Protein 6THL (pdb70)

Foldseek 3Di:
DDDPPFWLDKDAFWQWPPPHGDTWIWTWGQDPVPRWIKIFTDDPNDTPKMDTDVWWDAWEKADDVPDVQKIWIWIATPAIPPSPDHAITIIMDGQVVLVVRCVVVVVDDPPDRDSVSVVVSVQVSVVVNVDGYYYCVVVWDKFWFAFPHHIWIWIGGLFWIWTDDPPPTDIGGNVQWPDKDWADDDPFFIWIWTAGPVGDITITGTTTPVCVVVVVVSD/DADLQFAEAADPCPDPVNVLWPWDADVPVRATWAWEWEWEFADPCHIDIDIFTRHGQFDQPQLRQDQVRLVVVCVSANHPSVVSSVCVVVPQKWKWWAADPVPDGQEIETDDRVPDGNSVVRNNTYDHSGIYMYIYNDPVRDDPPHDYDD

Sequence (369 aa):
EISETNTIFKLEGVSVLSPLRKKLDLVFYLSNVDGSPVITLLKGNDRELSIYQKNIKMASFLPVPEKPNLIYLFMTYTSCEDNKFSEPVVMTLNKENTLNQFKKLGLLDSNVTDFEKCVEYIRKQAILTGFKISNPFVNSFHLQCHRGTKEGTLYFLPDHIIFGFKKPILLFDASDIESITYSSITRLTFNASLVTKDGEKYEFSMIDQTEYAKIDDYVIIRRGVNCLMLPKGMQRSSQNRSKWDKTMDLFVWSVEWILCPMQEELFKHVSHRIKETDFLVQGMGKNVFQKCCEFYRETKEERTQILQKSGLKFYTKTFPIMDSKKLVELAIHEKCIGELLKNTTVIEFPTIFVAMTEADLPEGYEVLH

Solvent-accessible surface area: 19168 Å² total; per-residue (Å²): 134,27,30,31,22,7,3,5,1,56,4,71,40,3,44,1,75,13,19,29,195,83,155,3,31,2,0,0,4,49,14,101,129,98,56,19,28,0,6,1,3,10,105,53,130,79,73,39,3,2,2,92,24,192,15,19,134,17,4,0,2,0,36,19,30,159,123,109,56,46,13,26,0,0,1,6,9,89,48,12,60,113,123,99,61,95,28,15,3,0,0,19,4,36,60,110,93,5,17,67,32,0,49,80,26,4,21,31,68,102,107,31,111,76,12,54,90,0,3,99,23,1,78,122,3,0,115,78,0,55,12,139,1,22,22,26,68,124,182,17,24,54,5,59,3,60,68,72,135,88,74,7,7,4,0,5,6,84,96,39,2,0,9,3,34,114,150,57,17,18,49,17,77,30,93,54,34,112,40,20,83,66,57,87,87,63,213,128,41,5,33,5,15,5,28,10,128,110,56,94,139,58,95,3,18,89,0,73,63,104,31,86,68,84,1,78,118,62,122,119,131,66,137,37,1,58,0,46,58,10,82,182,25,6,7,9,19,52,15,28,101,7,98,91,15,149,133,79,103,27,8,1,2,0,1,21,0,14,0,0,13,101,83,214,166,69,19,69,20,5,14,47,164,8,81,7,80,19,98,4,6,56,10,11,24,137,67,0,13,93,55,3,67,115,41,32,251,140,81,80,118,81,32,12,113,89,12,68,167,39,48,17,86,2,1,4,12,41,35,185,121,153,35,14,108,97,0,49,78,22,52,8,87,140,105,33,3,18,88,26,4,122,153,41,26,5,4,6,1,0,6,5,3,0,0,60,70,72,93,18,11,31,172,55,54,79,16,92,177

Structure (mmCIF, N/CA/C/O backbone):
data_6THL
#
_entry.id   6THL
#
_cell.length_a   56.712
_cell.length_b   66.684
_cell.length_c   65.122
_cell.angle_alpha   90.000
_cell.angle_beta   104.720
_cell.angle_gamma   90.000
#
_symmetry.space_group_name_H-M   'P 1 21 1'
#
loop_
_entity.id
_entity.type
_entity.pdbx_description
1 polymer Rtt106p
2 polymer 'Box C/D snoRNA protein 1'
#
loop_
_atom_site.group_PDB
_atom_site.id
_atom_site.type_symbol
_atom_site.label_atom_id
_atom_site.label_alt_id
_atom_site.label_comp_id
_atom_site.label_asym_id
_atom_site.label_entity_id
_atom_site.label_seq_id
_atom_site.pdbx_PDB_ins_code
_atom_site.Cartn_x
_atom_site.Cartn_y
_atom_site.Cartn_z
_atom_site.occupancy
_atom_site.B_iso_or_equiv
_atom_site.auth_seq_id
_atom_site.auth_comp_id
_atom_site.auth_asym_id
_atom_site.auth_atom_id
_atom_site.pdbx_PDB_model_num
ATOM 1 N N . GLU A 1 5 ? 4.337 10.086 -6.672 1.00 48.14 66 GLU A N 1
ATOM 2 C CA . GLU A 1 5 ? 3.343 9.420 -5.786 1.00 49.45 66 GLU A CA 1
ATOM 3 C C . GLU A 1 5 ? 2.040 9.124 -6.550 1.00 48.75 66 GLU A C 1
ATOM 4 O O . GLU A 1 5 ? 1.647 7.978 -6.627 1.00 55.72 66 GLU A O 1
ATOM 10 N N . ILE A 1 6 ? 1.353 10.130 -7.092 1.00 46.65 67 ILE A N 1
ATOM 11 C CA . ILE A 1 6 ? 0.166 9.832 -7.914 1.00 47.25 67 ILE A CA 1
ATOM 12 C C . ILE A 1 6 ? 0.279 10.298 -9.341 1.00 41.37 67 ILE A C 1
ATOM 13 O O . ILE A 1 6 ? 0.706 11.382 -9.612 1.00 42.37 67 ILE A O 1
ATOM 18 N N . SER A 1 7 ? -0.027 9.404 -10.260 1.00 41.57 68 SER A N 1
ATOM 19 C CA . SER A 1 7 ? 0.055 9.712 -11.668 1.00 41.17 68 SER A CA 1
ATOM 20 C C . SER A 1 7 ? -0.874 8.759 -12.436 1.00 42.71 68 SER A C 1
ATOM 21 O O . SER A 1 7 ? -1.580 7.938 -11.813 1.00 46.09 68 SER A O 1
ATOM 24 N N . GLU A 1 8 ? -0.825 8.837 -13.769 1.00 38.83 69 GLU A N 1
ATOM 25 C CA . GLU A 1 8 ? -1.656 8.020 -14.628 1.00 38.29 69 GLU A CA 1
ATOM 26 C C . GLU A 1 8 ? -1.571 6.537 -14.461 1.00 43.60 69 GLU A C 1
ATOM 27 O O . GLU A 1 8 ? -2.366 5.857 -15.090 1.00 52.68 69 GLU A O 1
ATOM 33 N N . THR A 1 9 ? -0.655 6.014 -13.642 1.00 48.37 70 THR A N 1
ATOM 34 C CA . THR A 1 9 ? -0.454 4.545 -13.572 1.00 51.43 70 THR A CA 1
ATOM 35 C C . THR A 1 9 ? -1.074 3.887 -12.336 1.00 55.60 70 THR A C 1
ATOM 36 O O . THR A 1 9 ? -1.165 2.661 -12.257 1.00 62.04 70 THR A O 1
ATOM 40 N N . ASN A 1 10 ? -1.431 4.698 -11.346 1.00 54.04 71 ASN A N 1
ATOM 41 C CA . ASN A 1 10 ? -2.152 4.218 -10.150 1.00 51.40 71 ASN A CA 1
ATOM 42 C C . ASN A 1 10 ? -3.448 5.006 -9.861 1.00 46.74 71 ASN A C 1
ATOM 43 O O . ASN A 1 10 ? -4.024 4.862 -8.785 1.00 40.97 71 ASN A O 1
ATOM 48 N N . THR A 1 11 ? -3.846 5.862 -10.808 1.00 44.88 72 THR A N 1
ATOM 49 C CA . THR A 1 11 ? -5.020 6.719 -10.682 1.00 44.14 72 THR A CA 1
ATOM 50 C C . THR A 1 11 ? -6.252 5.962 -11.158 1.00 43.76 72 THR A C 1
ATOM 51 O O . THR A 1 11 ? -6.384 5.630 -12.343 1.00 44.31 72 THR A O 1
ATOM 55 N N . ILE A 1 12 ? -7.154 5.706 -10.224 1.00 44.85 73 ILE A N 1
ATOM 56 C CA . ILE A 1 12 ? -8.408 5.046 -10.547 1.00 48.04 73 ILE A CA 1
ATOM 57 C C . ILE A 1 12 ? -9.305 6.003 -11.287 1.00 42.98 73 ILE A C 1
ATOM 58 O O . ILE A 1 12 ? -9.874 5.637 -12.286 1.00 45.21 73 ILE A O 1
ATOM 63 N N . PHE A 1 13 ? -9.414 7.223 -10.777 1.00 43.03 74 PHE A N 1
ATOM 64 C CA . PHE A 1 13 ? -10.378 8.201 -11.258 1.00 41.39 74 PHE A CA 1
ATOM 65 C C . PHE A 1 13 ? -9.733 9.545 -11.001 1.00 38.56 74 PHE A C 1
ATOM 66 O O . PHE A 1 13 ? -8.954 9.681 -10.063 1.00 33.69 74 PHE A O 1
ATOM 74 N N . LYS A 1 14 ? -10.048 10.513 -11.846 1.00 40.69 75 LYS A N 1
ATOM 75 C CA . LYS A 1 14 ? -9.444 11.823 -11.786 1.00 44.32 75 LYS A CA 1
ATOM 76 C C . LYS A 1 14 ? -10.389 12.733 -12.540 1.00 39.58 75 LYS A C 1
ATOM 77 O O . LYS A 1 14 ? -10.559 12.562 -13.751 1.00 37.37 75 LYS A O 1
ATOM 83 N N . LEU A 1 15 ? -11.021 13.655 -11.824 1.00 33.24 76 LEU A N 1
ATOM 84 C CA . LEU A 1 15 ? -11.831 14.671 -12.432 1.00 30.49 76 LEU A CA 1
ATOM 85 C C . LEU A 1 15 ? -11.352 16.082 -12.064 1.00 28.54 76 LEU A C 1
ATOM 86 O O . LEU A 1 15 ? -11.481 16.472 -10.899 1.00 31.37 76 LEU A O 1
ATOM 91 N N . GLU A 1 16 ? -10.817 16.841 -13.002 0.37 24.37 77 GLU A N 1
ATOM 92 C CA . GLU A 1 16 ? -10.463 18.210 -12.728 0.37 23.34 77 GLU A CA 1
ATOM 93 C C . GLU A 1 16 ? -11.659 19.137 -12.594 0.37 26.91 77 GLU A C 1
ATOM 94 O O . GLU A 1 16 ? -12.632 19.057 -13.346 0.37 24.66 77 GLU A O 1
ATOM 100 N N . GLY A 1 17 ? -11.580 20.012 -11.598 1.00 33.49 78 GLY A N 1
ATOM 101 C CA . GLY A 1 17 ? -12.319 21.270 -11.623 1.00 39.34 78 GLY A CA 1
ATOM 102 C C . GLY A 1 17 ? -13.566 21.336 -10.756 1.00 45.32 78 GLY A C 1
ATOM 103 O O . GLY A 1 17 ? -14.519 22.076 -11.070 1.00 59.31 78 GLY A O 1
ATOM 104 N N . VAL A 1 18 ? -13.553 20.598 -9.655 0.54 36.16 79 VAL A N 1
ATOM 105 C CA . VAL A 1 18 ? -14.731 20.410 -8.851 0.54 30.79 79 VAL A CA 1
ATOM 106 C C . VAL A 1 18 ? -14.784 21.590 -7.926 0.54 30.02 79 VAL A C 1
ATOM 107 O O . VAL A 1 18 ? -13.761 22.156 -7.634 0.54 30.96 79 VAL A O 1
ATOM 111 N N . SER A 1 19 ? -15.964 21.995 -7.489 0.54 30.60 80 SER A N 1
ATOM 112 C CA . SER A 1 19 ? -16.089 23.129 -6.584 0.54 30.60 80 SER A CA 1
ATOM 113 C C . SER A 1 19 ? -16.367 22.651 -5.190 0.54 33.97 80 SER A C 1
ATOM 114 O O . SER A 1 19 ? -17.492 22.536 -4.785 0.54 32.46 80 SER A O 1
ATOM 117 N N . VAL A 1 20 ? -15.304 22.383 -4.446 1.00 44.14 81 VAL A N 1
ATOM 118 C CA . VAL A 1 20 ? -15.401 21.919 -3.046 1.00 47.74 81 VAL A CA 1
ATOM 119 C C . VAL A 1 20 ? -15.923 23.032 -2.149 1.00 51.42 81 VAL A C 1
ATOM 120 O O . VAL A 1 20 ? -15.278 24.077 -2.068 1.00 54.44 81 VAL A O 1
ATOM 124 N N . LEU A 1 21 ? -17.049 22.799 -1.461 1.00 51.72 82 LEU A N 1
ATOM 125 C CA . LEU A 1 21 ? -17.580 23.772 -0.493 1.00 54.67 82 LEU A CA 1
ATOM 126 C C . LEU A 1 21 ? -17.432 23.333 0.952 1.00 54.53 82 LEU A C 1
ATOM 127 O O . LEU A 1 21 ? -17.454 24.161 1.869 1.00 53.11 82 LEU A O 1
ATOM 132 N N . SER A 1 22 ? -17.361 22.033 1.169 1.00 51.37 83 SER A N 1
ATOM 133 C CA . SER A 1 22 ? -16.991 21.528 2.472 1.00 50.29 83 SER A CA 1
ATOM 134 C C . SER A 1 22 ? -16.030 20.369 2.224 1.00 49.67 83 SER A C 1
ATOM 135 O O . SER A 1 22 ? -16.032 19.742 1.159 1.00 47.99 83 SER A O 1
ATOM 138 N N . PRO A 1 23 ? -15.137 20.134 3.154 1.00 51.78 84 PRO A N 1
ATOM 139 C CA . PRO A 1 23 ? -14.873 20.836 4.376 1.00 56.44 84 PRO A CA 1
ATOM 140 C C . PRO A 1 23 ? -13.951 22.035 4.119 1.00 57.00 84 PRO A C 1
ATOM 141 O O . PRO A 1 23 ? -13.220 22.458 5.017 1.00 56.77 84 PRO A O 1
ATOM 145 N N . LEU A 1 24 ? -13.978 22.555 2.895 1.00 54.31 85 LEU A N 1
ATOM 146 C CA . LEU A 1 24 ? -13.348 23.812 2.589 1.00 54.42 85 LEU A CA 1
ATOM 147 C C . LEU A 1 24 ? -13.877 24.340 1.256 1.00 54.53 85 LEU A C 1
ATOM 148 O O . LEU A 1 24 ? -14.312 23.573 0.397 1.00 51.70 85 LEU A O 1
ATOM 153 N N . ARG A 1 25 ? -13.836 25.652 1.092 1.00 55.64 86 ARG A N 1
ATOM 154 C CA . ARG A 1 25 ? -14.235 26.286 -0.159 1.00 59.92 86 ARG A CA 1
ATOM 155 C C . ARG A 1 25 ? -13.021 26.438 -1.091 1.00 60.98 86 ARG A C 1
ATOM 156 O O . ARG A 1 25 ? -12.125 27.226 -0.800 1.00 60.63 86 ARG A O 1
ATOM 164 N N . LYS A 1 26 ? -12.967 25.680 -2.189 1.00 60.27 87 LYS A N 1
ATOM 165 C CA . LYS A 1 26 ? -11.903 25.861 -3.199 1.00 61.36 87 LYS A CA 1
ATOM 166 C C . LYS A 1 26 ? -12.158 25.008 -4.408 1.00 54.26 87 LYS A C 1
ATOM 167 O O . LYS A 1 26 ? -12.656 23.899 -4.261 1.00 51.79 87 LYS A O 1
ATOM 173 N N . LYS A 1 27 ? -11.773 25.501 -5.588 1.00 51.76 88 LYS A N 1
ATOM 174 C CA . LYS A 1 27 ? -11.804 24.694 -6.831 1.00 50.70 88 LYS A CA 1
ATOM 175 C C . LYS A 1 27 ? -10.653 23.695 -6.803 1.00 49.07 88 LYS A C 1
ATOM 176 O O . LYS A 1 27 ? -9.490 24.066 -6.749 1.00 49.76 88 LYS A O 1
ATOM 182 N N . LEU A 1 28 ? -10.984 22.414 -6.834 1.00 48.95 89 LEU A N 1
ATOM 183 C CA . LEU A 1 28 ? -9.989 21.372 -6.691 1.00 45.71 89 LEU A CA 1
ATOM 184 C C . LEU A 1 28 ? -10.191 20.244 -7.690 1.00 46.07 89 LEU A C 1
ATOM 185 O O . LEU A 1 28 ? -11.157 20.229 -8.475 1.00 48.97 89 LEU A O 1
ATOM 190 N N . ASP A 1 29 ? -9.244 19.312 -7.672 1.00 46.85 90 ASP A N 1
ATOM 191 C CA . ASP A 1 29 ? -9.332 18.095 -8.450 1.00 45.72 90 ASP A CA 1
ATOM 192 C C . ASP A 1 29 ? -9.655 16.950 -7.565 1.00 42.76 90 ASP A C 1
ATOM 193 O O . ASP A 1 29 ? -9.142 16.880 -6.478 1.00 45.55 90 ASP A O 1
ATOM 198 N N . LEU A 1 30 ? -10.479 16.031 -8.039 1.00 42.08 91 LEU A N 1
ATOM 199 C CA . LEU A 1 30 ? -10.887 14.890 -7.211 1.00 42.85 91 LEU A CA 1
ATOM 200 C C . LEU A 1 30 ? -10.187 13.660 -7.729 1.00 37.01 91 LEU A C 1
ATOM 201 O O . LEU A 1 30 ? -10.203 13.408 -8.918 1.00 39.17 91 LEU A O 1
ATOM 206 N N . VAL A 1 31 ? -9.577 12.896 -6.847 1.00 34.77 92 VAL A N 1
ATOM 207 C CA . VAL A 1 31 ? -8.767 11.755 -7.285 1.00 37.00 92 VAL A CA 1
ATOM 208 C C . VAL A 1 31 ? -8.884 10.540 -6.402 1.00 38.23 92 VAL A C 1
ATOM 209 O O . VAL A 1 31 ? -8.691 10.624 -5.166 1.00 39.07 92 VAL A O 1
ATOM 213 N N . PHE A 1 32 ? -9.189 9.409 -7.044 1.00 40.95 93 PHE A N 1
ATOM 214 C CA . PHE A 1 32 ? -9.069 8.097 -6.394 1.00 43.98 93 PHE A CA 1
ATOM 215 C C . PHE A 1 32 ? -7.815 7.399 -6.919 1.00 37.39 93 PHE A C 1
ATOM 216 O O . PHE A 1 32 ? -7.557 7.330 -8.126 1.00 36.62 93 PHE A O 1
ATOM 224 N N . TYR A 1 33 ? -7.005 6.888 -6.037 1.00 37.26 94 TYR A N 1
ATOM 225 C CA . TYR A 1 33 ? -5.815 6.192 -6.534 1.00 39.57 94 TYR A CA 1
ATOM 226 C C . TYR A 1 33 ? -5.316 5.210 -5.540 1.00 37.09 94 TYR A C 1
ATOM 227 O O . TYR A 1 33 ? -5.625 5.330 -4.358 1.00 40.82 94 TYR A O 1
ATOM 236 N N . LEU A 1 34 ? -4.553 4.234 -6.003 1.00 40.68 95 LEU A N 1
ATOM 237 C CA . LEU A 1 34 ? -3.892 3.256 -5.087 1.00 42.95 95 LEU A CA 1
ATOM 238 C C . LEU A 1 34 ? -2.492 3.725 -4.728 1.00 40.71 95 LEU A C 1
ATOM 239 O O . LEU A 1 34 ? -1.658 3.946 -5.601 1.00 44.36 95 LEU A O 1
ATOM 244 N N . SER A 1 35 ? -2.273 3.926 -3.443 1.00 45.10 96 SER A N 1
ATOM 245 C CA . SER A 1 35 ? -0.956 4.266 -2.884 1.00 52.58 96 SER A CA 1
ATOM 246 C C . SER A 1 35 ? 0.137 3.342 -3.435 1.00 55.09 96 SER A C 1
ATOM 247 O O . SER A 1 35 ? -0.067 2.118 -3.531 1.00 53.53 96 SER A O 1
ATOM 250 N N . ASN A 1 36 ? 1.282 3.920 -3.811 1.00 56.29 97 ASN A N 1
ATOM 251 C CA . ASN A 1 36 ? 2.423 3.101 -4.247 1.00 53.87 97 ASN A CA 1
ATOM 252 C C . ASN A 1 36 ? 3.171 2.507 -3.082 1.00 52.14 97 ASN A C 1
ATOM 253 O O . ASN A 1 36 ? 3.725 1.438 -3.230 1.00 51.06 97 ASN A O 1
ATOM 258 N N . VAL A 1 37 ? 3.119 3.145 -1.915 1.00 50.61 98 VAL A N 1
ATOM 259 C CA . VAL A 1 37 ? 3.586 2.488 -0.692 1.00 55.27 98 VAL A CA 1
ATOM 260 C C . VAL A 1 37 ? 2.966 1.090 -0.519 1.00 53.18 98 VAL A C 1
ATOM 261 O O . VAL A 1 37 ? 3.665 0.105 -0.614 1.00 59.06 98 VAL A O 1
ATOM 265 N N . ASP A 1 38 ? 1.667 0.983 -0.295 1.00 57.96 99 ASP A N 1
ATOM 266 C CA . ASP A 1 38 ? 1.085 -0.313 0.120 1.00 60.93 99 ASP A CA 1
ATOM 267 C C . ASP A 1 38 ? -0.113 -0.827 -0.703 1.00 58.62 99 ASP A C 1
ATOM 268 O O . ASP A 1 38 ? -0.942 -1.563 -0.168 1.00 54.87 99 ASP A O 1
ATOM 273 N N . GLY A 1 39 ? -0.222 -0.438 -1.977 1.00 54.39 100 GLY A N 1
ATOM 274 C CA . GLY A 1 39 ? -1.377 -0.848 -2.827 1.00 58.11 100 GLY A CA 1
ATOM 275 C C . GLY A 1 39 ? -2.808 -0.496 -2.375 1.00 58.06 100 GLY A C 1
ATOM 276 O O . GLY A 1 39 ? -3.770 -1.024 -2.920 1.00 57.60 100 GLY A O 1
ATOM 277 N N . SER A 1 40 ? -2.944 0.417 -1.405 1.00 56.33 101 SER A N 1
ATOM 278 C CA . SER A 1 40 ? -4.208 0.746 -0.762 0.63 47.91 101 SER A CA 1
ATOM 279 C C . SER A 1 40 ? -4.870 1.938 -1.449 1.00 49.10 101 SER A C 1
ATOM 280 O O . SER A 1 40 ? -4.195 2.851 -1.901 1.00 56.16 101 SER A O 1
ATOM 283 N N . PRO A 1 41 ? -6.203 1.976 -1.503 1.00 47.22 102 PRO A N 1
ATOM 284 C CA . PRO A 1 41 ? -6.858 3.014 -2.262 1.00 43.28 102 PRO A CA 1
ATOM 285 C C . PRO A 1 41 ? -7.061 4.265 -1.449 1.00 43.62 102 PRO A C 1
ATOM 286 O O . PRO A 1 41 ? -7.235 4.183 -0.240 1.00 43.58 102 PRO A O 1
ATOM 290 N N . VAL A 1 42 ? -7.085 5.420 -2.105 1.00 43.58 103 VAL A N 1
ATOM 291 C CA . VAL A 1 42 ? -7.197 6.680 -1.400 1.00 42.09 103 VAL A CA 1
ATOM 292 C C . VAL A 1 42 ? -8.037 7.682 -2.178 1.00 42.13 103 VAL A C 1
ATOM 293 O O . VAL A 1 42 ? -8.038 7.720 -3.414 1.00 43.26 103 VAL A O 1
ATOM 297 N N . ILE A 1 43 ? -8.748 8.492 -1.422 1.00 39.13 104 ILE A N 1
ATOM 298 C CA . ILE A 1 43 ? -9.433 9.601 -1.947 0.71 37.77 104 ILE A CA 1
ATOM 299 C C . ILE A 1 43 ? -8.586 10.749 -1.509 1.00 44.30 104 ILE A C 1
ATOM 300 O O . ILE A 1 43 ? -8.146 10.788 -0.352 1.00 44.15 104 ILE A O 1
ATOM 305 N N . THR A 1 44 ? -8.319 11.660 -2.441 1.00 43.86 105 THR A N 1
ATOM 306 C CA . THR A 1 44 ? -7.652 12.905 -2.132 0.78 40.26 105 THR A CA 1
ATOM 307 C C . THR A 1 44 ? -8.348 14.020 -2.903 1.00 42.38 105 THR A C 1
ATOM 308 O O . THR A 1 44 ? -9.057 13.762 -3.838 1.00 47.74 105 THR A O 1
ATOM 312 N N . LEU A 1 45 ? -8.158 15.255 -2.472 1.00 48.82 106 LEU A N 1
ATOM 313 C CA . LEU A 1 45 ? -8.417 16.458 -3.280 1.00 50.16 106 LEU A CA 1
ATOM 314 C C . LEU A 1 45 ? -7.081 17.247 -3.528 1.00 51.51 106 LEU A C 1
ATOM 315 O O . LEU A 1 45 ? -6.312 17.522 -2.581 1.00 47.27 106 LEU A O 1
ATOM 320 N N . LEU A 1 46 ? -6.781 17.562 -4.797 1.00 50.03 107 LEU A N 1
ATOM 321 C CA . LEU A 1 46 ? -5.499 18.192 -5.137 1.00 47.42 107 LEU A CA 1
ATOM 322 C C . LEU A 1 46 ? -5.646 19.621 -5.637 1.00 50.98 107 LEU A C 1
ATOM 323 O O . LEU A 1 46 ? -6.651 19.985 -6.272 1.00 51.03 107 LEU A O 1
ATOM 328 N N . LYS A 1 47 ? -4.619 20.412 -5.321 1.00 50.99 108 LYS A N 1
ATOM 329 C CA . LYS A 1 47 ? -4.363 21.696 -5.937 1.00 51.23 108 LYS A CA 1
ATOM 330 C C . LYS A 1 47 ? -3.078 21.436 -6.664 1.00 50.00 108 LYS A C 1
ATOM 331 O O . LYS A 1 47 ? -2.059 21.203 -6.011 1.00 48.62 108 LYS A O 1
ATOM 337 N N . GLY A 1 48 ? -3.119 21.430 -7.996 1.00 47.80 109 GLY A N 1
ATOM 338 C CA . GLY A 1 48 ? -2.020 20.892 -8.765 1.00 52.34 109 GLY A CA 1
ATOM 339 C C . GLY A 1 48 ? -1.624 19.551 -8.164 1.00 57.92 109 GLY A C 1
ATOM 340 O O . GLY A 1 48 ? -2.329 18.541 -8.325 1.00 64.30 109 GLY A O 1
ATOM 341 N N . ASN A 1 49 ? -0.515 19.551 -7.435 1.00 64.65 110 ASN A N 1
ATOM 342 C CA . ASN A 1 49 ? -0.060 18.369 -6.684 1.00 68.05 110 ASN A CA 1
ATOM 343 C C . ASN A 1 49 ? -0.017 18.592 -5.153 1.00 68.80 110 ASN A C 1
ATOM 344 O O . ASN A 1 49 ? 0.535 17.763 -4.439 1.00 66.28 110 ASN A O 1
ATOM 349 N N . ASP A 1 50 ? -0.584 19.690 -4.639 1.00 68.70 111 ASP A N 1
ATOM 350 C CA . ASP A 1 50 ? -0.9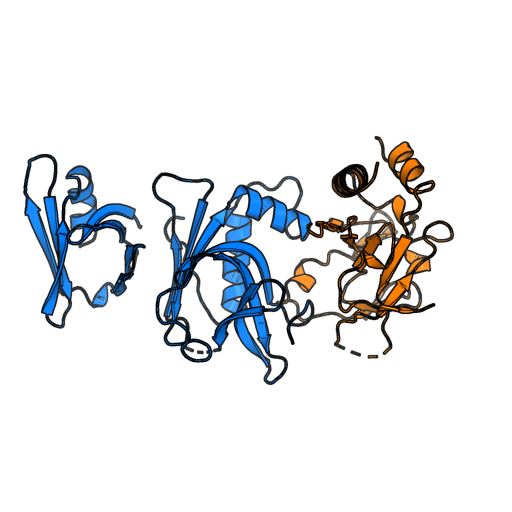03 19.760 -3.207 1.00 70.22 111 ASP A CA 1
ATOM 351 C C . ASP A 1 50 ? -1.965 18.687 -2.890 1.00 68.23 111 ASP A C 1
ATOM 352 O O . ASP A 1 50 ? -2.675 18.182 -3.763 1.00 68.63 111 ASP A O 1
ATOM 357 N N . ARG A 1 51 ? -2.108 18.380 -1.620 1.00 62.98 112 ARG A N 1
ATOM 358 C CA . ARG A 1 51 ? -3.174 17.528 -1.193 1.00 61.35 112 ARG A CA 1
ATOM 359 C C . ARG A 1 51 ? -3.865 18.191 -0.011 1.00 57.64 112 ARG A C 1
ATOM 360 O O . ARG A 1 51 ? -3.407 18.109 1.117 1.00 57.24 112 ARG A O 1
ATOM 368 N N . GLU A 1 52 ? -4.992 18.826 -0.277 1.00 51.96 113 GLU A N 1
ATOM 369 C CA . GLU A 1 52 ? -5.684 19.559 0.740 1.00 48.46 113 GLU A CA 1
ATOM 370 C C . GLU A 1 52 ? -6.364 18.672 1.779 1.00 47.64 113 GLU A C 1
ATOM 371 O O . GLU A 1 52 ? -6.720 19.137 2.881 1.00 50.52 113 GLU A O 1
ATOM 377 N N . LEU A 1 53 ? -6.521 17.395 1.432 1.00 42.73 114 LEU A N 1
ATOM 378 C CA . LEU A 1 53 ? -7.410 16.476 2.122 0.56 36.26 114 LEU A CA 1
ATOM 379 C C . LEU A 1 53 ? -7.189 15.165 1.424 1.00 38.51 114 LEU A C 1
ATOM 380 O O . LEU A 1 53 ? -7.270 15.086 0.206 1.00 31.52 114 LEU A O 1
ATOM 385 N N . SER A 1 54 ? -6.848 14.144 2.194 1.00 42.15 115 SER A N 1
ATOM 386 C CA . SER A 1 54 ? -6.836 12.810 1.696 1.00 42.25 115 SER A CA 1
ATOM 387 C C . SER A 1 54 ? -7.570 11.941 2.679 1.00 44.71 115 SER A C 1
ATOM 388 O O . SER A 1 54 ? -7.410 12.107 3.868 1.00 45.39 115 SER A O 1
ATOM 391 N N . ILE A 1 55 ? -8.370 11.013 2.164 1.00 46.49 116 ILE A N 1
ATOM 392 C CA . ILE A 1 55 ? -9.028 9.998 2.960 1.00 45.55 116 ILE A CA 1
ATOM 393 C C . ILE A 1 55 ? -8.571 8.622 2.499 1.00 47.65 116 ILE A C 1
ATOM 394 O O . ILE A 1 55 ? -8.782 8.241 1.344 1.00 47.57 116 ILE A O 1
ATOM 399 N N . TYR A 1 56 ? -7.997 7.870 3.435 1.00 54.96 117 TYR A N 1
ATOM 400 C CA . TYR A 1 56 ? -7.446 6.529 3.198 1.00 58.43 117 TYR A CA 1
ATOM 401 C C . TYR A 1 56 ? -8.372 5.374 3.552 1.00 56.36 117 TYR A C 1
ATOM 402 O O . TYR A 1 56 ? -8.999 5.357 4.608 1.00 50.99 117 TYR A O 1
ATOM 411 N N . GLN A 1 57 ? -8.386 4.373 2.688 1.00 62.31 118 GLN A N 1
ATOM 412 C CA . GLN A 1 57 ? -8.714 3.014 3.114 1.00 71.80 118 GLN A CA 1
ATOM 413 C C . GLN A 1 57 ? -7.573 2.046 2.763 1.00 71.72 118 GLN A C 1
ATOM 414 O O . GLN A 1 57 ? -7.002 1.374 3.631 1.00 64.32 118 GLN A O 1
ATOM 420 N N . LYS A 1 60 ? -15.045 0.490 5.561 1.00 65.28 121 LYS A N 1
ATOM 421 C CA . LYS A 1 60 ? -13.994 0.984 6.429 1.00 67.22 121 LYS A CA 1
ATOM 422 C C . LYS A 1 60 ? -14.157 2.478 6.803 1.00 72.92 121 LYS A C 1
ATOM 423 O O . LYS A 1 60 ? -14.741 2.762 7.851 1.00 86.44 121 LYS A O 1
ATOM 429 N N . ASN A 1 61 ? -13.683 3.426 5.975 1.00 65.34 122 ASN A N 1
ATOM 430 C CA . ASN A 1 61 ? -13.589 4.856 6.390 1.00 59.94 122 ASN A CA 1
ATOM 431 C C . ASN A 1 61 ? -14.768 5.735 5.979 1.00 55.19 122 ASN A C 1
ATOM 432 O O . ASN A 1 61 ? -15.358 6.450 6.798 1.00 55.47 122 ASN A O 1
ATOM 437 N N . ILE A 1 62 ? -15.077 5.710 4.694 1.00 53.24 123 ILE A N 1
ATOM 438 C CA . ILE A 1 62 ? -16.252 6.392 4.171 1.00 50.72 123 ILE A CA 1
ATOM 439 C C . ILE A 1 62 ? -17.517 5.729 4.706 1.00 48.57 123 ILE A C 1
ATOM 440 O O . ILE A 1 62 ? -17.688 4.541 4.566 1.00 45.19 123 ILE A O 1
ATOM 445 N N . LYS A 1 63 ? -18.379 6.509 5.352 1.00 54.47 124 LYS A N 1
ATOM 446 C CA . LYS A 1 63 ? -19.597 5.984 5.993 1.00 59.77 124 LYS A CA 1
ATOM 447 C C . LYS A 1 63 ? -20.770 5.956 5.004 1.00 60.88 124 LYS A C 1
ATOM 448 O O . LYS A 1 63 ? -21.509 4.960 4.935 1.00 57.26 124 LYS A O 1
ATOM 454 N N . MET A 1 64 ? -20.922 7.060 4.257 1.00 55.10 125 MET A N 1
ATOM 455 C CA . MET A 1 64 ? -22.053 7.297 3.378 1.00 49.31 125 MET A CA 1
ATOM 456 C C . MET A 1 64 ? -21.612 8.272 2.341 1.00 47.20 125 MET A C 1
ATOM 457 O O . MET A 1 64 ? -20.972 9.264 2.663 1.00 52.21 125 MET A O 1
ATOM 462 N N . ALA A 1 65 ? -21.979 8.014 1.098 1.00 49.30 126 ALA A N 1
ATOM 463 C CA . ALA A 1 65 ? -21.780 8.987 0.042 1.00 46.81 126 ALA A CA 1
ATOM 464 C C . ALA A 1 65 ? -22.887 8.948 -1.029 1.00 49.09 126 ALA A C 1
ATOM 465 O O . ALA A 1 65 ? -23.485 7.911 -1.317 1.00 50.75 126 ALA A O 1
ATOM 467 N N . SER A 1 66 ? -23.150 10.085 -1.645 1.00 48.58 127 SER A N 1
ATOM 468 C CA . SER A 1 66 ? -24.360 10.209 -2.429 1.00 45.96 127 SER A CA 1
ATOM 469 C C . SER A 1 66 ? -24.298 11.376 -3.414 1.00 43.43 127 SER A C 1
ATOM 470 O O . SER A 1 66 ? -23.699 12.398 -3.108 1.00 44.06 127 SER A O 1
ATOM 473 N N . PHE A 1 67 ? -24.871 11.216 -4.605 1.00 40.08 128 PHE A N 1
ATOM 474 C CA . PHE A 1 67 ? -25.128 12.368 -5.468 1.00 40.65 128 PHE A CA 1
ATOM 475 C C . PHE A 1 67 ? -26.436 13.039 -5.011 1.00 42.10 128 PHE A C 1
ATOM 476 O O . PHE A 1 67 ? -27.390 12.353 -4.711 1.00 45.01 128 PHE A O 1
ATOM 484 N N . LEU A 1 68 ? -26.463 14.365 -4.880 1.00 43.18 129 LEU A N 1
ATOM 485 C CA . LEU A 1 68 ? -27.653 15.090 -4.409 1.00 44.97 129 LEU A CA 1
ATOM 486 C C . LEU A 1 68 ? -27.899 16.260 -5.318 1.00 45.95 129 LEU A C 1
ATOM 487 O O . LEU A 1 68 ? -26.961 16.827 -5.849 1.00 52.78 129 LEU A O 1
ATOM 492 N N . PRO A 1 69 ? -29.167 16.612 -5.540 1.00 47.37 130 PRO A N 1
ATOM 493 C CA . PRO A 1 69 ? -29.415 17.698 -6.472 1.00 45.61 130 PRO A CA 1
ATOM 494 C C . PRO A 1 69 ? -29.298 18.987 -5.773 1.00 41.91 130 PRO A C 1
ATOM 495 O O . PRO A 1 69 ? -29.336 19.038 -4.547 1.00 39.76 130 PRO A O 1
ATOM 499 N N . VAL A 1 70 ? -29.156 20.029 -6.568 1.00 46.28 131 VAL A N 1
ATOM 500 C CA . VAL A 1 70 ? -28.949 21.362 -6.029 1.00 48.10 131 VAL A CA 1
ATOM 501 C C . VAL A 1 70 ? -30.224 22.130 -6.133 1.00 40.63 131 VAL A C 1
ATOM 502 O O . VAL A 1 70 ? -30.615 22.448 -7.228 1.00 39.47 131 VAL A O 1
ATOM 506 N N . PRO A 1 71 ? -30.862 22.444 -5.008 1.00 41.50 132 PRO A N 1
ATOM 507 C CA . PRO A 1 71 ? -32.096 23.212 -5.111 1.00 42.39 132 PRO A CA 1
ATOM 508 C C . PRO A 1 71 ? -31.999 24.227 -6.249 1.00 46.96 132 PRO A C 1
ATOM 509 O O . PRO A 1 71 ? -31.018 24.989 -6.363 1.00 36.77 132 PRO A O 1
ATOM 513 N N . GLU A 1 72 ? -32.980 24.093 -7.148 1.00 56.67 133 GLU A N 1
ATOM 514 C CA . GLU A 1 72 ? -33.285 25.032 -8.204 0.62 58.67 133 GLU A CA 1
ATOM 515 C C . GLU A 1 72 ? -32.214 25.155 -9.295 1.00 61.36 133 GLU A C 1
ATOM 516 O O . GLU A 1 72 ? -32.348 25.976 -10.184 1.00 64.23 133 GLU A O 1
ATOM 522 N N . LYS A 1 73 ? -31.171 24.334 -9.254 1.00 62.89 134 LYS A N 1
ATOM 523 C CA . LYS A 1 73 ? -30.044 24.478 -10.184 1.00 58.99 134 LYS A CA 1
ATOM 524 C C . LYS A 1 73 ? -29.669 23.118 -10.769 1.00 57.96 134 LYS A C 1
ATOM 525 O O . LYS A 1 73 ? -28.988 22.327 -10.095 1.00 57.37 134 LYS A O 1
ATOM 531 N N . PRO A 1 74 ? -30.168 22.822 -11.994 1.00 55.52 135 PRO A N 1
ATOM 532 C CA . PRO A 1 74 ? -29.954 21.517 -12.635 1.00 56.48 135 PRO A CA 1
ATOM 533 C C . PRO A 1 74 ? -28.664 21.359 -13.466 1.00 55.43 135 PRO A C 1
ATOM 534 O O . PRO A 1 74 ? -28.291 20.240 -13.833 1.00 57.77 135 PRO A O 1
ATOM 538 N N . ASN A 1 75 ? -27.965 22.431 -13.763 0.60 51.33 136 ASN A N 1
ATOM 539 C CA . ASN A 1 75 ? -26.690 22.223 -14.396 0.60 52.94 136 ASN A CA 1
ATOM 540 C C . ASN A 1 75 ? -25.697 21.757 -13.334 0.60 54.97 136 ASN A C 1
ATOM 541 O O . ASN A 1 75 ? -24.530 21.532 -13.629 0.60 59.99 136 ASN A O 1
ATOM 546 N N . LEU A 1 76 ? -26.168 21.600 -12.100 1.00 51.94 137 LEU A N 1
ATOM 547 C CA . LEU A 1 76 ? -25.289 21.398 -10.966 1.00 55.05 137 LEU A CA 1
ATOM 548 C C . LEU A 1 76 ? -25.699 20.206 -10.128 1.00 52.87 137 LEU A C 1
ATOM 549 O O . LEU A 1 76 ? -26.852 19.802 -10.147 1.00 53.36 137 LEU A O 1
ATOM 554 N N . ILE A 1 77 ? -24.749 19.687 -9.357 1.00 46.88 138 ILE A N 1
ATOM 555 C CA . ILE A 1 77 ? -24.972 18.507 -8.560 1.00 48.76 138 ILE A CA 1
ATOM 556 C C . ILE A 1 77 ? -23.888 18.381 -7.482 1.00 51.76 138 ILE A C 1
ATOM 557 O O . ILE A 1 77 ? -22.712 18.661 -7.741 1.00 48.10 138 ILE A O 1
ATOM 562 N N . TYR A 1 78 ? -24.325 17.974 -6.285 1.00 48.15 139 TYR A N 1
ATOM 563 C CA . TYR A 1 78 ? -23.476 17.773 -5.142 1.00 45.68 139 TYR A CA 1
ATOM 564 C C . TYR A 1 78 ? -22.992 16.346 -5.113 1.00 44.69 139 TYR A C 1
ATOM 565 O O . TYR A 1 78 ? -23.725 15.463 -5.431 1.00 46.54 139 TYR A O 1
ATOM 574 N N . LEU A 1 79 ? -21.759 16.114 -4.709 1.00 45.44 140 LEU A N 1
ATOM 575 C CA . LEU A 1 79 ? -21.353 14.795 -4.275 1.00 44.89 140 LEU A CA 1
ATOM 576 C C . LEU A 1 79 ? -21.062 14.962 -2.819 1.00 42.74 140 LEU A C 1
ATOM 577 O O . LEU A 1 79 ? -20.276 15.837 -2.444 1.00 46.21 140 LEU A O 1
ATOM 582 N N . PHE A 1 80 ? -21.703 14.139 -2.000 1.00 38.60 141 PHE A N 1
ATOM 583 C CA . PHE A 1 80 ? -21.629 14.278 -0.572 1.00 36.77 141 PHE A CA 1
ATOM 584 C C . PHE A 1 80 ? -21.004 13.019 -0.016 1.00 36.89 141 PHE A C 1
ATOM 585 O O . PHE A 1 80 ? -21.414 11.923 -0.426 1.00 41.97 141 PHE A O 1
ATOM 593 N N . MET A 1 81 ? -19.982 13.171 0.831 0.42 31.23 142 MET A N 1
ATOM 594 C CA . MET A 1 81 ? -19.259 12.042 1.355 0.42 30.08 142 MET A CA 1
ATOM 595 C C . MET A 1 81 ? -18.965 12.371 2.775 0.42 32.00 142 MET A C 1
ATOM 596 O O . MET A 1 81 ? -18.537 13.455 3.087 0.42 31.24 142 MET A O 1
ATOM 601 N N . THR A 1 82 ? -19.254 11.426 3.642 1.00 36.63 143 THR A N 1
ATOM 602 C CA . THR A 1 82 ? -18.883 11.496 5.049 1.00 45.31 143 THR A CA 1
ATOM 603 C C . THR A 1 82 ? -17.799 10.437 5.353 1.00 50.47 143 THR A C 1
ATOM 604 O O . THR A 1 82 ? -17.727 9.399 4.664 1.00 51.99 143 THR A O 1
ATOM 608 N N . TYR A 1 83 ? -17.009 10.671 6.402 1.00 45.78 144 TYR A N 1
ATOM 609 C CA . TYR A 1 83 ? -15.903 9.801 6.705 1.00 49.22 144 TYR A CA 1
ATOM 610 C C . TYR A 1 83 ? -15.537 9.825 8.206 1.00 55.10 144 TYR A C 1
ATOM 611 O O . TYR A 1 83 ? -15.627 10.866 8.856 1.00 52.00 144 TYR A O 1
ATOM 620 N N . THR A 1 84 ? -15.119 8.671 8.736 1.00 59.65 145 THR A N 1
ATOM 621 C CA . THR A 1 84 ? -14.592 8.562 10.100 1.00 56.63 145 THR A CA 1
ATOM 622 C C . THR A 1 84 ? -13.364 9.452 10.275 1.00 56.59 145 THR A C 1
ATOM 623 O O . THR A 1 84 ? -13.244 10.110 11.301 1.00 58.55 145 THR A O 1
ATOM 627 N N . SER A 1 85 ? -12.455 9.489 9.290 1.00 61.30 146 SER A N 1
ATOM 628 C CA . SER A 1 85 ? -11.203 10.327 9.393 1.00 60.89 146 SER A CA 1
ATOM 629 C C . SER A 1 85 ? -10.408 10.593 8.095 1.00 59.74 146 SER A C 1
ATOM 630 O O . SER A 1 85 ? -10.569 9.922 7.086 1.00 64.21 146 SER A O 1
ATOM 633 N N . CYS A 1 86 ? -9.511 11.565 8.152 1.00 61.85 147 CYS A N 1
ATOM 634 C CA . CYS A 1 86 ? -8.669 11.899 7.013 1.00 60.79 147 CYS A CA 1
ATOM 635 C C . CYS A 1 86 ? -7.235 12.189 7.467 1.00 63.09 147 CYS A C 1
ATOM 636 O O . CYS A 1 86 ? -6.907 11.990 8.623 1.00 69.53 147 CYS A O 1
ATOM 639 N N . GLU A 1 87 ? -6.381 12.642 6.559 1.00 65.81 148 GLU A N 1
ATOM 640 C CA . GLU A 1 87 ? -4.969 12.863 6.853 1.00 65.05 148 GLU A CA 1
ATOM 641 C C . GLU A 1 87 ? -4.796 13.960 7.885 1.00 66.78 148 GLU A C 1
ATOM 642 O O . GLU A 1 87 ? -5.387 15.021 7.724 1.00 64.11 148 GLU A O 1
ATOM 648 N N . ASP A 1 88 ? -3.979 13.719 8.922 1.00 71.18 149 ASP A N 1
ATOM 649 C CA . ASP A 1 88 ? -3.645 14.747 9.952 1.00 71.33 149 ASP A CA 1
ATOM 650 C C . ASP A 1 88 ? -4.887 15.234 10.740 1.00 64.63 149 ASP A C 1
ATOM 651 O O . ASP A 1 88 ? -4.884 16.302 11.356 1.00 58.42 149 ASP A O 1
ATOM 656 N N . ASN A 1 89 ? -5.968 14.481 10.692 1.00 58.69 150 ASN A N 1
ATOM 657 C CA . ASN A 1 89 ? -7.253 15.026 11.101 1.00 62.60 150 ASN A CA 1
ATOM 658 C C . ASN A 1 89 ? -7.443 16.510 10.757 1.00 57.22 150 ASN A C 1
ATOM 659 O O . ASN A 1 89 ? -7.933 17.245 11.581 1.00 52.08 150 ASN A O 1
ATOM 664 N N . LYS A 1 90 ? -7.058 16.926 9.549 1.00 59.69 151 LYS A N 1
ATOM 665 C CA . LYS A 1 90 ? -7.080 18.343 9.145 1.00 65.44 151 LYS A CA 1
ATOM 666 C C . LYS A 1 90 ? -8.488 18.884 9.194 1.00 65.79 151 LYS A C 1
ATOM 667 O O . LYS A 1 90 ? -8.693 20.069 9.457 1.00 65.08 151 LYS A O 1
ATOM 673 N N . PHE A 1 91 ? -9.450 18.025 8.853 1.00 66.77 152 PHE A N 1
ATOM 674 C CA . PHE A 1 91 ? -10.880 18.381 8.846 1.00 64.28 152 PHE A CA 1
ATOM 675 C C . PHE A 1 91 ? -11.673 17.227 9.442 1.00 63.19 152 PHE A C 1
ATOM 676 O O . PHE A 1 91 ? -11.120 16.123 9.639 1.00 54.66 152 PHE A O 1
ATOM 684 N N . SER A 1 92 ? -12.950 17.492 9.745 1.00 65.87 153 SER A N 1
ATOM 685 C CA . SER A 1 92 ? -13.906 16.454 10.207 1.00 64.79 153 SER A CA 1
ATOM 686 C C . SER A 1 92 ? -15.203 16.458 9.396 1.00 61.53 153 SER A C 1
ATOM 687 O O . SER A 1 92 ? -15.748 15.383 9.093 1.00 55.71 153 SER A O 1
ATOM 690 N N . GLU A 1 93 ? -15.659 17.666 9.043 1.00 59.79 154 GLU A N 1
ATOM 691 C CA . GLU A 1 93 ? -16.875 17.881 8.255 1.00 61.05 154 GLU A CA 1
ATOM 692 C C . GLU A 1 93 ? -16.949 17.124 6.905 1.00 61.30 154 GLU A C 1
ATOM 693 O O . GLU A 1 93 ? -15.917 16.784 6.286 1.00 55.30 154 GLU A O 1
ATOM 699 N N . PRO A 1 94 ? -18.185 16.882 6.429 1.00 56.40 155 PRO A N 1
ATOM 700 C CA . PRO A 1 94 ? -18.316 16.053 5.251 1.00 55.01 155 PRO A CA 1
ATOM 701 C C . PRO A 1 94 ? -17.840 16.765 3.996 1.00 56.14 155 PRO A C 1
ATOM 702 O O . PRO A 1 94 ? -17.789 18.008 3.926 1.00 58.63 155 PRO A O 1
ATOM 706 N N . VAL A 1 95 ? -17.482 15.955 3.016 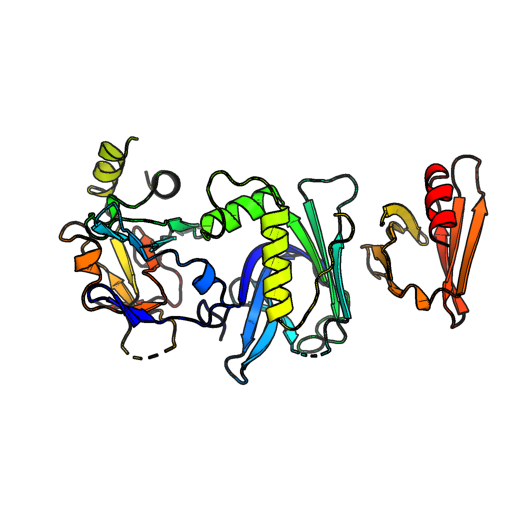1.00 48.40 156 VAL A N 1
ATOM 707 C CA . VAL A 1 95 ? -17.070 16.453 1.762 1.00 42.25 156 VAL A CA 1
ATOM 708 C C . VAL A 1 95 ? -18.340 16.705 0.962 1.00 44.88 156 VAL A C 1
ATOM 709 O O . VAL A 1 95 ? -19.064 15.784 0.610 1.00 42.25 156 VAL A O 1
ATOM 713 N N . VAL A 1 96 ? -18.610 17.977 0.721 1.00 44.12 157 VAL A N 1
ATOM 714 C CA . VAL A 1 96 ? -19.577 18.384 -0.263 1.00 39.45 157 VAL A CA 1
ATOM 715 C C . VAL A 1 96 ? -18.830 19.130 -1.335 1.00 37.39 157 VAL A C 1
ATOM 716 O O . VAL A 1 96 ? -18.024 20.041 -1.038 1.00 37.78 157 VAL A O 1
ATOM 720 N N . MET A 1 97 ? -19.135 18.777 -2.566 0.55 30.63 158 MET A N 1
ATOM 721 C CA . MET A 1 97 ? -18.606 19.460 -3.682 0.55 28.26 158 MET A CA 1
ATOM 722 C C . MET A 1 97 ? -19.747 19.533 -4.662 0.55 30.67 158 MET A C 1
ATOM 723 O O . MET A 1 97 ? -20.776 18.951 -4.465 0.55 29.51 158 MET A O 1
ATOM 728 N N . THR A 1 98 ? -19.539 20.261 -5.732 1.00 36.77 159 THR A N 1
ATOM 729 C CA . THR A 1 98 ? -20.567 20.574 -6.679 1.00 41.85 159 THR A CA 1
ATOM 730 C C . THR A 1 98 ? -19.996 20.326 -8.102 1.00 47.89 159 THR A C 1
ATOM 731 O O . THR A 1 98 ? -19.095 21.039 -8.563 1.00 48.59 159 THR A O 1
ATOM 735 N N . LEU A 1 99 ? -20.509 19.305 -8.784 1.00 48.00 160 LEU A N 1
ATOM 736 C CA . LEU A 1 99 ? -20.098 19.035 -10.146 1.00 47.55 160 LEU A CA 1
ATOM 737 C C . LEU A 1 99 ? -20.997 19.837 -11.062 1.00 47.97 160 LEU A C 1
ATOM 738 O O . LEU A 1 99 ? -22.203 19.867 -10.888 1.00 50.82 160 LEU A O 1
ATOM 743 N N . ASN A 1 100 ? -20.400 20.505 -12.031 1.00 46.38 161 ASN A N 1
ATOM 744 C CA . ASN A 1 100 ? -21.177 21.007 -13.119 1.00 46.31 161 ASN A CA 1
ATOM 745 C C . ASN A 1 100 ? -21.479 19.875 -14.128 1.00 48.05 161 ASN A C 1
ATOM 746 O O . ASN A 1 100 ? -20.578 19.124 -14.488 1.00 45.29 161 ASN A O 1
ATOM 751 N N . LYS A 1 101 ? -22.725 19.770 -14.606 1.00 47.07 162 LYS A N 1
ATOM 752 C CA . LYS A 1 101 ? -23.065 18.701 -15.512 1.00 48.95 162 LYS A CA 1
ATOM 753 C C . LYS A 1 101 ? -22.411 18.871 -16.846 1.00 54.48 162 LYS A C 1
ATOM 754 O O . LYS A 1 101 ? -21.711 17.975 -17.317 1.00 55.80 162 LYS A O 1
ATOM 760 N N . GLU A 1 102 ? -22.637 20.017 -17.474 1.00 63.69 163 GLU A N 1
ATOM 761 C CA . GLU A 1 102 ? -22.176 20.188 -18.849 1.00 65.18 163 GLU A CA 1
ATOM 762 C C . GLU A 1 102 ? -20.677 20.044 -18.905 1.00 53.45 163 GLU A C 1
ATOM 763 O O . GLU A 1 102 ? -20.146 19.463 -19.833 1.00 52.27 163 GLU A O 1
ATOM 769 N N . ASN A 1 103 ? -20.002 20.586 -17.912 1.00 46.08 164 ASN A N 1
ATOM 770 C CA . ASN A 1 103 ? -18.559 20.559 -17.915 1.00 47.31 164 ASN A CA 1
ATOM 771 C C . ASN A 1 103 ? -18.099 19.147 -17.750 1.00 43.72 164 ASN A C 1
ATOM 772 O O . ASN A 1 103 ? -17.154 18.705 -18.408 1.00 48.13 164 ASN A O 1
ATOM 777 N N . THR A 1 104 ? -18.775 18.450 -16.859 1.00 37.67 165 THR A N 1
ATOM 778 C CA . THR A 1 104 ? -18.397 17.121 -16.559 1.00 38.16 165 THR A CA 1
ATOM 779 C C . THR A 1 104 ? -18.415 16.356 -17.853 1.00 41.09 165 THR A C 1
ATOM 780 O O . THR A 1 104 ? -17.480 15.626 -18.163 1.00 49.50 165 THR A O 1
ATOM 784 N N . LEU A 1 105 ? -19.475 16.523 -18.620 1.00 48.41 166 LEU A N 1
ATOM 785 C CA . LEU A 1 105 ? -19.605 15.790 -19.870 1.00 51.09 166 LEU A CA 1
ATOM 786 C C . LEU A 1 105 ? -18.418 16.109 -20.794 1.00 53.33 166 LEU A C 1
ATOM 787 O O . LEU A 1 105 ? -17.792 15.185 -21.323 1.00 51.15 166 LEU A O 1
ATOM 792 N N . ASN A 1 106 ? -18.082 17.395 -20.952 1.00 49.98 167 ASN A N 1
ATOM 793 C CA . ASN A 1 106 ? -17.073 17.778 -21.925 1.00 48.58 167 ASN A CA 1
ATOM 794 C C . ASN A 1 106 ? -15.708 17.256 -21.474 1.00 51.09 167 ASN A C 1
ATOM 795 O O . ASN A 1 106 ? -14.920 16.786 -22.283 1.00 56.79 167 ASN A O 1
ATOM 800 N N . GLN A 1 107 ? -15.464 17.267 -20.173 1.00 49.98 168 GLN A N 1
ATOM 801 C CA . GLN A 1 107 ? -14.253 16.677 -19.618 1.00 49.63 168 GLN A CA 1
ATOM 802 C C . GLN A 1 107 ? -14.143 15.165 -19.835 1.00 50.03 168 GLN A C 1
ATOM 803 O O . GLN A 1 107 ? -13.072 14.652 -20.160 1.00 52.00 168 GLN A O 1
ATOM 809 N N . PHE A 1 108 ? -15.235 14.445 -19.597 1.00 47.69 169 PHE A N 1
ATOM 810 C CA . PHE A 1 108 ? -15.284 13.016 -19.913 1.00 44.66 169 PHE A CA 1
ATOM 811 C C . PHE A 1 108 ? -15.002 12.825 -21.390 1.00 44.53 169 PHE A C 1
ATOM 812 O O . PHE A 1 108 ? -14.398 11.835 -21.804 1.00 46.79 169 PHE A O 1
ATOM 820 N N . LYS A 1 109 ? -15.455 13.781 -22.198 1.00 46.90 170 LYS A N 1
ATOM 821 C CA . LYS A 1 109 ? -15.205 13.729 -23.635 1.00 47.50 170 LYS A CA 1
ATOM 822 C C . LYS A 1 109 ? -13.720 13.999 -23.941 1.00 43.22 170 LYS A C 1
ATOM 823 O O . LYS A 1 109 ? -13.081 13.215 -24.625 1.00 40.97 170 LYS A O 1
ATOM 829 N N . LYS A 1 110 ? -13.151 15.048 -23.374 1.00 40.48 171 LYS A N 1
ATOM 830 C CA . LYS A 1 110 ? -11.728 15.310 -23.587 1.00 43.91 171 LYS A CA 1
ATOM 831 C C . LYS A 1 110 ? -10.793 14.192 -22.981 1.00 41.54 171 LYS A C 1
ATOM 832 O O . LYS A 1 110 ? -9.654 13.988 -23.420 1.00 37.39 171 LYS A O 1
ATOM 838 N N . LEU A 1 111 ? -11.299 13.398 -22.042 1.00 42.94 172 LEU A N 1
ATOM 839 C CA . LEU A 1 111 ? -10.551 12.213 -21.602 1.00 43.14 172 LEU A CA 1
ATOM 840 C C . LEU A 1 111 ? -10.788 11.034 -22.541 1.00 42.65 172 LEU A C 1
ATOM 841 O O . LEU A 1 111 ? -10.211 9.978 -22.352 1.00 47.38 172 LEU A O 1
ATOM 846 N N . GLY A 1 112 ? -11.659 11.182 -23.533 1.00 42.90 173 GLY A N 1
ATOM 847 C CA . GLY A 1 112 ? -12.013 10.053 -24.381 1.00 43.87 173 GLY A CA 1
ATOM 848 C C . GLY A 1 112 ? -12.802 8.966 -23.642 1.00 48.21 173 GLY A C 1
ATOM 849 O O . GLY A 1 112 ? -12.775 7.766 -24.042 1.00 45.61 173 GLY A O 1
ATOM 850 N N . LEU A 1 113 ? -13.521 9.351 -22.575 1.00 44.93 174 LEU A N 1
ATOM 851 C CA . LEU A 1 113 ? -14.345 8.375 -21.877 1.00 43.35 174 LEU A CA 1
ATOM 852 C C . LEU A 1 113 ? -15.704 8.259 -22.522 1.00 42.46 174 LEU A C 1
ATOM 853 O O . LEU A 1 113 ? -16.339 7.236 -22.386 1.00 43.10 174 LEU A O 1
ATOM 858 N N . LEU A 1 114 ? -16.166 9.283 -23.219 1.00 43.45 175 LEU A N 1
ATOM 859 C CA . LEU A 1 114 ? -17.473 9.201 -23.834 1.00 47.93 175 LEU A CA 1
ATOM 860 C C . LEU A 1 114 ? -17.442 9.959 -25.142 1.00 50.60 175 LEU A C 1
ATOM 861 O O . LEU A 1 114 ? -16.730 10.940 -25.255 1.00 52.64 175 LEU A O 1
ATOM 866 N N . ASP A 1 115 ? -18.233 9.522 -26.123 1.00 55.53 176 ASP A N 1
ATOM 867 C CA . ASP A 1 115 ? -18.179 10.096 -27.495 1.00 54.08 176 ASP A CA 1
ATOM 868 C C . ASP A 1 115 ? -18.731 11.539 -27.606 1.00 55.24 176 ASP A C 1
ATOM 869 O O . ASP A 1 115 ? -19.457 12.044 -26.735 1.00 52.26 176 ASP A O 1
ATOM 874 N N . SER A 1 116 ? -18.394 12.173 -28.721 1.00 52.80 177 SER A N 1
ATOM 875 C CA . SER A 1 116 ? -18.873 13.500 -29.051 1.00 56.15 177 SER A CA 1
ATOM 876 C C . SER A 1 116 ? -20.394 13.658 -28.853 1.00 58.52 177 SER A C 1
ATOM 877 O O . SER A 1 116 ? -20.883 14.713 -28.475 1.00 56.01 177 SER A O 1
ATOM 880 N N . ASN A 1 117 ? -21.135 12.604 -29.142 1.00 57.49 178 ASN A N 1
ATOM 881 C CA . ASN A 1 117 ? -22.569 12.707 -29.247 1.00 60.22 178 ASN A CA 1
ATOM 882 C C . ASN A 1 117 ? -23.300 12.527 -27.914 1.00 57.02 178 ASN A C 1
ATOM 883 O O . ASN A 1 117 ? -24.414 12.997 -27.767 1.00 64.76 178 ASN A O 1
ATOM 888 N N . VAL A 1 118 ? -22.700 11.818 -26.965 1.00 53.18 179 VAL A N 1
ATOM 889 C CA . VAL A 1 118 ? -23.392 11.438 -25.718 1.00 51.25 179 VAL A CA 1
ATOM 890 C C . VAL A 1 118 ? -23.817 12.677 -24.965 1.00 47.83 179 VAL A C 1
ATOM 891 O O . VAL A 1 118 ? -23.029 13.606 -24.855 1.00 49.35 179 VAL A O 1
ATOM 895 N N . THR A 1 119 ? -25.030 12.706 -24.434 1.00 45.23 180 THR A N 1
ATOM 896 C CA . THR A 1 119 ? -25.450 13.892 -23.664 1.00 47.95 180 THR A CA 1
ATOM 897 C C . THR A 1 119 ? -26.105 13.588 -22.339 1.00 40.43 180 THR A C 1
ATOM 898 O O . THR A 1 119 ? -26.556 14.474 -21.691 1.00 36.96 180 THR A O 1
ATOM 902 N N . ASP A 1 120 ? -26.104 12.336 -21.944 1.00 44.56 181 ASP A N 1
ATOM 903 C CA . ASP A 1 120 ? -26.718 11.887 -20.715 1.00 50.67 181 ASP A CA 1
ATOM 904 C C . ASP A 1 120 ? -25.664 11.771 -19.583 1.00 56.70 181 ASP A C 1
ATOM 905 O O . ASP A 1 120 ? -24.883 10.803 -19.520 1.00 55.32 181 ASP A O 1
ATOM 910 N N . PHE A 1 121 ? -25.685 12.763 -18.690 1.00 57.92 182 PHE A N 1
ATOM 911 C CA . PHE A 1 121 ? -24.803 12.867 -17.510 1.00 54.34 182 PHE A CA 1
ATOM 912 C C . PHE A 1 121 ? -24.769 11.598 -16.635 1.00 55.34 182 PHE A C 1
ATOM 913 O O . PHE A 1 121 ? -23.726 11.196 -16.103 1.00 57.75 182 PHE A O 1
ATOM 921 N N . GLU A 1 122 ? -25.894 10.928 -16.506 1.00 53.56 183 GLU A N 1
ATOM 922 C CA . GLU A 1 122 ? -25.866 9.720 -15.735 1.00 54.32 183 GLU A CA 1
ATOM 923 C C . GLU A 1 122 ? -24.765 8.780 -16.294 1.00 50.48 183 GLU A C 1
ATOM 924 O O . GLU A 1 122 ? -24.282 7.915 -15.587 1.00 47.06 183 GLU A O 1
ATOM 930 N N . LYS A 1 123 ? -24.313 8.969 -17.528 1.00 49.79 184 LYS A N 1
ATOM 931 C CA . LYS A 1 123 ? -23.189 8.154 -18.012 1.00 53.50 184 LYS A CA 1
ATOM 932 C C . LYS A 1 123 ? -21.912 8.495 -17.256 1.00 47.19 184 LYS A C 1
ATOM 933 O O . LYS A 1 123 ? -21.108 7.628 -16.905 1.00 41.36 184 LYS A O 1
ATOM 939 N N . CYS A 1 124 ? -21.736 9.763 -16.960 1.00 46.29 185 CYS A N 1
ATOM 940 C CA . CYS A 1 124 ? -20.606 10.147 -16.147 1.00 44.05 185 CYS A CA 1
ATOM 941 C C . CYS A 1 124 ? -20.797 9.491 -14.826 1.00 44.32 185 CYS A C 1
ATOM 942 O O . CYS A 1 124 ? -19.881 8.855 -14.331 1.00 50.25 185 CYS A O 1
ATOM 945 N N . VAL A 1 125 ? -22.010 9.618 -14.281 1.00 43.71 186 VAL A N 1
ATOM 946 C CA . VAL A 1 125 ? -22.326 9.197 -12.904 1.00 42.40 186 VAL A CA 1
ATOM 947 C C . VAL A 1 125 ? -22.071 7.695 -12.695 1.00 44.47 186 VAL A C 1
ATOM 948 O O . VAL A 1 125 ? -21.481 7.262 -11.706 1.00 45.10 186 VAL A O 1
ATOM 952 N N . GLU A 1 126 ? -22.557 6.912 -13.642 1.00 47.80 187 GLU A N 1
ATOM 953 C CA . GLU A 1 126 ? -22.281 5.492 -13.729 1.00 50.04 187 GLU A CA 1
ATOM 954 C C . GLU A 1 126 ? -20.769 5.293 -13.544 1.00 47.07 187 GLU A C 1
ATOM 955 O O . GLU A 1 126 ? -20.336 4.548 -12.668 1.00 43.08 187 GLU A O 1
ATOM 961 N N . TYR A 1 127 ? -19.968 6.024 -14.311 1.00 43.30 188 TYR A N 1
ATOM 962 C CA . TYR A 1 127 ? -18.540 5.820 -14.285 1.00 40.65 188 TYR A CA 1
ATOM 963 C C . TYR A 1 127 ? -17.957 6.161 -12.917 1.00 40.36 188 TYR A C 1
ATOM 964 O O . TYR A 1 127 ? -17.098 5.414 -12.413 1.00 42.79 188 TYR A O 1
ATOM 973 N N . ILE A 1 128 ? -18.436 7.236 -12.286 1.00 38.66 189 ILE A N 1
ATOM 974 C CA . ILE A 1 128 ? -17.876 7.661 -10.987 1.00 38.69 189 ILE A CA 1
ATOM 975 C C . ILE A 1 128 ? -18.219 6.624 -9.923 1.00 44.70 189 ILE A C 1
ATOM 976 O O . ILE A 1 128 ? -17.388 6.262 -9.065 1.00 49.02 189 ILE A O 1
ATOM 981 N N . ARG A 1 129 ? -19.450 6.129 -9.973 1.00 48.51 190 ARG A N 1
ATOM 982 C CA . ARG A 1 129 ? -19.911 5.156 -8.971 1.00 47.22 190 ARG A CA 1
ATOM 983 C C . ARG A 1 129 ? -19.070 3.871 -8.995 1.00 44.10 190 ARG A C 1
ATOM 984 O O . ARG A 1 129 ? -18.816 3.257 -7.972 1.00 38.33 190 ARG A O 1
ATOM 992 N N . LYS A 1 130 ? -18.615 3.516 -10.191 1.00 44.88 191 LYS A N 1
ATOM 993 C CA . LYS A 1 130 ? -17.900 2.298 -10.442 1.00 41.65 191 LYS A CA 1
ATOM 994 C C . LYS A 1 130 ? -16.440 2.439 -10.041 1.00 40.48 191 LYS A C 1
ATOM 995 O O . LYS A 1 130 ? -15.883 1.548 -9.390 1.00 46.36 191 LYS A O 1
ATOM 1001 N N . GLN A 1 131 ? -15.799 3.535 -10.410 0.40 32.52 192 GLN A N 1
ATOM 1002 C CA . GLN A 1 131 ? -14.444 3.726 -9.961 0.40 28.88 192 GLN A CA 1
ATOM 1003 C C . GLN A 1 131 ? -14.431 3.713 -8.431 0.40 30.08 192 GLN A C 1
ATOM 1004 O O . GLN A 1 131 ? -13.593 3.095 -7.796 0.40 29.50 192 GLN A O 1
ATOM 1010 N N . ALA A 1 132 ? -15.418 4.354 -7.838 1.00 34.67 193 ALA A N 1
ATOM 1011 C CA . ALA A 1 132 ? -15.567 4.386 -6.382 1.00 33.69 193 ALA A CA 1
ATOM 1012 C C . ALA A 1 132 ? -15.589 3.021 -5.722 1.00 35.06 193 ALA A C 1
ATOM 1013 O O . ALA A 1 132 ? -14.855 2.815 -4.724 1.00 36.94 193 ALA A O 1
ATOM 1015 N N . ILE A 1 133 ? -16.431 2.100 -6.240 1.00 31.25 194 ILE A N 1
ATOM 1016 C CA . ILE A 1 133 ? -16.433 0.721 -5.767 0.44 30.05 194 ILE A CA 1
ATOM 1017 C C . ILE A 1 133 ? -15.018 0.156 -5.826 1.00 36.60 194 ILE A C 1
ATOM 1018 O O . ILE A 1 133 ? -14.605 -0.591 -4.935 1.00 38.62 194 ILE A O 1
ATOM 1023 N N . LEU A 1 134 ? -14.262 0.536 -6.861 1.00 40.31 195 LEU A N 1
ATOM 1024 C CA . LEU A 1 134 ? -12.865 0.159 -6.967 1.00 39.47 195 LEU A CA 1
ATOM 1025 C C . LEU A 1 134 ? -12.014 0.811 -5.903 1.00 42.10 195 LEU A C 1
ATOM 1026 O O . LEU A 1 134 ? -10.865 0.377 -5.709 1.00 43.80 195 LEU A O 1
ATOM 1031 N N . THR A 1 135 ? -12.536 1.854 -5.249 1.00 39.38 196 THR A N 1
ATOM 1032 C CA . THR A 1 135 ? -11.811 2.561 -4.157 1.00 39.87 196 THR A CA 1
ATOM 1033 C C . THR A 1 135 ? -12.385 2.147 -2.764 1.00 39.38 196 THR A C 1
ATOM 1034 O O . THR A 1 135 ? -12.175 2.811 -1.748 1.00 35.72 196 THR A O 1
ATOM 1038 N N . GLY A 1 136 ? -13.129 1.041 -2.740 1.00 41.47 197 GLY A N 1
ATOM 1039 C CA . GLY A 1 136 ? -13.639 0.460 -1.505 1.00 39.30 197 GLY A CA 1
ATOM 1040 C C . GLY A 1 136 ? -14.902 1.141 -1.020 1.00 44.49 197 GLY A C 1
ATOM 1041 O O . GLY A 1 136 ? -15.246 1.000 0.168 1.00 39.24 197 GLY A O 1
ATOM 1042 N N . PHE A 1 137 ? -15.605 1.890 -1.890 1.00 44.32 198 PHE A N 1
ATOM 1043 C CA . PHE A 1 137 ? -16.782 2.606 -1.391 1.00 47.76 198 PHE A CA 1
ATOM 1044 C C . PHE A 1 137 ? -17.966 2.837 -2.350 1.00 52.46 198 PHE A C 1
ATOM 1045 O O . PHE A 1 137 ? -17.772 2.885 -3.580 1.00 54.50 198 PHE A O 1
ATOM 1053 N N . LYS A 1 138 ? -19.185 2.941 -1.766 1.00 50.22 199 LYS A N 1
ATOM 1054 C CA . LYS A 1 138 ? -20.433 3.178 -2.529 1.00 53.95 199 LYS A CA 1
ATOM 1055 C C . LYS A 1 138 ? -20.854 4.634 -2.532 1.00 47.41 199 LYS A C 1
ATOM 1056 O O . LYS A 1 138 ? -20.912 5.251 -1.484 1.00 45.79 199 LYS A O 1
ATOM 1062 N N . ILE A 1 139 ? -21.153 5.169 -3.719 1.00 44.92 200 ILE A N 1
ATOM 1063 C CA . ILE A 1 139 ? -21.851 6.454 -3.838 1.00 41.92 200 ILE A CA 1
ATOM 1064 C C . ILE A 1 139 ? -23.325 6.186 -4.305 1.00 39.96 200 ILE A C 1
ATOM 1065 O O . ILE A 1 139 ? -23.554 5.753 -5.450 1.00 36.43 200 ILE A O 1
ATOM 1070 N N . SER A 1 140 ? -24.317 6.448 -3.459 0.45 32.97 201 SER A N 1
ATOM 1071 C CA . SER A 1 140 ? -25.672 6.205 -3.897 0.45 30.49 201 SER A CA 1
ATOM 1072 C C . SER A 1 140 ? -26.132 7.349 -4.824 0.45 33.27 201 SER A C 1
ATOM 1073 O O . SER A 1 140 ? -25.497 8.404 -4.919 0.45 26.54 201 SER A O 1
ATOM 1076 N N . ASN A 1 141 ? -27.219 7.081 -5.546 1.00 39.81 202 ASN A N 1
ATOM 1077 C CA . ASN A 1 141 ? -27.818 8.028 -6.473 1.00 43.54 202 ASN A CA 1
ATOM 1078 C C . ASN A 1 141 ? -29.371 7.974 -6.446 1.00 40.66 202 ASN A C 1
ATOM 1079 O O . ASN A 1 141 ? -30.009 7.642 -7.434 1.00 37.45 202 ASN A O 1
ATOM 1084 N N . PRO A 1 142 ? -29.970 8.343 -5.313 1.00 40.90 203 PRO A N 1
ATOM 1085 C CA . PRO A 1 142 ? -31.395 8.203 -4.997 1.00 41.19 203 PRO A CA 1
ATOM 1086 C C . PRO A 1 142 ? -32.392 9.190 -5.607 1.00 44.54 203 PRO A C 1
ATOM 1087 O O . PRO A 1 142 ? -33.579 9.034 -5.363 1.00 54.98 203 PRO A O 1
ATOM 1091 N N . PHE A 1 143 ? -31.946 10.204 -6.335 1.00 46.28 204 PHE A N 1
ATOM 1092 C CA . PHE A 1 143 ? -32.848 11.002 -7.163 1.00 44.83 204 PHE A CA 1
ATOM 1093 C C . PHE A 1 143 ? -32.755 10.598 -8.659 1.00 52.14 204 PHE A C 1
ATOM 1094 O O . PHE A 1 143 ? -33.047 11.385 -9.581 1.00 53.41 204 PHE A O 1
ATOM 1102 N N . VAL A 1 144 ? -32.335 9.360 -8.882 1.00 52.20 205 VAL A N 1
ATOM 1103 C CA . VAL A 1 144 ? -32.558 8.685 -10.133 1.00 56.75 205 VAL A CA 1
ATOM 1104 C C . VAL A 1 144 ? -33.194 7.324 -9.796 1.00 65.88 205 VAL A C 1
ATOM 1105 O O . VAL A 1 144 ? -32.569 6.475 -9.138 1.00 53.24 205 VAL A O 1
ATOM 1109 N N . ASN A 1 157 ? -37.856 5.811 -2.799 1.00 68.65 218 ASN A N 1
ATOM 1110 C CA . ASN A 1 157 ? -38.225 7.056 -3.500 1.00 71.70 218 ASN A CA 1
ATOM 1111 C C . ASN A 1 157 ? -38.055 8.425 -2.738 1.00 73.40 218 ASN A C 1
ATOM 1112 O O . ASN A 1 157 ? -38.907 8.795 -1.930 1.00 72.60 218 ASN A O 1
ATOM 1117 N N . SER A 1 158 ? -37.002 9.190 -3.068 1.00 65.32 219 SER A N 1
ATOM 1118 C CA . SER A 1 158 ? -36.514 10.304 -2.247 1.00 55.45 219 SER A CA 1
ATOM 1119 C C . SER A 1 158 ? -37.057 11.662 -2.635 1.00 53.11 219 SER A C 1
ATOM 1120 O O . SER A 1 158 ? -37.606 11.822 -3.698 1.00 56.70 219 SER A O 1
ATOM 1123 N N . PHE A 1 159 ? -36.852 12.659 -1.777 1.00 49.56 220 PHE A N 1
ATOM 1124 C CA . PHE A 1 159 ? -37.305 14.027 -2.047 1.00 45.29 220 PHE A CA 1
ATOM 1125 C C . PHE A 1 159 ? -36.545 14.977 -1.123 1.00 48.75 220 PHE A C 1
ATOM 1126 O O . PHE A 1 159 ? -36.004 14.509 -0.104 1.00 45.83 220 PHE A O 1
ATOM 1134 N N . HIS A 1 160 ? -36.506 16.285 -1.474 1.00 51.90 221 HIS A N 1
A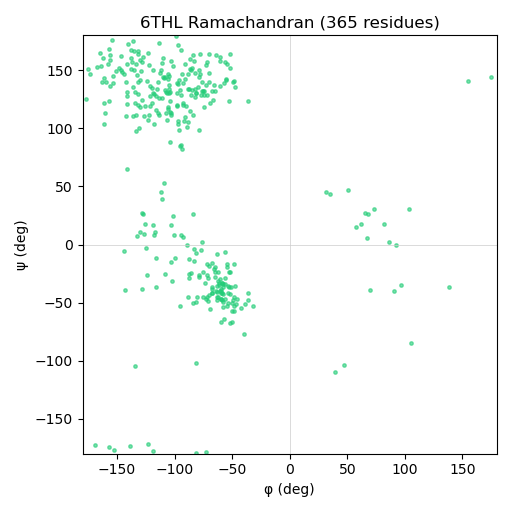TOM 1135 C CA . HIS A 1 160 ? -35.928 17.373 -0.594 1.00 48.77 221 HIS A CA 1
ATOM 1136 C C . HIS A 1 160 ? -36.745 18.690 -0.523 1.00 43.45 221 HIS A C 1
ATOM 1137 O O . HIS A 1 160 ? -37.483 19.000 -1.420 1.00 41.60 221 HIS A O 1
ATOM 1144 N N . LEU A 1 161 ? -36.569 19.466 0.544 1.00 42.90 222 LEU A N 1
ATOM 1145 C CA . LEU A 1 161 ? -37.294 20.731 0.732 1.00 43.70 222 LEU A CA 1
ATOM 1146 C C . LEU A 1 161 ? -36.434 21.739 1.463 1.00 38.82 222 LEU A C 1
ATOM 1147 O O . LEU A 1 161 ? -35.463 21.351 2.119 1.00 39.27 222 LEU A O 1
ATOM 1152 N N . GLN A 1 162 ? -36.817 23.011 1.368 1.00 34.77 223 GLN A N 1
ATOM 1153 C CA . GLN A 1 162 ? -36.201 24.067 2.146 1.00 37.83 223 GLN A CA 1
ATOM 1154 C C . GLN A 1 162 ? -36.791 24.259 3.546 1.00 38.24 223 GLN A C 1
ATOM 1155 O O . GLN A 1 162 ? -37.952 24.015 3.789 1.00 40.98 223 GLN A O 1
ATOM 1161 N N . CYS A 1 163 ? -35.968 24.718 4.468 1.00 39.69 224 CYS A N 1
ATOM 1162 C CA . CYS A 1 163 ? -36.409 25.015 5.814 1.00 42.05 224 CYS A CA 1
ATOM 1163 C C . CYS A 1 163 ? -35.295 25.766 6.544 1.00 45.28 224 CYS A C 1
ATOM 1164 O O . CYS A 1 163 ? -34.322 26.170 5.944 1.00 40.74 224 CYS A O 1
ATOM 1167 N N . HIS A 1 164 ? -35.458 25.988 7.835 1.00 49.55 225 HIS A N 1
ATOM 1168 C CA . HIS A 1 164 ? -34.486 26.732 8.589 1.00 49.79 225 HIS A CA 1
ATOM 1169 C C . HIS A 1 164 ? -34.174 25.918 9.804 1.00 49.83 225 HIS A C 1
ATOM 1170 O O . HIS A 1 164 ? -35.075 25.270 10.337 1.00 51.20 225 HIS A O 1
ATOM 1177 N N . ARG A 1 165 ? -32.893 25.922 10.189 1.00 51.66 226 ARG A N 1
ATOM 1178 C CA . ARG A 1 165 ? -32.450 25.592 11.550 1.00 58.21 226 ARG A CA 1
ATOM 1179 C C . ARG A 1 165 ? -32.062 26.859 12.287 1.00 55.86 226 ARG A C 1
ATOM 1180 O O . ARG A 1 165 ? -31.288 27.652 11.772 1.00 59.12 226 ARG A O 1
ATOM 1188 N N . GLY A 1 166 ? -32.575 27.033 13.498 1.00 56.80 227 GLY A N 1
ATOM 1189 C CA . GLY A 1 166 ? -32.486 28.330 14.169 1.00 64.50 227 GLY A CA 1
ATOM 1190 C C . GLY A 1 166 ? -32.718 29.428 13.142 1.00 67.47 227 GLY A C 1
ATOM 1191 O O . GLY A 1 166 ? -33.814 29.564 12.581 1.00 71.48 227 GLY A O 1
ATOM 1192 N N . THR A 1 167 ? -31.655 30.151 12.834 1.00 66.01 228 THR A N 1
ATOM 1193 C CA . THR A 1 167 ? -31.722 31.267 11.904 1.00 67.96 228 THR A CA 1
ATOM 1194 C C . THR A 1 167 ? -31.243 30.936 10.484 1.00 65.91 228 THR A C 1
ATOM 1195 O O . THR A 1 167 ? -31.458 31.711 9.567 1.00 67.55 228 THR A O 1
ATOM 1199 N N . LYS A 1 168 ? -30.611 29.785 10.293 1.00 67.10 229 LYS A N 1
ATOM 1200 C CA . LYS A 1 168 ? -30.007 29.441 9.004 1.00 65.51 229 LYS A CA 1
ATOM 1201 C C . LYS A 1 168 ? -30.951 28.613 8.132 1.00 62.08 229 LYS A C 1
ATOM 1202 O O . LYS A 1 168 ? -31.465 27.597 8.580 1.00 56.96 229 LYS A O 1
ATOM 1208 N N . GLU A 1 169 ? -31.141 29.041 6.883 1.00 55.96 230 GLU A N 1
ATOM 1209 C CA . GLU A 1 169 ? -31.760 28.220 5.882 1.00 47.25 230 GLU A CA 1
ATOM 1210 C C . GLU A 1 169 ? -30.830 27.089 5.507 1.00 47.84 230 GLU A C 1
ATOM 1211 O O . GLU A 1 169 ? -29.615 27.261 5.529 1.00 44.11 230 GLU A O 1
ATOM 1217 N N . GLY A 1 170 ? -31.451 25.947 5.163 1.00 51.25 231 GLY A N 1
ATOM 1218 C CA . GLY A 1 170 ? -30.806 24.741 4.637 1.00 49.72 231 GLY A CA 1
ATOM 1219 C C . GLY A 1 170 ? -31.735 23.890 3.779 1.00 48.44 231 GLY A C 1
ATOM 1220 O O . GLY A 1 170 ? -32.906 24.229 3.584 1.00 43.28 231 GLY A O 1
ATOM 1221 N N . THR A 1 171 ? -31.195 22.814 3.204 1.00 49.22 232 THR A N 1
ATOM 1222 C CA . THR A 1 171 ? -32.022 21.841 2.507 1.00 46.26 232 THR A CA 1
ATOM 1223 C C . THR A 1 171 ? -32.096 20.615 3.365 1.00 49.52 232 THR A C 1
ATOM 1224 O O . THR A 1 171 ? -31.075 20.107 3.825 1.00 51.59 232 THR A O 1
ATOM 1228 N N . LEU A 1 172 ? -33.309 20.139 3.585 1.00 50.77 233 LEU A N 1
ATOM 1229 C CA . LEU A 1 172 ? -33.509 18.855 4.246 1.00 51.22 233 LEU A CA 1
ATOM 1230 C C . LEU A 1 172 ? -33.736 17.875 3.103 1.00 49.03 233 LEU A C 1
ATOM 1231 O O . LEU A 1 172 ? -34.631 18.068 2.293 1.00 49.31 233 LEU A O 1
ATOM 1236 N N . TYR A 1 173 ? -32.867 16.880 2.981 1.00 47.74 234 TYR A N 1
ATOM 1237 C CA . TYR A 1 173 ? -33.045 15.815 1.997 1.00 42.96 234 TYR A CA 1
ATOM 1238 C C . TYR A 1 173 ? -33.518 14.535 2.677 1.00 40.06 234 TYR A C 1
ATOM 1239 O O . TYR A 1 173 ? -33.013 14.181 3.731 1.00 37.00 234 TYR A O 1
ATOM 1248 N N . PHE A 1 174 ? -34.481 13.848 2.063 1.00 41.05 235 PHE A N 1
ATOM 1249 C CA . PHE A 1 174 ? -35.039 12.598 2.612 1.00 41.21 235 PHE A CA 1
ATOM 1250 C C . PHE A 1 174 ? -34.679 11.461 1.680 1.00 41.26 235 PHE A C 1
ATOM 1251 O O . PHE A 1 174 ? -35.172 11.425 0.532 1.00 38.99 235 PHE A O 1
ATOM 1259 N N . LEU A 1 175 ? -33.826 10.550 2.168 1.00 43.77 236 LEU A N 1
ATOM 1260 C CA . LEU A 1 175 ? -33.280 9.429 1.351 1.00 44.43 236 LEU A CA 1
ATOM 1261 C C . LEU A 1 175 ? -33.801 8.081 1.859 1.00 42.60 236 LEU A C 1
ATOM 1262 O O . LEU A 1 175 ? -34.458 8.040 2.895 1.00 43.50 236 LEU A O 1
ATOM 1267 N N . PRO A 1 176 ? -33.503 6.977 1.146 1.00 41.13 237 PRO A N 1
ATOM 1268 C CA . PRO A 1 176 ? -34.094 5.770 1.682 1.00 43.43 237 PRO A CA 1
ATOM 1269 C C . PRO A 1 176 ? -33.713 5.466 3.121 1.00 47.80 237 PRO A C 1
ATOM 1270 O O . PRO A 1 176 ? -34.582 5.122 3.921 1.00 56.00 237 PRO A O 1
ATOM 1274 N N . ASP A 1 177 ? -32.455 5.636 3.486 1.00 51.43 238 ASP A N 1
ATOM 1275 C CA . ASP A 1 177 ? -32.016 5.178 4.814 1.00 47.34 238 ASP A CA 1
ATOM 1276 C C . ASP A 1 177 ? -31.366 6.246 5.635 1.00 46.51 238 ASP A C 1
ATOM 1277 O O . ASP A 1 177 ? -31.004 5.978 6.758 1.00 51.76 238 ASP A O 1
ATOM 1282 N N . HIS A 1 178 ? -31.200 7.448 5.075 1.00 51.63 239 HIS A N 1
ATOM 1283 C CA . HIS A 1 178 ? -30.637 8.620 5.789 1.00 48.95 239 HIS A CA 1
ATOM 1284 C C . HIS A 1 178 ? -31.560 9.837 5.642 1.00 46.53 239 HIS A C 1
ATOM 1285 O O . HIS A 1 178 ? -32.357 9.919 4.685 1.00 45.39 239 HIS A O 1
ATOM 1292 N N . ILE A 1 179 ? -31.440 10.777 6.574 1.00 41.94 240 ILE A N 1
ATOM 1293 C CA . ILE A 1 179 ? -31.864 12.143 6.304 1.00 41.13 240 ILE A CA 1
ATOM 1294 C C . ILE A 1 179 ? -30.690 13.095 6.435 1.00 45.38 240 ILE A C 1
ATOM 1295 O O . ILE A 1 179 ? -29.929 13.038 7.393 1.00 51.92 240 ILE A O 1
ATOM 1300 N N . ILE A 1 180 ? -30.554 14.001 5.490 1.00 45.20 241 ILE A N 1
ATOM 1301 C CA . ILE A 1 180 ? -29.464 14.914 5.514 1.00 45.64 241 ILE A CA 1
ATOM 1302 C C . ILE A 1 180 ? -30.043 16.302 5.543 1.00 49.66 241 ILE A C 1
ATOM 1303 O O . ILE A 1 180 ? -31.000 16.577 4.818 1.00 48.82 241 ILE A O 1
ATOM 1308 N N . PHE A 1 181 ? -29.460 17.158 6.392 1.00 48.90 242 PHE A N 1
ATOM 1309 C CA . PHE A 1 181 ? -29.753 18.589 6.407 1.00 46.56 242 PHE A CA 1
ATOM 1310 C C . PHE A 1 181 ? -28.498 19.380 6.044 1.00 45.02 242 PHE A C 1
ATOM 1311 O O . PHE A 1 181 ? -27.508 19.340 6.803 1.00 42.58 242 PHE A O 1
ATOM 1319 N N . GLY A 1 182 ? -28.535 20.087 4.909 1.00 42.86 243 GLY A N 1
ATOM 1320 C CA . GLY A 1 182 ? -27.328 20.730 4.313 1.00 44.76 243 GLY A CA 1
ATOM 1321 C C . GLY A 1 182 ? -27.482 22.199 3.883 1.00 46.22 243 GLY A C 1
ATOM 1322 O O . GLY A 1 182 ? -28.600 22.695 3.803 1.00 48.59 243 GLY A O 1
ATOM 1323 N N . PHE A 1 183 ? -26.397 22.924 3.596 1.00 47.03 244 PHE A N 1
ATOM 1324 C CA . PHE A 1 183 ? -24.998 22.479 3.765 1.00 48.12 244 PHE A CA 1
ATOM 1325 C C . PHE A 1 183 ? -24.145 23.534 4.538 1.00 51.15 244 PHE A C 1
ATOM 1326 O O . PHE A 1 183 ? -22.900 23.430 4.650 1.00 54.04 244 PHE A O 1
ATOM 1334 N N . LYS A 1 184 ? -24.814 24.531 5.112 1.00 49.04 245 LYS A N 1
ATOM 1335 C CA . LYS A 1 184 ? -24.160 25.370 6.089 1.00 51.85 245 LYS A CA 1
ATOM 1336 C C . LYS A 1 184 ? -23.590 24.487 7.197 1.00 54.48 245 LYS A C 1
ATOM 1337 O O . LYS A 1 184 ? -24.193 23.469 7.606 1.00 53.28 245 LYS A O 1
ATOM 1343 N N . LYS A 1 185 ? -22.411 24.853 7.670 1.00 57.49 246 LYS A N 1
ATOM 1344 C CA . LYS A 1 185 ? -21.844 24.168 8.818 1.00 57.96 246 LYS A CA 1
ATOM 1345 C C . LYS A 1 1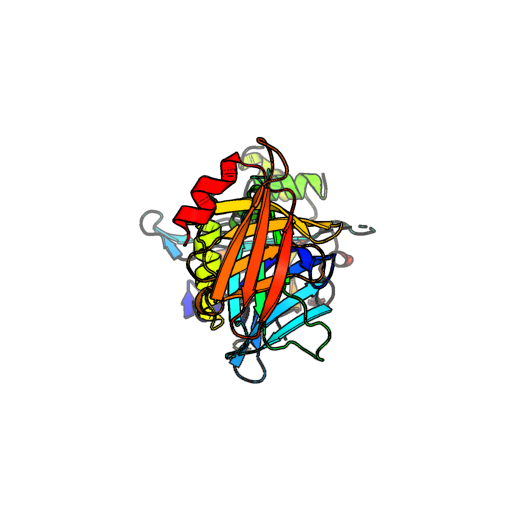85 ? -22.750 24.455 10.044 1.00 57.27 246 LYS A C 1
ATOM 1346 O O . LYS A 1 185 ? -23.237 25.589 10.185 1.00 56.23 246 LYS A O 1
ATOM 1352 N N . PRO A 1 186 ? -23.042 23.433 10.892 1.00 56.44 247 PRO A N 1
ATOM 1353 C CA . PRO A 1 186 ? -22.672 22.013 10.898 1.00 58.99 247 PRO A CA 1
ATOM 1354 C C . PRO A 1 186 ? -23.612 21.180 10.041 1.00 57.30 247 PRO A C 1
ATOM 1355 O O . PRO A 1 186 ? -24.805 21.327 10.139 1.00 57.46 247 PRO A O 1
ATOM 1359 N N . ILE A 1 187 ? -23.055 20.315 9.210 1.00 57.98 248 ILE A N 1
ATOM 1360 C CA . ILE A 1 187 ? -23.830 19.557 8.247 1.00 52.98 248 ILE A CA 1
ATOM 1361 C C . ILE A 1 187 ? -24.315 18.357 8.990 1.00 46.50 248 ILE A C 1
ATOM 1362 O O . ILE A 1 187 ? -23.509 17.706 9.603 1.00 50.46 248 ILE A O 1
ATOM 1367 N N . LEU A 1 188 ? -25.609 18.073 8.951 1.00 45.19 249 LEU A N 1
ATOM 1368 C CA . LEU A 1 188 ? -26.160 16.914 9.686 1.00 49.55 249 LEU A CA 1
ATOM 1369 C C . LEU A 1 188 ? -26.539 15.734 8.811 1.00 49.62 249 LEU A C 1
ATOM 1370 O O . LEU A 1 188 ? -27.052 15.872 7.692 1.00 52.26 249 LEU A O 1
ATOM 1375 N N . LEU A 1 189 ? -26.361 14.567 9.400 1.00 48.91 250 LEU A N 1
ATOM 1376 C CA . LEU A 1 189 ? -26.681 13.312 8.776 1.00 51.45 250 LEU A CA 1
ATOM 1377 C C . LEU A 1 189 ? -27.375 12.509 9.867 1.00 49.59 250 LEU A C 1
ATOM 1378 O O . LEU A 1 189 ? -26.948 12.534 10.999 1.00 48.31 250 LEU A O 1
ATOM 1383 N N . PHE A 1 190 ? -28.471 11.854 9.543 1.00 47.00 251 PHE A N 1
ATOM 1384 C CA . PHE A 1 190 ? -29.186 11.086 10.521 1.00 49.94 251 PHE A CA 1
ATOM 1385 C C . PHE A 1 190 ? -29.466 9.813 9.814 1.00 52.07 251 PHE A C 1
ATOM 1386 O O . PHE A 1 190 ? -30.063 9.855 8.739 1.00 53.96 251 PHE A O 1
ATOM 1394 N N . ASP A 1 191 ? -29.006 8.699 10.380 1.00 54.03 252 ASP A N 1
ATOM 1395 C CA . ASP A 1 191 ? -29.359 7.355 9.885 1.00 56.05 252 ASP A CA 1
ATOM 1396 C C . ASP A 1 191 ? -30.822 7.073 10.246 1.00 52.46 252 ASP A C 1
ATOM 1397 O O . ASP A 1 191 ? -31.214 7.227 11.398 1.00 54.91 252 ASP A O 1
ATOM 1402 N N . ALA A 1 192 ? -31.628 6.667 9.270 1.00 50.63 253 ALA A N 1
ATOM 1403 C CA . ALA A 1 192 ? -33.078 6.585 9.457 1.00 48.13 253 ALA A CA 1
ATOM 1404 C C . ALA A 1 192 ? -33.428 5.761 10.668 1.00 51.13 253 ALA A C 1
ATOM 1405 O O . ALA A 1 192 ? -34.272 6.152 11.464 1.00 53.21 253 ALA A O 1
ATOM 1407 N N . SER A 1 193 ? -32.730 4.649 10.846 1.00 52.66 254 SER A N 1
ATOM 1408 C CA . SER A 1 193 ? -32.936 3.793 12.006 1.00 51.96 254 SER A CA 1
ATOM 1409 C C . SER A 1 193 ? -32.611 4.433 13.361 1.00 53.39 254 SER A C 1
ATOM 1410 O O . SER A 1 193 ? -32.849 3.809 14.401 1.00 57.40 254 SER A O 1
ATOM 1413 N N . ASP A 1 194 ? -32.021 5.632 13.368 1.00 53.96 255 ASP A N 1
ATOM 1414 C CA . ASP A 1 194 ? -31.824 6.384 14.619 1.00 53.66 255 ASP A CA 1
ATOM 1415 C C . ASP A 1 194 ? -32.971 7.385 14.942 1.00 57.14 255 ASP A C 1
ATOM 1416 O O . ASP A 1 194 ? -32.862 8.145 15.911 1.00 53.37 255 ASP A O 1
ATOM 1421 N N . ILE A 1 195 ? -34.056 7.370 14.149 1.00 57.98 256 ILE A N 1
ATOM 1422 C CA . ILE A 1 195 ? -35.156 8.326 14.285 1.00 55.39 256 ILE A CA 1
ATOM 1423 C C . ILE A 1 195 ? -36.278 7.715 15.128 1.00 53.91 256 ILE A C 1
ATOM 1424 O O . ILE A 1 195 ? -37.116 6.958 14.627 1.00 45.36 256 ILE A O 1
ATOM 1429 N N . GLU A 1 196 ? -36.282 8.069 16.409 1.00 52.69 257 GLU A N 1
ATOM 1430 C CA . GLU A 1 196 ? -37.358 7.725 17.322 1.00 55.26 257 GLU A CA 1
ATOM 1431 C C . GLU A 1 196 ? -38.698 8.272 16.813 1.00 54.17 257 GLU A C 1
ATOM 1432 O O . GLU A 1 196 ? -39.684 7.527 16.670 1.00 48.49 257 GLU A O 1
ATOM 1438 N N . SER A 1 197 ? -38.716 9.578 16.550 1.00 52.95 258 SER A N 1
ATOM 1439 C CA . SER A 1 197 ? -39.927 10.256 16.093 1.00 57.09 258 SER A CA 1
ATOM 1440 C C . SER A 1 197 ? -39.679 11.566 15.357 1.00 53.25 258 SER A C 1
ATOM 1441 O O . SER A 1 197 ? -38.655 12.229 15.573 1.00 47.55 258 SER A O 1
ATOM 1444 N N . ILE A 1 198 ? -40.650 11.928 14.511 1.00 51.27 259 ILE A N 1
ATOM 1445 C CA . ILE A 1 198 ? -40.753 13.274 13.927 1.00 54.41 259 ILE A CA 1
ATOM 1446 C C . ILE A 1 198 ? -42.105 13.855 14.266 1.00 56.68 259 ILE A C 1
ATOM 1447 O O . ILE A 1 198 ? -43.077 13.428 13.685 1.00 51.53 259 ILE A O 1
ATOM 1452 N N . THR A 1 199 ? -42.168 14.824 15.182 1.00 64.71 260 THR A N 1
ATOM 1453 C CA . THR A 1 199 ? -43.446 15.452 15.552 1.00 72.25 260 THR A CA 1
ATOM 1454 C C . THR A 1 199 ? -43.694 16.791 14.814 1.00 73.73 260 THR A C 1
ATOM 1455 O O . THR A 1 199 ? -42.777 17.590 14.636 1.00 76.09 260 THR A O 1
ATOM 1459 N N . TYR A 1 200 ? -44.940 17.013 14.375 1.00 74.72 261 TYR A N 1
ATOM 1460 C CA . TYR A 1 200 ? -45.297 18.155 13.500 1.00 69.13 261 TYR A CA 1
ATOM 1461 C C . TYR A 1 200 ? -46.002 19.296 14.224 1.00 58.91 261 TYR A C 1
ATOM 1462 O O . TYR A 1 200 ? -46.595 19.124 15.266 1.00 61.81 261 TYR A O 1
ATOM 1471 N N . SER A 1 201 ? -45.945 20.475 13.646 1.00 57.26 262 SER A N 1
ATOM 1472 C CA . SER A 1 201 ? -46.504 21.636 14.294 1.00 52.74 262 SER A CA 1
ATOM 1473 C C . SER A 1 201 ? -46.767 22.790 13.319 1.00 55.58 262 SER A C 1
ATOM 1474 O O . SER A 1 201 ? -45.851 23.278 12.645 1.00 50.61 262 SER A O 1
ATOM 1477 N N . SER A 1 202 ? -48.037 23.210 13.275 1.00 51.23 263 SER A N 1
ATOM 1478 C CA . SER A 1 202 ? -48.465 24.308 12.455 0.82 44.64 263 SER A CA 1
ATOM 1479 C C . SER A 1 202 ? -48.113 25.636 13.078 1.00 44.58 263 SER A C 1
ATOM 1480 O O . SER A 1 202 ? -48.116 25.782 14.298 1.00 40.50 263 SER A O 1
ATOM 1483 N N . ILE A 1 203 ? -47.826 26.588 12.197 1.00 47.13 264 ILE A N 1
ATOM 1484 C CA . ILE A 1 203 ? -47.629 28.012 12.514 1.00 50.27 264 ILE A CA 1
ATOM 1485 C C . ILE A 1 203 ? -48.584 28.893 11.696 1.00 45.78 264 ILE A C 1
ATOM 1486 O O . ILE A 1 203 ? -48.926 29.988 12.084 1.00 44.31 264 ILE A O 1
ATOM 1491 N N . THR A 1 204 ? -48.984 28.385 10.545 1.00 50.44 265 THR A N 1
ATOM 1492 C CA . THR A 1 204 ? -49.850 29.049 9.615 1.00 52.54 265 THR A CA 1
ATOM 1493 C C . THR A 1 204 ? -50.472 27.922 8.806 1.00 56.94 265 THR A C 1
ATOM 1494 O O . THR A 1 204 ? -50.043 26.767 8.931 1.00 59.67 265 THR A O 1
ATOM 1498 N N . ARG A 1 205 ? -51.502 28.231 8.025 1.00 62.08 266 ARG A N 1
ATOM 1499 C CA . ARG A 1 205 ? -52.086 27.272 7.075 1.00 66.24 266 ARG A CA 1
ATOM 1500 C C . ARG A 1 205 ? -51.069 26.946 6.008 1.00 66.40 266 ARG A C 1
ATOM 1501 O O . ARG A 1 205 ? -51.099 25.859 5.445 1.00 65.32 266 ARG A O 1
ATOM 1509 N N . LEU A 1 206 ? -50.175 27.912 5.757 1.00 64.25 267 LEU A N 1
ATOM 1510 C CA . LEU A 1 206 ? -49.153 27.852 4.721 1.00 57.12 267 LEU A CA 1
ATOM 1511 C C . LEU A 1 206 ? -47.853 27.195 5.137 1.00 52.60 267 LEU A C 1
ATOM 1512 O O . LEU A 1 206 ? -47.177 26.654 4.281 1.00 52.61 267 LEU A O 1
ATOM 1517 N N . THR A 1 207 ? -47.488 27.265 6.419 1.00 48.27 268 THR A N 1
ATOM 1518 C CA . THR A 1 207 ? -46.154 26.853 6.879 1.00 44.18 268 THR A CA 1
ATOM 1519 C C . THR A 1 207 ? -46.130 26.138 8.256 1.00 44.42 268 THR A C 1
ATOM 1520 O O . THR A 1 207 ? -46.846 26.537 9.183 1.00 42.37 268 THR A O 1
ATOM 1524 N N . PHE A 1 208 ? -45.302 25.089 8.387 1.00 44.33 269 PHE A N 1
ATOM 1525 C CA . PHE A 1 208 ? -45.120 24.386 9.672 1.00 45.51 269 PHE A CA 1
ATOM 1526 C C . PHE A 1 208 ? -43.653 24.066 10.054 1.00 48.47 269 PHE A C 1
ATOM 1527 O O . PHE A 1 208 ? -42.729 24.114 9.227 1.00 43.68 269 PHE A O 1
ATOM 1535 N N . ASN A 1 209 ? -43.511 23.694 11.334 1.00 53.19 270 ASN A N 1
ATOM 1536 C CA . ASN A 1 209 ? -42.292 23.182 11.945 1.00 51.02 270 ASN A CA 1
ATOM 1537 C C . ASN A 1 209 ? -42.364 21.694 12.250 1.00 55.72 270 ASN A C 1
ATOM 1538 O O . ASN A 1 209 ? -43.324 21.204 12.859 1.00 51.02 270 ASN A O 1
ATOM 1543 N N . ALA A 1 210 ? -41.294 21.006 11.862 1.00 63.99 271 ALA A N 1
ATOM 1544 C CA . ALA A 1 210 ? -41.057 19.606 12.205 1.00 66.98 271 ALA A CA 1
ATOM 1545 C C . ALA A 1 210 ? -39.893 19.481 13.200 1.00 61.75 271 ALA A C 1
ATOM 1546 O O . ALA A 1 210 ? -38.929 20.233 13.119 1.00 61.22 271 ALA A O 1
ATOM 1548 N N . SER A 1 211 ? -39.995 18.529 14.125 1.00 60.24 272 SER A N 1
ATOM 1549 C CA . SER A 1 211 ? -38.935 18.235 15.082 1.00 61.45 272 SER A CA 1
ATOM 1550 C C . SER A 1 211 ? -38.583 16.750 15.017 1.00 63.94 272 SER A C 1
ATOM 1551 O O . SER A 1 211 ? -39.454 15.916 15.251 1.00 62.94 272 SER A O 1
ATOM 1554 N N . LEU A 1 212 ? -37.322 16.441 14.675 1.00 71.28 273 LEU A N 1
ATOM 1555 C CA . LEU A 1 212 ? -36.750 15.073 14.737 1.00 71.95 273 LEU A CA 1
ATOM 1556 C C . LEU A 1 212 ? -36.373 14.722 16.153 1.00 74.32 273 LEU A C 1
ATOM 1557 O O . LEU A 1 212 ? -35.846 15.572 16.885 1.00 73.87 273 LEU A O 1
ATOM 1562 N N . VAL A 1 213 ? -36.559 13.461 16.530 1.00 74.09 274 VAL A N 1
ATOM 1563 C CA . VAL A 1 213 ? -36.056 13.022 17.819 1.00 76.30 274 VAL A CA 1
ATOM 1564 C C . VAL A 1 213 ? -35.240 11.726 17.665 1.00 72.03 274 VAL A C 1
ATOM 1565 O O . VAL A 1 213 ? -35.762 10.689 17.216 1.00 59.34 274 VAL A O 1
ATOM 1569 N N . THR A 1 214 ? -33.950 11.831 18.034 1.00 74.69 275 THR A N 1
ATOM 1570 C CA . THR A 1 214 ? -32.979 10.714 18.020 1.00 70.23 275 THR A CA 1
ATOM 1571 C C . THR A 1 214 ? -33.175 9.813 19.234 1.00 68.27 275 THR A C 1
ATOM 1572 O O . THR A 1 214 ? -33.554 10.308 20.290 1.00 60.78 275 THR A O 1
ATOM 1576 N N . LYS A 1 215 ? -32.854 8.517 19.090 1.00 74.89 276 LYS A N 1
ATOM 1577 C CA . LYS A 1 215 ? -32.996 7.495 20.170 1.00 74.26 276 LYS A CA 1
ATOM 1578 C C . LYS A 1 215 ? -32.326 7.883 21.479 1.00 76.02 276 LYS A C 1
ATOM 1579 O O . LYS A 1 215 ? -32.681 7.343 22.532 1.00 84.91 276 LYS A O 1
ATOM 1585 N N . ASP A 1 216 ? -31.335 8.773 21.390 1.00 69.23 277 ASP A N 1
ATOM 1586 C CA . ASP A 1 216 ? -30.622 9.289 22.542 1.00 70.33 277 ASP A CA 1
ATOM 1587 C C . ASP A 1 216 ? -31.196 10.630 23.061 1.00 71.37 277 ASP A C 1
ATOM 1588 O O . ASP A 1 216 ? -30.614 11.256 23.934 1.00 71.97 277 ASP A O 1
ATOM 1593 N N . GLY A 1 217 ? -32.336 11.077 22.534 1.00 77.04 278 GLY A N 1
ATOM 1594 C CA . GLY A 1 217 ? -33.067 12.228 23.110 1.00 75.29 278 GLY A CA 1
ATOM 1595 C C . GLY A 1 217 ? -32.799 13.645 22.588 1.00 75.52 278 GLY A C 1
ATOM 1596 O O . GLY A 1 217 ? -33.413 14.605 23.075 1.00 71.68 278 GLY A O 1
ATOM 1597 N N . GLU A 1 218 ? -31.894 13.797 21.617 1.00 68.56 279 GLU A N 1
ATOM 1598 C CA . GLU A 1 218 ? -31.658 15.102 20.982 1.00 63.06 279 GLU A CA 1
ATOM 1599 C C . GLU A 1 218 ? -32.830 15.557 20.085 1.00 59.41 279 GLU A C 1
ATOM 1600 O O . GLU A 1 218 ? -33.437 14.756 19.369 1.00 52.83 279 GLU A O 1
ATOM 1606 N N . LYS A 1 219 ? -33.140 16.847 20.138 1.00 58.66 280 LYS A N 1
ATOM 1607 C CA . LYS A 1 219 ? -34.258 17.410 19.402 1.00 59.14 280 LYS A CA 1
ATOM 1608 C C . LYS A 1 219 ? -33.658 18.320 18.405 1.00 56.03 280 LYS A C 1
ATOM 1609 O O . LYS A 1 219 ? -32.728 19.041 18.744 1.00 60.02 280 LYS A O 1
ATOM 1615 N N . TYR A 1 220 ? -34.199 18.315 17.190 1.00 52.13 281 TYR A N 1
ATOM 1616 C CA . TYR A 1 220 ? -33.704 19.147 16.108 1.00 48.52 281 TYR A CA 1
ATOM 1617 C C . TYR A 1 220 ? -34.900 19.761 15.411 1.00 50.39 281 TYR A C 1
ATOM 1618 O O . TYR A 1 220 ? -35.638 19.045 14.716 1.00 47.26 281 TYR A O 1
ATOM 1627 N N . GLU A 1 221 ? -35.044 21.087 15.574 1.00 50.79 282 GLU A N 1
ATOM 1628 C CA . GLU A 1 221 ? -36.260 21.853 15.280 0.38 47.34 282 GLU A CA 1
ATOM 1629 C C . GLU A 1 221 ? -36.221 22.456 13.897 1.00 52.28 282 GLU A C 1
ATOM 1630 O O . GLU A 1 221 ? -35.872 23.623 13.734 1.00 68.30 282 GLU A O 1
ATOM 1636 N N . PHE A 1 222 ? -36.618 21.681 12.900 1.00 50.18 283 PHE A N 1
ATOM 1637 C CA . PHE A 1 222 ? -36.633 22.137 11.518 1.00 50.63 283 PHE A CA 1
ATOM 1638 C C . PHE A 1 222 ? -37.852 23.016 11.197 1.00 55.59 283 PHE A C 1
ATOM 1639 O O . PHE A 1 222 ? -38.935 22.517 10.901 1.00 62.10 283 PHE A O 1
ATOM 1647 N N . SER A 1 223 ? -37.674 24.327 11.220 1.00 51.58 284 SER A N 1
ATOM 1648 C CA . SER A 1 223 ? -38.817 25.201 11.155 1.00 47.18 284 SER A CA 1
ATOM 1649 C C . SER A 1 223 ? -39.068 25.699 9.740 1.00 46.42 284 SER A C 1
ATOM 1650 O O . SER A 1 223 ? -38.277 25.454 8.828 1.00 48.42 284 SER A O 1
ATOM 1653 N N . MET A 1 224 ? -40.203 26.366 9.588 1.00 43.00 285 MET A N 1
ATOM 1654 C CA . MET A 1 224 ? -40.581 27.146 8.410 1.00 42.96 285 MET A CA 1
ATOM 1655 C C . MET A 1 224 ? -40.785 26.366 7.153 1.00 41.35 285 MET A C 1
ATOM 1656 O O . MET A 1 224 ? -40.700 26.930 6.049 1.00 40.65 285 MET A O 1
ATOM 1661 N N . ILE A 1 225 ? -41.146 25.101 7.298 1.00 40.65 286 ILE A N 1
ATOM 1662 C CA . ILE A 1 225 ? -41.410 24.273 6.122 1.00 39.15 286 ILE A CA 1
ATOM 1663 C C . ILE A 1 225 ? -42.739 24.659 5.510 1.00 40.40 286 ILE A C 1
ATOM 1664 O O . ILE A 1 225 ? -43.710 24.776 6.213 1.00 44.31 286 ILE A O 1
ATOM 1669 N N . ASP A 1 226 ? -42.761 24.846 4.200 1.00 44.09 287 ASP A N 1
ATOM 1670 C CA . ASP A 1 226 ? -43.991 24.971 3.445 1.00 48.97 287 ASP A CA 1
ATOM 1671 C C . ASP A 1 226 ? -44.888 23.715 3.653 1.00 50.74 287 ASP A C 1
ATOM 1672 O O . ASP A 1 226 ? -44.418 22.569 3.687 1.00 49.87 287 ASP A O 1
ATOM 1677 N N . GLN A 1 227 ? -46.186 23.975 3.794 1.00 52.77 288 GLN A N 1
ATOM 1678 C CA . GLN A 1 227 ? -47.233 22.967 4.061 1.00 56.77 288 GLN A CA 1
ATOM 1679 C C . GLN A 1 227 ? -47.431 21.958 2.928 1.00 55.51 288 GLN A C 1
ATOM 1680 O O . GLN A 1 227 ? -47.938 20.843 3.167 1.00 57.93 288 GLN A O 1
ATOM 1686 N N . THR A 1 228 ? -47.058 22.340 1.705 1.00 47.61 289 THR A N 1
ATOM 1687 C CA . THR A 1 228 ? -47.186 21.427 0.563 1.00 49.23 289 THR A CA 1
ATOM 1688 C C . THR A 1 228 ? -46.317 20.192 0.764 1.00 49.42 289 THR A C 1
ATOM 1689 O O . THR A 1 228 ? -46.605 19.123 0.223 1.00 55.07 289 THR A O 1
ATOM 1693 N N . GLU A 1 229 ? -45.287 20.332 1.594 1.00 48.08 290 GLU A N 1
ATOM 1694 C CA . GLU A 1 229 ? -44.362 19.240 1.862 1.00 49.49 290 GLU A CA 1
ATOM 1695 C C . GLU A 1 229 ? -44.849 18.254 2.939 1.00 53.45 290 GLU A C 1
ATOM 1696 O O . GLU A 1 229 ? -44.314 17.166 3.086 1.00 57.58 290 GLU A O 1
ATOM 1702 N N . TYR A 1 230 ? -45.861 18.644 3.694 1.00 56.76 291 TYR A N 1
ATOM 1703 C CA . TYR A 1 230 ? -46.348 17.839 4.791 1.00 57.92 291 TYR A CA 1
ATOM 1704 C C . TYR A 1 230 ? -46.616 16.387 4.385 1.00 60.41 291 TYR A C 1
ATOM 1705 O O . TYR A 1 230 ? -46.057 15.438 4.982 1.00 56.62 291 TYR A O 1
ATOM 1714 N N . ALA A 1 231 ? -47.483 16.227 3.381 1.00 54.28 292 ALA A N 1
ATOM 1715 C CA . ALA A 1 231 ? -47.798 14.903 2.836 1.00 52.15 292 ALA A CA 1
ATOM 1716 C C . ALA A 1 231 ? -46.543 14.054 2.678 1.00 51.14 292 ALA A C 1
ATOM 1717 O O . ALA A 1 231 ? -46.460 12.972 3.214 1.00 46.90 292 ALA A O 1
ATOM 1719 N N . LYS A 1 232 ? -45.549 14.574 1.969 1.00 51.99 293 LYS A N 1
ATOM 1720 C CA . LYS A 1 232 ? -44.346 13.813 1.717 1.00 48.92 293 LYS A CA 1
ATOM 1721 C C . LYS A 1 232 ? -43.658 13.398 3.002 1.00 49.60 293 LYS A C 1
ATOM 1722 O O . LYS A 1 232 ? -43.098 12.295 3.079 1.00 56.43 293 LYS A O 1
ATOM 1728 N N . ILE A 1 233 ? -43.732 14.208 4.044 1.00 51.26 294 ILE A N 1
ATOM 1729 C CA . ILE A 1 233 ? -43.046 13.801 5.295 1.00 56.19 294 ILE A CA 1
ATOM 1730 C C . ILE A 1 233 ? -43.824 12.698 6.039 1.00 55.50 294 ILE A C 1
ATOM 1731 O O . ILE A 1 233 ? -43.225 11.702 6.444 1.00 56.05 294 ILE A O 1
ATOM 1736 N N . ASP A 1 234 ? -45.146 12.833 6.176 1.00 58.08 295 ASP A N 1
ATOM 1737 C CA . ASP A 1 234 ? -45.942 11.758 6.828 1.00 60.56 295 ASP A CA 1
ATOM 1738 C C . ASP A 1 234 ? -45.734 10.390 6.163 1.00 50.82 295 ASP A C 1
ATOM 1739 O O . ASP A 1 234 ? -45.411 9.396 6.813 1.00 52.80 295 ASP A O 1
ATOM 1744 N N . ASP A 1 235 ? -45.923 10.375 4.863 1.00 46.22 296 ASP A N 1
ATOM 1745 C CA . ASP A 1 235 ? -45.642 9.235 4.021 1.00 49.72 296 ASP A CA 1
ATOM 1746 C C . ASP A 1 235 ? -44.282 8.603 4.342 1.00 57.84 296 ASP A C 1
ATOM 1747 O O . ASP A 1 235 ? -44.170 7.372 4.467 1.00 59.61 296 ASP A O 1
ATOM 1752 N N . TYR A 1 236 ? -43.251 9.448 4.470 1.00 60.53 297 TYR A N 1
ATOM 1753 C CA . TYR A 1 236 ? -41.917 8.977 4.804 1.00 56.31 297 TYR A CA 1
ATOM 1754 C C . TYR A 1 236 ? -41.925 8.166 6.108 1.00 61.07 297 TYR A C 1
ATOM 1755 O O . TYR A 1 236 ? -41.161 7.201 6.215 1.00 62.81 297 TYR A O 1
ATOM 1764 N N . VAL A 1 237 ? -42.782 8.523 7.076 1.00 59.42 298 VAL A N 1
ATOM 1765 C CA . VAL A 1 237 ? -42.945 7.710 8.308 1.00 59.65 298 VAL A CA 1
ATOM 1766 C C . VAL A 1 237 ? -44.244 6.863 8.349 1.00 57.98 298 VAL A C 1
ATOM 1767 O O . VAL A 1 237 ? -44.513 6.000 7.501 1.00 54.84 298 VAL A O 1
ATOM 1771 N N . ILE B 2 10 ? 2.530 -5.558 -23.238 1.00 58.73 128 ILE B N 1
ATOM 1772 C CA . ILE B 2 10 ? 2.288 -6.132 -24.612 1.00 67.39 128 ILE B CA 1
ATOM 1773 C C . ILE B 2 10 ? 2.736 -5.271 -25.818 1.00 63.83 128 ILE B C 1
ATOM 1774 O O . ILE B 2 10 ? 2.610 -4.042 -25.813 1.00 59.62 128 ILE B O 1
ATOM 1779 N N . ILE B 2 11 ? 3.243 -5.960 -2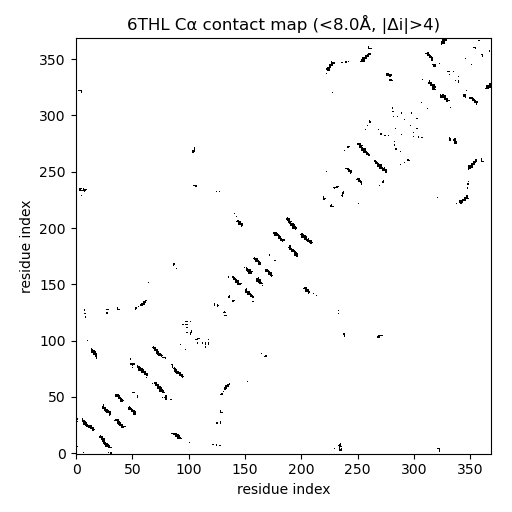6.850 1.00 64.88 129 ILE B N 1
ATOM 1780 C CA . ILE B 2 11 ? 3.917 -5.330 -27.994 1.00 67.47 129 ILE B CA 1
ATOM 1781 C C . ILE B 2 11 ? 3.044 -5.359 -29.208 1.00 65.82 129 ILE B C 1
ATOM 1782 O O . ILE B 2 11 ? 2.880 -6.397 -29.826 1.00 63.10 129 ILE B O 1
ATOM 1787 N N . ARG B 2 12 ? 2.508 -4.206 -29.565 1.00 70.55 130 ARG B N 1
ATOM 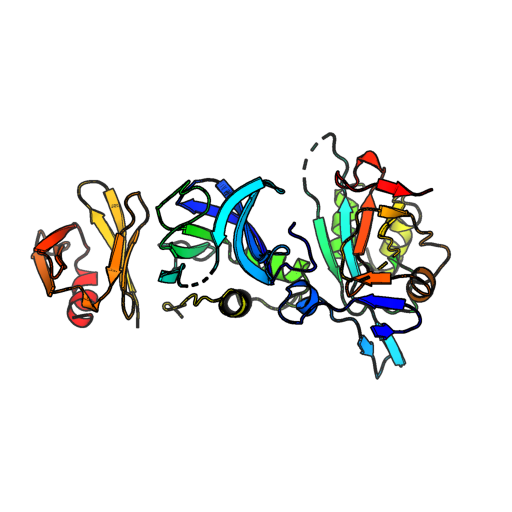1788 C CA . ARG B 2 12 ? 1.755 -4.080 -30.777 1.00 69.89 130 ARG B CA 1
ATOM 1789 C C . ARG B 2 12 ? 2.660 -3.353 -31.759 1.00 70.80 130 ARG B C 1
ATOM 1790 O O . ARG B 2 12 ? 3.485 -2.517 -31.350 1.00 63.78 130 ARG B O 1
ATOM 1798 N N . ARG B 2 13 ? 2.534 -3.734 -33.037 1.00 71.68 131 ARG B N 1
ATOM 1799 C CA . ARG B 2 13 ? 3.180 -3.088 -34.191 1.00 70.37 131 ARG B CA 1
ATOM 1800 C C . ARG B 2 13 ? 4.533 -2.468 -33.895 1.00 67.00 131 ARG B C 1
ATOM 1801 O O . ARG B 2 13 ? 4.805 -1.333 -34.303 1.00 64.74 131 ARG B O 1
ATOM 1809 N N . GLY B 2 14 ? 5.374 -3.215 -33.181 1.00 65.49 132 GLY B N 1
ATOM 1810 C CA . GLY B 2 14 ? 6.705 -2.745 -32.800 1.00 62.83 132 GLY B CA 1
ATOM 1811 C C . GLY B 2 14 ? 6.707 -2.042 -31.469 1.00 60.88 132 GLY B C 1
ATOM 1812 O O . GLY B 2 14 ? 7.614 -2.228 -30.660 1.00 63.97 132 GLY B O 1
ATOM 1813 N N . VAL B 2 15 ? 5.674 -1.244 -31.230 1.00 61.33 133 VAL B N 1
ATOM 1814 C CA . VAL B 2 15 ? 5.610 -0.414 -30.043 1.00 60.30 133 VAL B CA 1
ATOM 1815 C C . VAL B 2 15 ? 5.473 -1.237 -28.794 1.00 57.66 133 VAL B C 1
ATOM 1816 O O . VAL B 2 15 ? 4.612 -2.148 -28.726 1.00 53.54 133 VAL B O 1
ATOM 1820 N N . ASN B 2 16 ? 6.307 -0.893 -27.811 1.00 50.41 134 ASN B N 1
ATOM 1821 C CA . ASN B 2 16 ? 6.275 -1.584 -26.540 1.00 54.37 134 ASN B CA 1
ATOM 1822 C C . ASN B 2 16 ? 5.275 -0.927 -25.579 1.00 55.15 134 ASN B C 1
ATOM 1823 O O . ASN B 2 16 ? 5.575 0.150 -25.034 1.00 54.01 134 ASN B O 1
ATOM 1828 N N . CYS B 2 17 ? 4.109 -1.572 -25.357 1.00 53.60 135 CYS B N 1
ATOM 1829 C CA . CYS B 2 17 ? 2.967 -0.918 -24.631 1.00 50.38 135 CYS B CA 1
ATOM 1830 C C . CYS B 2 17 ? 2.769 -1.373 -23.208 1.00 46.82 135 CYS B C 1
ATOM 1831 O O . CYS B 2 17 ? 2.417 -2.506 -22.983 1.00 53.55 135 CYS B O 1
ATOM 1834 N N . LEU B 2 18 ? 2.978 -0.492 -22.241 1.00 50.73 136 LEU B N 1
ATOM 1835 C CA . LEU B 2 18 ? 2.721 -0.859 -20.845 1.00 56.01 136 LEU B CA 1
ATOM 1836 C C . LEU B 2 18 ? 1.236 -0.729 -20.549 1.00 55.86 136 LEU B C 1
ATOM 1837 O O . LEU B 2 18 ? 0.595 0.282 -20.851 1.00 48.03 136 LEU B O 1
ATOM 1842 N N . MET B 2 19 ? 0.717 -1.792 -19.959 1.00 57.04 137 MET B N 1
ATOM 1843 C CA . MET B 2 19 ? -0.692 -1.949 -19.751 1.00 54.84 137 MET B CA 1
ATOM 1844 C C . MET B 2 19 ? -0.955 -1.850 -18.253 1.00 51.38 137 MET B C 1
ATOM 1845 O O . MET B 2 19 ? -0.346 -2.541 -17.433 1.00 48.04 137 MET B O 1
ATOM 1850 N N . LEU B 2 20 ? -1.853 -0.947 -17.901 1.00 46.01 138 LEU B N 1
ATOM 1851 C CA . LEU B 2 20 ? -2.201 -0.727 -16.531 1.00 41.85 138 LEU B CA 1
ATOM 1852 C C . LEU B 2 20 ? -3.310 -1.708 -16.171 1.00 40.01 138 LEU B C 1
ATOM 1853 O O . LEU B 2 20 ? -4.008 -2.220 -17.068 1.00 42.25 138 LEU B O 1
ATOM 1858 N N . PRO B 2 21 ? -3.503 -1.986 -14.874 1.00 40.15 139 PRO B N 1
ATOM 1859 C CA . PRO B 2 21 ? -4.753 -2.671 -14.482 1.00 39.38 139 PRO B CA 1
ATOM 1860 C C . PRO B 2 21 ? -5.963 -1.894 -14.972 1.00 38.94 139 PRO B C 1
ATOM 1861 O O . PRO B 2 21 ? -5.971 -0.665 -14.993 1.00 36.24 139 PRO B O 1
ATOM 1865 N N . LYS B 2 22 ? -6.961 -2.645 -15.396 1.00 43.85 140 LYS B N 1
ATOM 1866 C CA . LYS B 2 22 ? -8.116 -2.132 -16.153 1.00 47.70 140 LYS B CA 1
ATOM 1867 C C . LYS B 2 22 ? -8.964 -1.102 -15.374 1.00 46.92 140 LYS B C 1
ATOM 1868 O O . LYS B 2 22 ? -9.547 -0.155 -15.955 1.00 44.12 140 LYS B O 1
ATOM 1874 N N . GLY B 2 23 ? -8.999 -1.282 -14.052 1.00 44.40 141 GLY B N 1
ATOM 1875 C CA . GLY B 2 23 ? -9.622 -0.311 -13.160 1.00 45.51 141 GLY B CA 1
ATOM 1876 C C . GLY B 2 23 ? -9.119 1.103 -13.376 1.00 47.39 141 GLY B C 1
ATOM 1877 O O . GLY B 2 23 ? -9.821 2.040 -13.054 1.00 48.37 141 GLY B O 1
ATOM 1878 N N . MET B 2 24 ? -7.914 1.267 -13.932 1.00 46.10 142 MET B N 1
ATOM 1879 C CA . MET B 2 24 ? -7.287 2.572 -13.955 1.00 42.56 142 MET B CA 1
ATOM 1880 C C . MET B 2 24 ? -7.958 3.398 -15.026 1.00 37.76 142 MET B C 1
ATOM 1881 O O . MET B 2 24 ? -8.303 2.882 -16.071 1.00 36.01 142 MET B O 1
ATOM 1886 N N . GLN B 2 25 ? -8.174 4.674 -14.725 1.00 34.36 143 GLN B N 1
ATOM 1887 C CA . GLN B 2 25 ? -8.860 5.572 -15.622 1.00 33.83 143 GLN B CA 1
ATOM 1888 C C . GLN B 2 25 ? -8.238 5.464 -17.021 1.00 36.72 143 GLN B C 1
ATOM 1889 O O . GLN B 2 25 ? -8.952 5.280 -18.013 1.00 39.21 143 GLN B O 1
ATOM 1895 N N . ARG B 2 26 ? -6.904 5.514 -17.090 1.00 39.12 144 ARG B N 1
ATOM 1896 C CA . ARG B 2 26 ? -6.190 5.521 -18.359 1.00 39.19 144 ARG B CA 1
ATOM 1897 C C . ARG B 2 26 ? -6.527 4.268 -19.133 1.00 42.11 144 ARG B C 1
ATOM 1898 O O . ARG B 2 26 ? -6.699 4.305 -20.363 1.00 47.14 144 ARG B O 1
ATOM 1906 N N . SER B 2 27 ? -6.640 3.161 -18.420 1.00 37.64 145 SER B N 1
ATOM 1907 C CA . SER B 2 27 ? -6.925 1.910 -19.074 1.00 42.16 145 SER B CA 1
ATOM 1908 C C . SER B 2 27 ? -8.245 2.039 -19.803 1.00 42.31 145 SER B C 1
ATOM 1909 O O . SER B 2 27 ? -8.391 1.619 -20.937 1.00 44.53 145 SER B O 1
ATOM 1912 N N . SER B 2 28 ? -9.196 2.701 -19.185 1.00 46.49 146 SER B N 1
ATOM 1913 C CA . SER B 2 28 ? -10.471 2.887 -19.837 1.00 49.52 146 SER B CA 1
ATOM 1914 C C . SER B 2 28 ? -10.401 4.028 -20.801 1.00 49.11 146 SER B C 1
ATOM 1915 O O . SER B 2 28 ? -11.374 4.249 -21.505 1.00 58.73 146 SER B O 1
ATOM 1918 N N . GLN B 2 29 ? -9.314 4.793 -20.858 1.00 45.41 147 GLN B N 1
ATOM 1919 C CA . GLN B 2 29 ? -9.262 5.801 -21.946 1.00 48.10 147 GLN B CA 1
ATOM 1920 C C . GLN B 2 29 ? -8.415 5.386 -23.134 1.00 45.57 147 GLN B C 1
ATOM 1921 O O . GLN B 2 29 ? -8.251 6.173 -24.045 1.00 45.92 147 GLN B O 1
ATOM 1927 N N . ASN B 2 30 ? -7.958 4.133 -23.142 1.00 48.66 148 ASN B N 1
ATOM 1928 C CA . ASN B 2 30 ? -7.291 3.523 -24.305 1.00 49.60 148 ASN B CA 1
ATOM 1929 C C . ASN B 2 30 ? -8.284 2.826 -25.252 1.00 50.72 148 ASN B C 1
ATOM 1930 O O . ASN B 2 30 ? -8.974 1.897 -24.847 1.00 49.75 148 ASN B O 1
ATOM 1935 N N . ARG B 2 31 ? -8.357 3.273 -26.505 1.00 54.82 149 ARG B N 1
ATOM 1936 C CA . ARG B 2 31 ? -9.137 2.550 -27.529 1.00 58.83 149 ARG B CA 1
ATOM 1937 C C . ARG B 2 31 ? -8.260 2.039 -28.705 1.00 53.60 149 ARG B C 1
ATOM 1938 O O . ARG B 2 31 ? -8.778 1.526 -29.704 1.00 50.79 149 ARG B O 1
ATOM 1946 N N . SER B 2 32 ? -6.945 2.158 -28.553 1.00 49.84 150 SER B N 1
ATOM 1947 C CA . SER B 2 32 ? -5.975 1.601 -29.511 1.00 51.46 150 SER B CA 1
ATOM 1948 C C . SER B 2 32 ? -6.210 0.114 -29.782 1.00 51.45 150 SER B C 1
ATOM 1949 O O . SER B 2 32 ? -6.210 -0.709 -28.864 1.00 51.35 150 SER B O 1
ATOM 1952 N N . LYS B 2 33 ? -6.388 -0.213 -31.052 1.00 51.95 151 LYS B N 1
ATOM 1953 C CA . LYS B 2 33 ? -6.830 -1.528 -31.462 1.00 59.58 151 LYS B CA 1
ATOM 1954 C C . LYS B 2 33 ? -6.363 -1.771 -32.908 1.00 60.68 151 LYS B C 1
ATOM 1955 O O . LYS B 2 33 ? -5.979 -0.830 -33.615 1.00 51.81 151 LYS B O 1
ATOM 1961 N N . TRP B 2 34 ? -6.377 -3.036 -33.327 1.00 60.19 152 TRP B N 1
ATOM 1962 C CA . TRP B 2 34 ? -6.321 -3.394 -34.739 1.00 60.73 152 TRP B CA 1
ATOM 1963 C C . TRP B 2 34 ? -7.699 -3.300 -35.337 1.00 60.99 152 TRP B C 1
ATOM 1964 O O . TRP B 2 34 ? -8.627 -3.929 -34.848 1.00 64.39 152 TRP B O 1
ATOM 1975 N N . ASP B 2 35 ? -7.845 -2.575 -36.426 1.00 61.55 153 ASP B N 1
ATOM 1976 C CA . ASP B 2 35 ? -9.170 -2.309 -36.938 1.00 70.19 153 ASP B CA 1
ATOM 1977 C C . ASP B 2 35 ? -9.438 -3.140 -38.179 1.00 83.25 153 ASP B C 1
ATOM 1978 O O . ASP B 2 35 ? -8.778 -2.956 -39.211 1.00 89.87 153 ASP B O 1
ATOM 1983 N N . LYS B 2 36 ? -10.429 -4.028 -38.093 1.00 86.88 154 LYS B N 1
ATOM 1984 C CA . LYS B 2 36 ? -10.558 -5.099 -39.083 1.00 89.30 154 LYS B CA 1
ATOM 1985 C C . LYS B 2 36 ? -10.665 -4.503 -40.479 1.00 93.76 154 LYS B C 1
ATOM 1986 O O . LYS B 2 36 ? -9.763 -4.670 -41.308 1.00 93.74 154 LYS B O 1
ATOM 1992 N N . THR B 2 37 ? -11.743 -3.761 -40.710 1.00 91.24 155 THR B N 1
ATOM 1993 C CA . THR B 2 37 ? -12.119 -3.344 -42.059 1.00 91.29 155 THR B CA 1
ATOM 1994 C C . THR B 2 37 ? -11.009 -2.519 -42.706 1.00 90.61 155 THR B C 1
ATOM 1995 O O . THR B 2 37 ? -10.629 -2.768 -43.852 1.00 87.30 155 THR B O 1
ATOM 1999 N N . MET B 2 38 ? -10.486 -1.548 -41.962 1.00 85.66 156 MET B N 1
ATOM 2000 C CA . MET B 2 38 ? -9.404 -0.707 -42.469 1.00 80.99 156 MET B CA 1
ATOM 2001 C C . MET B 2 38 ? -8.131 -1.499 -42.694 1.00 76.00 156 MET B C 1
ATOM 2002 O O . MET B 2 38 ? -7.268 -1.051 -43.439 1.00 69.15 156 MET B O 1
ATOM 2007 N N . ASP B 2 39 ? -8.013 -2.648 -42.027 1.00 77.37 157 ASP B N 1
ATOM 2008 C CA . ASP B 2 39 ? -6.887 -3.595 -42.224 1.00 86.25 157 ASP B CA 1
ATOM 2009 C C . ASP B 2 39 ? -5.545 -3.125 -41.629 1.00 85.43 157 ASP B C 1
ATOM 2010 O O . ASP B 2 39 ? -4.448 -3.478 -42.115 1.00 74.94 157 ASP B O 1
ATOM 2015 N N . LEU B 2 40 ? -5.644 -2.360 -40.549 1.00 86.48 158 LEU B N 1
ATOM 2016 C CA . LEU B 2 40 ? -4.465 -1.799 -39.915 1.00 91.75 158 LEU B CA 1
ATOM 2017 C C . LEU B 2 40 ? -4.627 -1.524 -38.398 1.00 86.25 158 LEU B C 1
ATOM 2018 O O . LEU B 2 40 ? -5.642 -1.867 -37.778 1.00 86.11 158 LEU B O 1
ATOM 2023 N N . PHE B 2 41 ? -3.591 -0.952 -37.800 1.00 80.32 159 PHE B N 1
ATOM 2024 C CA . PHE B 2 41 ? -3.659 -0.549 -36.419 1.00 73.04 159 PHE B CA 1
ATOM 2025 C C . PHE B 2 41 ? -4.005 0.926 -36.230 1.00 64.41 159 PHE B C 1
ATOM 2026 O O . PHE B 2 41 ? -3.563 1.787 -36.985 1.00 56.77 159 PHE B O 1
ATOM 2034 N N . VAL B 2 42 ? -4.812 1.195 -35.205 1.00 59.42 160 VAL B N 1
ATOM 2035 C CA . VAL B 2 42 ? -5.205 2.550 -34.876 1.00 57.79 160 VAL B CA 1
ATOM 2036 C C . VAL B 2 42 ? -4.935 2.848 -33.421 1.00 52.88 160 VAL B C 1
ATOM 2037 O O . VAL B 2 42 ? -4.788 1.974 -32.585 1.00 49.23 160 VAL B O 1
ATOM 2041 N N . TRP B 2 43 ? -4.892 4.123 -33.139 1.00 53.19 161 TRP B N 1
ATOM 2042 C CA . TRP B 2 43 ? -4.150 4.589 -32.021 1.00 57.88 161 TRP B CA 1
ATOM 2043 C C . TRP B 2 43 ? -4.906 5.728 -31.339 1.00 62.06 161 TRP B C 1
ATOM 2044 O O . TRP B 2 43 ? -5.212 6.756 -31.958 1.00 61.84 161 TRP B O 1
ATOM 2055 N N . SER B 2 44 ? -5.220 5.537 -30.068 1.00 56.49 162 SER B N 1
ATOM 2056 C CA . SER B 2 44 ? -5.614 6.645 -29.262 1.00 56.05 162 SER B CA 1
ATOM 2057 C C . SER B 2 44 ? -4.301 7.397 -28.942 1.00 56.31 162 SER B C 1
ATOM 2058 O O . SER B 2 44 ? -3.291 6.771 -28.587 1.00 61.09 162 SER B O 1
ATOM 2061 N N . VAL B 2 45 ? -4.276 8.711 -29.107 1.00 49.29 163 VAL B N 1
ATOM 2062 C CA . VAL B 2 45 ? -3.185 9.462 -28.528 1.00 52.84 163 VAL B CA 1
ATOM 2063 C C . VAL B 2 45 ? -3.751 10.471 -27.514 1.00 56.24 163 VAL B C 1
ATOM 2064 O O . VAL B 2 45 ? -4.882 10.943 -27.651 1.00 52.55 163 VAL B O 1
ATOM 2068 N N . GLU B 2 46 ? -2.953 10.790 -26.494 1.00 56.78 164 GLU B N 1
ATOM 2069 C CA . GLU B 2 46 ? -3.288 11.869 -25.560 1.00 54.56 164 GLU B CA 1
ATOM 2070 C C . GLU B 2 46 ? -2.586 13.202 -25.935 1.00 52.15 164 GLU B C 1
ATOM 2071 O O . GLU B 2 46 ? -1.378 13.383 -25.761 1.00 52.09 164 GLU B O 1
ATOM 2077 N N . TRP B 2 47 ? -3.357 14.133 -26.461 1.00 49.71 165 TRP B N 1
ATOM 2078 C CA . TRP B 2 47 ? -2.816 15.422 -26.823 1.00 49.83 165 TRP B CA 1
ATOM 2079 C C . TRP B 2 47 ? -2.750 16.259 -25.568 1.00 50.62 165 TRP B C 1
ATOM 2080 O O . TRP B 2 47 ? -3.708 16.330 -24.828 1.00 48.43 165 TRP B O 1
ATOM 2091 N N . ILE B 2 48 ? -1.601 16.865 -25.315 1.00 54.52 166 ILE B N 1
ATOM 2092 C CA . ILE B 2 48 ? -1.473 17.859 -24.261 1.00 52.40 166 ILE B CA 1
ATOM 2093 C C . ILE B 2 48 ? -0.877 19.116 -24.878 1.00 56.12 166 ILE B C 1
ATOM 2094 O O . ILE B 2 48 ? 0.287 19.128 -25.279 1.00 56.27 166 ILE B O 1
ATOM 2099 N N . LEU B 2 49 ? -1.697 20.162 -24.957 1.00 58.89 167 LEU B N 1
ATOM 2100 C CA . LEU B 2 49 ? -1.314 21.447 -25.530 1.00 52.86 167 LEU B CA 1
ATOM 2101 C C . LEU B 2 49 ? -0.816 22.353 -24.435 1.00 53.18 167 LEU B C 1
ATOM 2102 O O . LEU B 2 49 ? -1.546 22.609 -23.467 1.00 49.13 167 LEU B O 1
ATOM 2107 N N . CYS B 2 50 ? 0.426 22.819 -24.582 1.00 56.19 168 CYS B N 1
ATOM 2108 C CA . CYS B 2 50 ? 1.015 23.783 -23.650 1.00 55.03 168 CYS B CA 1
ATOM 2109 C C . CYS B 2 50 ? 1.006 25.171 -24.282 1.00 57.70 168 CYS B C 1
ATOM 2110 O O . CYS B 2 50 ? 1.703 25.437 -25.283 1.00 66.44 168 CYS B O 1
ATOM 2113 N N . PRO B 2 51 ? 0.206 26.067 -23.701 1.00 57.16 169 PRO B N 1
ATOM 2114 C CA . PRO B 2 51 ? 0.097 27.387 -24.216 1.00 56.51 169 PRO B CA 1
ATOM 2115 C C . PRO B 2 51 ? 1.267 28.196 -23.713 1.00 65.04 169 PRO B C 1
ATOM 2116 O O . PRO B 2 51 ? 2.077 27.690 -22.930 1.00 60.89 169 PRO B O 1
ATOM 2120 N N . MET B 2 52 ? 1.281 29.465 -24.119 1.00 74.84 170 MET B N 1
ATOM 2121 C CA . MET B 2 52 ? 2.369 30.382 -23.879 1.00 73.45 170 MET B CA 1
ATOM 2122 C C . MET B 2 52 ? 2.156 31.156 -22.579 1.00 75.96 170 MET B C 1
ATOM 2123 O O . MET B 2 52 ? 1.311 32.064 -22.485 1.00 71.38 170 MET B O 1
ATOM 2128 N N . GLN B 2 53 ? 2.943 30.773 -21.575 1.00 75.65 171 GLN B N 1
ATOM 2129 C CA . GLN B 2 53 ? 2.819 31.314 -20.226 1.00 76.72 171 GLN B CA 1
ATOM 2130 C C . GLN B 2 53 ? 3.341 32.756 -20.131 1.00 78.85 171 GLN B C 1
ATOM 2131 O O . GLN B 2 53 ? 3.768 33.335 -21.131 1.00 84.40 171 GLN B O 1
ATOM 2137 N N . GLU B 2 54 ? 3.295 33.328 -18.928 1.00 84.62 172 GLU B N 1
ATOM 2138 C CA . GLU B 2 54 ? 3.532 34.765 -18.715 1.00 86.46 172 GLU B CA 1
ATOM 2139 C C . GLU B 2 54 ? 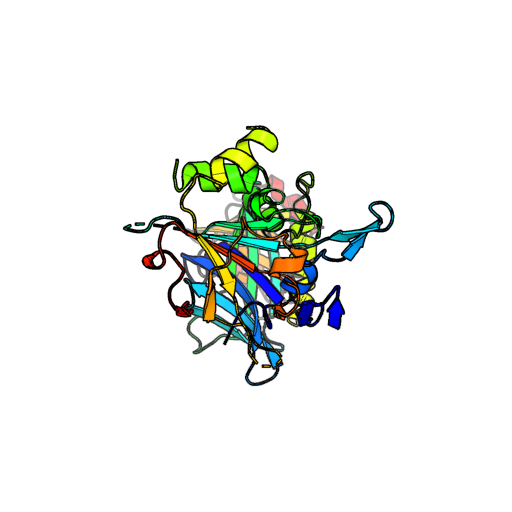4.296 35.050 -17.394 1.00 85.13 172 GLU B C 1
ATOM 2140 O O . GLU B 2 54 ? 3.902 35.901 -16.584 1.00 82.26 172 GLU B O 1
ATOM 2146 N N . GLU B 2 60 ? -4.730 25.636 -17.073 1.00 68.63 178 GLU B N 1
ATOM 2147 C CA . GLU B 2 60 ? -4.074 26.308 -18.210 1.00 66.86 178 GLU B CA 1
ATOM 2148 C C . GLU B 2 60 ? -3.674 25.378 -19.353 1.00 63.82 178 GLU B C 1
ATOM 2149 O O . GLU B 2 60 ? -3.767 25.792 -20.509 1.00 71.14 178 GLU B O 1
ATOM 2155 N N . LEU B 2 61 ? -3.234 24.148 -19.064 1.00 56.62 179 LEU B N 1
ATOM 2156 C CA . LEU B 2 61 ? -3.074 23.133 -20.130 1.00 53.38 179 LEU B CA 1
ATOM 2157 C C . LEU B 2 61 ? -4.415 22.860 -20.794 1.00 53.19 179 LEU B C 1
ATOM 2158 O O . LEU B 2 61 ? -5.458 23.221 -20.263 1.00 57.20 179 LEU B O 1
ATOM 2163 N N . PHE B 2 62 ? -4.397 22.283 -21.986 1.00 58.83 180 PHE B N 1
ATOM 2164 C CA . PHE B 2 62 ? -5.616 21.680 -22.569 1.00 64.59 180 PHE B CA 1
ATOM 2165 C C . PHE B 2 62 ? -5.209 20.324 -23.049 1.00 67.41 180 PHE B C 1
ATOM 2166 O O . PHE B 2 62 ? -4.321 20.204 -23.907 1.00 73.76 180 PHE B O 1
ATOM 2174 N N . LYS B 2 63 ? -5.870 19.313 -22.493 1.00 64.16 181 LYS B N 1
ATOM 2175 C CA . LYS B 2 63 ? -5.610 17.939 -22.829 1.00 56.51 181 LYS B CA 1
ATOM 2176 C C . LYS B 2 63 ? -6.790 17.419 -23.633 1.00 52.90 181 LYS B C 1
ATOM 2177 O O . LYS B 2 63 ? -7.919 17.830 -23.430 1.00 51.54 181 LYS B O 1
ATOM 2183 N N . HIS B 2 64 ? -6.520 16.566 -24.602 1.00 51.87 182 HIS B N 1
ATOM 2184 C CA . HIS B 2 64 ? -7.585 15.901 -25.284 1.00 53.14 182 HIS B CA 1
ATOM 2185 C C . HIS B 2 64 ? -7.100 14.589 -25.841 1.00 51.10 182 HIS B C 1
ATOM 2186 O O . HIS B 2 64 ? -6.019 14.526 -26.375 1.00 52.90 182 HIS B O 1
ATOM 2193 N N . VAL B 2 65 ? -7.938 13.563 -25.718 1.00 51.21 183 VAL B N 1
ATOM 2194 C CA . VAL B 2 65 ? -7.628 12.222 -26.167 1.00 52.76 183 VAL B CA 1
ATOM 2195 C C . VAL B 2 65 ? -8.400 11.896 -27.431 1.00 52.36 183 VAL B C 1
ATOM 2196 O O . VAL B 2 65 ? -9.620 11.913 -27.409 1.00 61.95 183 VAL B O 1
ATOM 2200 N N . SER B 2 66 ? -7.684 11.629 -28.526 1.00 52.31 184 SER B N 1
ATOM 2201 C CA . SER B 2 66 ? -8.292 11.288 -29.802 1.00 52.33 184 SER B CA 1
ATOM 2202 C C . SER B 2 66 ? -8.197 9.819 -29.941 1.00 54.27 184 SER B C 1
ATOM 2203 O O . SER B 2 66 ? -7.334 9.213 -29.356 1.00 59.35 184 SER B O 1
ATOM 2206 N N . HIS B 2 67 ? -9.109 9.242 -30.696 1.00 57.55 185 HIS B N 1
ATOM 2207 C CA . HIS B 2 67 ? -9.164 7.810 -30.852 1.00 57.76 185 HIS B CA 1
ATOM 2208 C C . HIS B 2 67 ? -9.071 7.444 -32.326 1.00 57.46 185 HIS B C 1
ATOM 2209 O O . HIS B 2 67 ? -9.291 8.276 -33.188 1.00 56.96 185 HIS B O 1
ATOM 2216 N N . ARG B 2 68 ? -8.792 6.179 -32.616 1.00 64.36 186 ARG B N 1
ATOM 2217 C CA . ARG B 2 68 ? -8.845 5.666 -33.996 1.00 65.18 186 ARG B CA 1
ATOM 2218 C C . ARG B 2 68 ? -8.051 6.534 -34.964 1.00 63.68 186 ARG B C 1
ATOM 2219 O O . ARG B 2 68 ? -8.526 6.897 -36.024 1.00 61.52 186 ARG B O 1
ATOM 2227 N N . ILE B 2 69 ? -6.836 6.886 -34.569 1.00 63.22 187 ILE B N 1
ATOM 2228 C CA . ILE B 2 69 ? -5.921 7.542 -35.465 1.00 60.82 187 ILE B CA 1
ATOM 2229 C C . ILE B 2 69 ? -5.188 6.465 -36.207 1.00 63.35 187 ILE B C 1
ATOM 2230 O O . ILE B 2 69 ? -4.700 5.524 -35.590 1.00 67.29 187 ILE B O 1
ATOM 2235 N N . LYS B 2 70 ? -5.069 6.614 -37.521 1.00 68.91 188 LYS B N 1
ATOM 2236 C CA . LYS B 2 70 ? -4.530 5.530 -38.360 1.00 72.44 188 LYS B CA 1
ATOM 2237 C C . LYS B 2 70 ? -3.013 5.452 -38.243 1.00 58.77 188 LYS B C 1
ATOM 2238 O O . LYS B 2 70 ? -2.338 6.470 -38.369 1.00 56.30 188 LYS B O 1
ATOM 2244 N N . GLU B 2 71 ? -2.485 4.263 -37.964 1.00 51.89 189 GLU B N 1
ATOM 2245 C CA . GLU B 2 71 ? -1.047 4.116 -37.747 1.00 55.18 189 GLU B CA 1
ATOM 2246 C C . GLU B 2 71 ? -0.265 4.690 -38.901 1.00 63.75 189 GLU B C 1
ATOM 2247 O O . GLU B 2 71 ? 0.817 5.257 -38.718 1.00 65.21 189 GLU B O 1
ATOM 2253 N N . THR B 2 72 ? -0.827 4.536 -40.095 1.00 69.75 190 THR B N 1
ATOM 2254 C CA . THR B 2 72 ? -0.260 5.104 -41.307 1.00 68.24 190 THR B CA 1
ATOM 2255 C C . THR B 2 72 ? -0.931 6.459 -41.507 1.00 68.63 190 THR B C 1
ATOM 2256 O O . THR B 2 72 ? -1.923 6.573 -42.240 1.00 77.19 190 THR B O 1
ATOM 2260 N N . ASP B 2 73 ? -0.419 7.461 -40.800 1.00 60.21 191 ASP B N 1
ATOM 2261 C CA . ASP B 2 73 ? -0.840 8.851 -40.945 1.00 63.60 191 ASP B CA 1
ATOM 2262 C C . ASP B 2 73 ? 0.271 9.693 -40.397 1.00 67.16 191 ASP B C 1
ATOM 2263 O O . ASP B 2 73 ? 0.828 9.363 -39.343 1.00 64.56 191 ASP B O 1
ATOM 2268 N N . PHE B 2 74 ? 0.576 10.806 -41.047 1.00 73.09 192 PHE B N 1
ATOM 2269 C CA . PHE B 2 74 ? 1.475 11.760 -40.413 1.00 83.58 192 PHE B CA 1
ATOM 2270 C C . PHE B 2 74 ? 0.778 12.193 -39.109 1.00 85.85 192 PHE B C 1
ATOM 2271 O O . PHE B 2 74 ? -0.446 12.056 -39.005 1.00 83.46 192 PHE B O 1
ATOM 2279 N N . LEU B 2 75 ? 1.530 12.703 -38.127 1.00 81.08 193 LEU B N 1
ATOM 2280 C CA . LEU B 2 75 ? 0.950 13.097 -36.826 1.00 76.75 193 LEU B CA 1
ATOM 2281 C C . LEU B 2 75 ? -0.100 14.232 -36.873 1.00 78.72 193 LEU B C 1
ATOM 2282 O O . LEU B 2 75 ? -1.143 14.156 -36.224 1.00 73.94 193 LEU B O 1
ATOM 2287 N N . VAL B 2 76 ? 0.177 15.297 -37.610 1.00 79.60 194 VAL B N 1
ATOM 2288 C CA . VAL B 2 76 ? -0.823 16.344 -37.791 1.00 82.02 194 VAL B CA 1
ATOM 2289 C C . VAL B 2 76 ? -2.117 15.812 -38.429 1.00 85.45 194 VAL B C 1
ATOM 2290 O O . VAL B 2 76 ? -3.193 16.324 -38.134 1.00 83.21 194 VAL B O 1
ATOM 2294 N N . GLN B 2 77 ? -2.011 14.809 -39.311 1.00 88.44 195 GLN B N 1
ATOM 2295 C CA . GLN B 2 77 ? -3.180 14.266 -40.032 1.00 93.81 195 GLN B CA 1
ATOM 2296 C C . GLN B 2 77 ? -4.247 13.690 -39.092 1.00 83.81 195 GLN B C 1
ATOM 2297 O O . GLN B 2 77 ? -5.431 13.691 -39.423 1.00 70.28 195 GLN B O 1
ATOM 2303 N N . GLY B 2 78 ? -3.807 13.182 -37.941 1.00 82.86 196 GLY B N 1
ATOM 2304 C CA . GLY B 2 78 ? -4.691 12.533 -36.969 1.00 78.51 196 GLY B CA 1
ATOM 2305 C C . GLY B 2 78 ? -4.851 13.332 -35.693 1.00 70.18 196 GLY B C 1
ATOM 2306 O O . GLY B 2 78 ? -4.893 12.767 -34.607 1.00 73.30 196 GLY B O 1
ATOM 2307 N N . MET B 2 79 ? -4.940 14.651 -35.823 1.00 65.59 197 MET B N 1
ATOM 2308 C CA . MET B 2 79 ? -5.143 15.518 -34.682 1.00 63.94 197 MET B CA 1
ATOM 2309 C C . MET B 2 79 ? -6.646 15.471 -34.414 1.00 70.05 197 MET B C 1
ATOM 2310 O O . MET B 2 79 ? -7.146 14.468 -33.892 1.00 79.32 197 MET B O 1
ATOM 2315 N N . GLY B 2 80 ? -7.380 16.496 -34.821 1.00 65.83 198 GLY B N 1
ATOM 2316 C CA . GLY B 2 80 ? -8.797 16.542 -34.576 1.00 60.27 198 GLY B CA 1
ATOM 2317 C C . GLY B 2 80 ? -9.170 17.989 -34.583 1.00 66.73 198 GLY B C 1
ATOM 2318 O O . GLY B 2 80 ? -8.400 18.815 -34.097 1.00 68.25 198 GLY B O 1
ATOM 2319 N N . LYS B 2 81 ? -10.324 18.300 -35.165 1.00 69.33 199 LYS B N 1
ATOM 2320 C CA . LYS B 2 81 ? -10.836 19.660 -35.166 1.00 72.08 199 LYS B CA 1
ATOM 2321 C C . LYS B 2 81 ? -10.593 20.350 -33.832 1.00 70.00 199 LYS B C 1
ATOM 2322 O O . LYS B 2 81 ? -9.681 21.159 -33.722 1.00 76.54 199 LYS B O 1
ATOM 2328 N N . ASN B 2 82 ? -11.399 20.027 -32.823 1.00 70.17 200 ASN B N 1
ATOM 2329 C CA . ASN B 2 82 ? -11.326 20.680 -31.488 1.00 67.63 200 ASN B CA 1
ATOM 2330 C C . ASN B 2 82 ? -9.904 21.046 -31.009 1.00 61.79 200 ASN B C 1
ATOM 2331 O O . ASN B 2 82 ? -9.667 22.137 -30.419 1.00 51.49 200 ASN B O 1
ATOM 2336 N N . VAL B 2 83 ? -8.993 20.102 -31.272 1.00 54.65 201 VAL B N 1
ATOM 2337 C CA . VAL B 2 83 ? -7.606 20.172 -30.858 1.00 59.49 201 VAL B CA 1
ATOM 2338 C C . VAL B 2 83 ? -6.885 21.227 -31.683 1.00 60.19 201 VAL B C 1
ATOM 2339 O O . VAL B 2 83 ? -6.108 22.011 -31.149 1.00 58.02 201 VAL B O 1
ATOM 2343 N N . PHE B 2 84 ? -7.117 21.212 -32.991 1.00 63.81 202 PHE B N 1
ATOM 2344 C CA . PHE B 2 84 ? -6.624 22.263 -33.851 1.00 62.90 202 PHE B CA 1
ATOM 2345 C C . PHE B 2 84 ? -7.233 23.540 -33.333 1.00 64.77 202 PHE B C 1
ATOM 2346 O O . PHE B 2 84 ? -6.547 24.387 -32.792 1.00 64.28 202 PHE B O 1
ATOM 2354 N N . GLN B 2 85 ? -8.542 23.675 -33.448 1.00 69.67 203 GLN B N 1
ATOM 2355 C CA . GLN B 2 85 ? -9.149 24.918 -33.029 1.00 76.81 203 GLN B CA 1
ATOM 2356 C C . GLN B 2 85 ? -8.325 25.451 -31.871 1.00 68.03 203 GLN B C 1
ATOM 2357 O O . GLN B 2 85 ? -7.849 26.593 -31.897 1.00 60.93 203 GLN B O 1
ATOM 2363 N N . LYS B 2 86 ? -8.144 24.589 -30.876 1.00 66.52 204 LYS B N 1
ATOM 2364 C CA . LYS B 2 86 ? -7.538 24.976 -29.616 1.00 67.01 204 LYS B CA 1
ATOM 2365 C C . LYS B 2 86 ? -6.065 25.448 -29.802 1.00 62.79 204 LYS B C 1
ATOM 2366 O O . LYS B 2 86 ? -5.650 26.449 -29.201 1.00 56.12 204 LYS B O 1
ATOM 2372 N N . CYS B 2 87 ? -5.293 24.762 -30.650 1.00 58.04 205 CYS B N 1
ATOM 2373 C CA . CYS B 2 87 ? -3.973 25.264 -31.076 1.00 56.26 205 CYS B CA 1
ATOM 2374 C C . CYS B 2 87 ? -4.164 26.648 -31.743 1.00 57.17 205 CYS B C 1
ATOM 2375 O O . CYS B 2 87 ? -3.508 27.627 -31.380 1.00 54.38 205 CYS B O 1
ATOM 2378 N N . CYS B 2 88 ? -5.111 26.743 -32.678 1.00 64.04 206 CYS B N 1
ATOM 2379 C CA . CYS B 2 88 ? -5.442 28.030 -33.344 1.00 69.37 206 CYS B CA 1
ATOM 2380 C C . CYS B 2 88 ? -5.799 29.201 -32.358 1.00 69.42 206 CYS B C 1
ATOM 2381 O O . CYS B 2 88 ? -5.724 30.365 -32.740 1.00 79.12 206 CYS B O 1
ATOM 2384 N N . GLU B 2 89 ? -6.116 28.913 -31.099 1.00 66.04 207 GLU B N 1
ATOM 2385 C CA . GLU B 2 89 ? -6.375 29.978 -30.113 1.00 72.60 207 GLU B CA 1
ATOM 2386 C C . GLU B 2 89 ? -5.210 30.227 -29.156 1.00 72.07 207 GLU B C 1
ATOM 2387 O O . GLU B 2 89 ? -5.027 31.350 -28.683 1.00 68.25 207 GLU B O 1
ATOM 2393 N N . PHE B 2 90 ? -4.449 29.175 -28.851 1.00 79.27 208 PHE B N 1
ATOM 2394 C CA . PHE B 2 90 ? -3.212 29.293 -28.053 1.00 75.42 208 PHE B CA 1
ATOM 2395 C C . PHE B 2 90 ? -2.097 30.004 -28.833 1.00 71.36 208 PHE B C 1
ATOM 2396 O O . PHE B 2 90 ? -1.141 30.457 -28.217 1.00 63.94 208 PHE B O 1
ATOM 2404 N N . TYR B 2 91 ? -2.213 30.070 -30.172 1.00 70.27 209 TYR B N 1
ATOM 2405 C CA . TYR B 2 91 ? -1.139 30.569 -31.074 1.00 66.51 209 TYR B CA 1
ATOM 2406 C C . TYR B 2 91 ? -1.693 31.566 -32.160 1.00 69.27 209 TYR B C 1
ATOM 2407 O O . TYR B 2 91 ? -1.991 32.708 -31.819 1.00 69.56 209 TYR B O 1
ATOM 2416 N N . ARG B 2 92 ? -1.855 31.172 -33.429 1.00 71.61 210 ARG B N 1
ATOM 2417 C CA . ARG B 2 92 ? -2.596 31.997 -34.409 1.00 69.20 210 ARG B CA 1
ATOM 2418 C C . ARG B 2 92 ? -3.058 31.210 -35.625 1.00 58.88 210 ARG B C 1
ATOM 2419 O O . ARG B 2 92 ? -2.413 30.234 -35.996 1.00 56.67 210 ARG B O 1
ATOM 2427 N N . GLU B 2 107 ? -10.329 25.279 -43.158 1.00 94.42 225 GLU B N 1
ATOM 2428 C CA . GLU B 2 107 ? -10.622 24.563 -41.923 1.00 92.96 225 GLU B CA 1
ATOM 2429 C C . GLU B 2 107 ? -10.883 23.066 -42.094 1.00 93.45 225 GLU B C 1
ATOM 2430 O O . GLU B 2 107 ? -11.063 22.371 -41.092 1.00 99.96 225 GLU B O 1
ATOM 2436 N N . THR B 2 108 ? -10.933 22.563 -43.330 1.00 91.54 226 THR B N 1
ATOM 2437 C CA . THR B 2 108 ? -10.991 21.105 -43.558 1.00 91.47 226 THR B CA 1
ATOM 2438 C C . THR B 2 108 ? -9.634 20.502 -43.249 1.00 82.57 226 THR B C 1
ATOM 2439 O O . THR B 2 108 ? -8.610 21.190 -43.350 1.00 73.29 226 THR B O 1
ATOM 2443 N N . LYS B 2 109 ? -9.627 19.218 -42.896 1.00 76.35 227 LYS B N 1
ATOM 2444 C CA . LYS B 2 109 ? -8.378 18.511 -42.608 1.00 81.63 227 LYS B CA 1
ATOM 2445 C C . LYS B 2 109 ? -7.242 18.976 -43.537 1.00 78.91 227 LYS B C 1
ATOM 2446 O O . LYS B 2 109 ? -6.165 19.291 -43.046 1.00 87.62 227 LYS B O 1
ATOM 2452 N N . GLU B 2 110 ? -7.521 19.035 -44.851 1.00 75.21 228 GLU B N 1
ATOM 2453 C CA . GLU B 2 110 ? -6.607 19.508 -45.923 1.00 75.62 228 GLU B CA 1
ATOM 2454 C C . GLU B 2 110 ? -5.757 20.712 -45.558 1.00 79.17 228 GLU B C 1
ATOM 2455 O O . GLU B 2 110 ? -4.545 20.724 -45.768 1.00 79.21 228 GLU B O 1
ATOM 2461 N N . GLU B 2 111 ? -6.437 21.739 -45.063 1.00 81.24 229 GLU B N 1
ATOM 2462 C CA . GLU B 2 111 ? -5.822 23.001 -44.699 1.00 81.83 229 GLU B CA 1
ATOM 2463 C C . GLU B 2 111 ? -5.250 22.882 -43.296 1.00 83.69 229 GLU B C 1
ATOM 2464 O O . GLU B 2 111 ? -4.093 23.230 -43.080 1.00 91.05 229 GLU B O 1
ATOM 2470 N N . ARG B 2 112 ? -6.064 22.398 -42.349 1.00 84.48 230 ARG B N 1
ATOM 2471 C CA . ARG B 2 112 ? -5.651 22.242 -40.939 1.00 81.83 230 ARG B CA 1
ATOM 2472 C C . ARG B 2 112 ? -4.307 21.553 -40.867 1.00 80.72 230 ARG B C 1
ATOM 2473 O O . ARG B 2 112 ? -3.373 22.040 -40.218 1.00 67.36 230 ARG B O 1
ATOM 2481 N N . THR B 2 113 ? -4.243 20.405 -41.542 1.00 76.25 231 THR B N 1
ATOM 2482 C CA . THR B 2 113 ? -3.025 19.643 -41.698 1.00 77.45 231 THR B CA 1
ATOM 2483 C C . THR B 2 113 ? -1.915 20.548 -42.219 1.00 81.11 231 THR B C 1
ATOM 2484 O O . THR B 2 113 ? -0.801 20.517 -41.704 1.00 96.60 231 THR B O 1
ATOM 2488 N N . GLN B 2 114 ? -2.254 21.391 -43.191 1.00 80.67 232 GLN B N 1
ATOM 2489 C CA . GLN B 2 114 ? -1.302 22.265 -43.895 1.00 79.14 232 GLN B CA 1
ATOM 2490 C C . GLN B 2 114 ? -0.828 23.462 -43.050 1.00 71.77 232 GLN B C 1
ATOM 2491 O O . GLN B 2 114 ? 0.309 23.912 -43.186 1.00 67.14 232 GLN B O 1
ATOM 2497 N N . ILE B 2 115 ? -1.697 23.976 -42.189 1.00 71.02 233 ILE B N 1
ATOM 2498 C CA . ILE B 2 115 ? -1.357 25.143 -41.355 1.00 79.80 233 ILE B CA 1
ATOM 2499 C C . ILE B 2 115 ? -0.493 24.785 -40.146 1.00 79.77 233 ILE B C 1
ATOM 2500 O O . ILE B 2 115 ? 0.258 25.631 -39.666 1.00 87.48 233 ILE B O 1
ATOM 2505 N N . LEU B 2 116 ? -0.609 23.553 -39.646 1.00 78.85 234 LEU B N 1
ATOM 2506 C CA . LEU B 2 116 ? 0.237 23.096 -38.534 1.00 77.63 234 LEU B CA 1
ATOM 2507 C C . LEU B 2 116 ? 1.661 22.787 -39.003 1.00 79.76 234 LEU B C 1
ATOM 2508 O O . LEU B 2 116 ? 2.585 22.820 -38.202 1.00 69.26 234 LEU B O 1
ATOM 2513 N N . GLN B 2 117 ? 1.841 22.492 -40.291 1.00 82.15 235 GLN B N 1
ATOM 2514 C CA . GLN B 2 117 ? 3.174 22.183 -40.810 1.00 87.69 235 GLN B CA 1
ATOM 2515 C C . GLN B 2 117 ? 4.117 23.384 -40.911 1.00 92.54 235 GLN B C 1
ATOM 2516 O O . GLN B 2 117 ? 5.334 23.217 -40.871 1.00 92.00 235 GLN B O 1
ATOM 2522 N N . LYS B 2 118 ? 3.558 24.583 -41.050 1.00 97.93 236 LYS B N 1
ATOM 2523 C CA . LYS B 2 118 ? 4.349 25.797 -41.226 1.00 95.85 236 LYS B CA 1
ATOM 2524 C C . LYS B 2 118 ? 4.179 26.628 -39.967 1.00 86.70 236 LYS B C 1
ATOM 2525 O O . LYS B 2 118 ? 4.006 27.845 -40.000 1.00 86.38 236 LYS B O 1
ATOM 2531 N N . SER B 2 119 ? 4.281 25.937 -38.844 1.00 82.71 237 SER B N 1
ATOM 2532 C CA . SER B 2 119 ? 3.696 26.395 -37.602 1.00 79.67 237 SER B CA 1
ATOM 2533 C C . SER B 2 119 ? 4.708 26.704 -36.514 1.00 74.50 237 SER B C 1
ATOM 2534 O O . SER B 2 119 ? 4.500 27.613 -35.716 1.00 76.76 237 SER B O 1
ATOM 2537 N N . GLY B 2 120 ? 5.777 25.923 -36.437 1.00 70.13 238 GLY B N 1
ATOM 2538 C CA . GLY B 2 120 ? 6.801 26.143 -35.398 1.00 75.43 238 GLY B CA 1
ATOM 2539 C C . GLY B 2 120 ? 6.530 25.461 -34.061 1.00 69.21 238 GLY B C 1
ATOM 2540 O O . GLY B 2 120 ? 7.297 25.603 -33.093 1.00 59.23 238 GLY B O 1
ATOM 2541 N N . LEU B 2 121 ? 5.430 24.722 -34.008 1.00 63.42 239 LEU B N 1
ATOM 2542 C CA . LEU B 2 121 ? 5.115 23.969 -32.845 1.00 61.25 239 LEU B CA 1
ATOM 2543 C C . LEU B 2 121 ? 6.039 22.778 -32.835 1.00 63.04 239 LEU B C 1
ATOM 2544 O O . LEU B 2 121 ? 6.153 22.085 -33.833 1.00 61.86 239 LEU B O 1
ATOM 2549 N N . LYS B 2 122 ? 6.723 22.563 -31.720 1.00 61.23 240 LYS B N 1
ATOM 2550 C CA . LYS B 2 122 ? 7.457 21.342 -31.544 1.00 64.05 240 LYS B CA 1
ATOM 2551 C C . LYS B 2 122 ? 6.539 20.293 -30.856 1.00 70.50 240 LYS B C 1
ATOM 2552 O O . LYS B 2 122 ? 5.566 20.630 -30.160 1.00 69.89 240 LYS B O 1
ATOM 2558 N N . PHE B 2 123 ? 6.850 19.020 -31.079 1.00 64.77 241 PHE B N 1
ATOM 2559 C CA . PHE B 2 123 ? 6.043 17.939 -30.585 1.00 61.68 241 PHE B CA 1
ATOM 2560 C C . PHE B 2 123 ? 6.948 17.007 -29.850 1.00 64.48 241 PHE B C 1
ATOM 2561 O O . PHE B 2 123 ? 7.934 16.517 -30.392 1.00 61.24 241 PHE B O 1
ATOM 2569 N N . TYR B 2 124 ? 6.601 16.769 -28.598 1.00 66.09 242 TYR B N 1
ATOM 2570 C CA . TYR B 2 124 ? 7.394 15.947 -27.741 1.00 62.62 242 TYR B CA 1
ATOM 2571 C C . TYR B 2 124 ? 6.514 14.797 -27.269 1.00 61.02 242 TYR B C 1
ATOM 2572 O O . TYR B 2 124 ? 5.428 15.048 -26.811 1.00 62.63 242 TYR B O 1
ATOM 2581 N N . THR B 2 125 ? 6.951 13.547 -27.409 1.00 59.46 243 THR B N 1
ATOM 2582 C CA . THR B 2 125 ? 6.363 12.432 -26.655 1.00 54.00 243 THR B CA 1
ATOM 2583 C C . THR B 2 125 ? 7.321 12.205 -25.490 1.00 59.48 243 THR B C 1
ATOM 2584 O O . THR B 2 125 ? 8.346 12.891 -25.363 1.00 64.89 243 THR B O 1
ATOM 2588 N N . LYS B 2 126 ? 7.013 11.246 -24.636 1.00 55.75 244 LYS B N 1
ATOM 2589 C CA . LYS B 2 126 ? 7.820 11.045 -23.459 1.00 52.22 244 LYS B CA 1
ATOM 2590 C C . LYS B 2 126 ? 8.574 9.745 -23.622 1.00 55.30 244 LYS B C 1
ATOM 2591 O O . LYS B 2 126 ? 8.200 8.920 -24.464 1.00 60.85 244 LYS B O 1
ATOM 2597 N N . THR B 2 127 ? 9.650 9.561 -22.855 1.00 56.65 245 THR B N 1
ATOM 2598 C CA . THR B 2 127 ? 10.631 8.487 -23.159 1.00 53.39 245 THR B CA 1
ATOM 2599 C C . THR B 2 127 ? 10.913 7.645 -21.945 1.00 52.78 245 THR B C 1
ATOM 2600 O O . THR B 2 127 ? 10.851 8.128 -20.837 1.00 51.08 245 THR B O 1
ATOM 2604 N N . PHE B 2 128 ? 11.217 6.376 -22.173 1.00 64.77 246 PHE B N 1
ATOM 2605 C CA . PHE B 2 128 ? 11.288 5.387 -21.102 1.00 73.34 246 PHE B CA 1
ATOM 2606 C C . PHE B 2 128 ? 12.541 4.534 -21.268 1.00 76.67 246 PHE B C 1
ATOM 2607 O O . PHE B 2 128 ? 12.961 4.313 -22.409 1.00 78.36 246 PHE B O 1
ATOM 2615 N N . PRO B 2 129 ? 13.105 4.022 -20.144 1.00 76.69 247 PRO B N 1
ATOM 2616 C CA . PRO B 2 129 ? 14.184 3.030 -20.186 1.00 78.91 247 PRO B CA 1
ATOM 2617 C C . PRO B 2 129 ? 13.881 1.802 -21.076 1.00 85.33 247 PRO B C 1
ATOM 2618 O O . PRO B 2 129 ? 14.643 1.476 -22.013 1.00 78.26 247 PRO B O 1
ATOM 2622 N N . ILE B 2 135 ? 6.149 -0.956 -13.695 1.00 54.21 253 ILE B N 1
ATOM 2623 C CA . ILE B 2 135 ? 5.559 0.099 -14.541 1.00 59.84 253 ILE B CA 1
ATOM 2624 C C . ILE B 2 135 ? 5.675 1.506 -13.962 1.00 57.64 253 ILE B C 1
ATOM 2625 O O . ILE B 2 135 ? 5.327 1.728 -12.800 1.00 55.76 253 ILE B O 1
ATOM 2630 N N . MET B 2 136 ? 6.094 2.472 -14.786 1.00 56.35 254 MET B N 1
ATOM 2631 C CA . MET B 2 136 ? 6.417 3.792 -14.245 1.00 57.88 254 MET B CA 1
ATOM 2632 C C . MET B 2 136 ? 6.344 4.941 -15.229 1.00 53.03 254 MET B C 1
ATOM 2633 O O . MET B 2 136 ? 7.034 4.929 -16.239 1.00 54.60 254 MET B O 1
ATOM 2638 N N . ASP B 2 137 ? 5.528 5.947 -14.891 1.00 53.03 255 ASP B N 1
ATOM 2639 C CA . ASP B 2 137 ? 5.404 7.248 -15.615 1.00 52.05 255 ASP B CA 1
ATOM 2640 C C . ASP B 2 137 ? 6.788 7.924 -15.833 1.00 52.85 255 ASP B C 1
ATOM 2641 O O . ASP B 2 137 ? 7.753 7.542 -15.205 1.00 60.44 255 ASP B O 1
ATOM 2646 N N . SER B 2 138 ? 6.887 8.905 -16.719 1.00 51.86 256 SER B N 1
ATOM 2647 C CA . SER B 2 138 ? 8.139 9.614 -16.971 1.00 57.84 256 SER B CA 1
ATOM 2648 C C . SER B 2 138 ? 7.962 11.129 -17.212 1.00 65.07 256 SER B C 1
ATOM 2649 O O . SER B 2 138 ? 6.895 11.614 -17.600 1.00 74.94 256 SER B O 1
ATOM 2652 N N . LYS B 2 139 ? 9.018 11.884 -16.947 1.00 65.18 257 LYS B N 1
ATOM 2653 C CA . LYS B 2 139 ? 9.012 13.310 -17.211 1.00 65.96 257 LYS B CA 1
ATOM 2654 C C . LYS B 2 139 ? 10.209 13.671 -18.087 1.00 70.08 257 LYS B C 1
ATOM 2655 O O . LYS B 2 139 ? 10.589 14.841 -18.196 1.00 77.17 257 LYS B O 1
ATOM 2661 N N . LYS B 2 140 ? 10.770 12.646 -18.729 1.00 62.89 258 LYS B N 1
ATOM 2662 C CA . LYS B 2 140 ? 11.850 12.796 -19.666 1.00 61.59 258 LYS B CA 1
ATOM 2663 C C . LYS B 2 140 ? 11.192 12.792 -21.009 1.00 57.09 258 LYS B C 1
ATOM 2664 O O . LYS B 2 140 ? 10.556 11.808 -21.376 1.00 55.63 258 LYS B O 1
ATOM 2670 N N . LEU B 2 141 ? 11.363 13.868 -21.758 1.00 57.79 259 LEU B N 1
ATOM 2671 C CA . LEU B 2 141 ? 10.739 13.972 -23.071 1.00 62.02 259 LEU B CA 1
ATOM 2672 C C . LEU B 2 141 ? 11.791 13.928 -24.170 1.00 67.25 259 LEU B C 1
ATOM 2673 O O . LEU B 2 141 ? 12.950 14.305 -23.947 1.00 66.63 259 LEU B O 1
ATOM 2678 N N . VAL B 2 142 ? 11.376 13.404 -25.330 1.00 69.78 260 VAL B N 1
ATOM 2679 C CA . VAL B 2 142 ? 12.103 13.533 -26.606 1.00 60.52 260 VAL B CA 1
ATOM 2680 C C . VAL B 2 142 ? 11.186 14.221 -27.621 1.00 63.23 260 VAL B C 1
ATOM 2681 O O . VAL B 2 142 ? 10.079 13.762 -27.915 1.00 66.92 260 VAL B O 1
ATOM 2685 N N . GLU B 2 143 ? 11.636 15.376 -28.090 1.00 63.95 261 GLU B N 1
ATOM 2686 C CA . GLU B 2 143 ? 11.127 16.005 -29.309 1.00 60.30 261 GLU B CA 1
ATOM 2687 C C . GLU B 2 143 ? 11.058 15.011 -30.460 1.00 57.04 261 GLU B C 1
ATOM 2688 O O . GLU B 2 143 ? 11.944 14.183 -30.595 1.00 53.87 261 GLU B O 1
ATOM 2694 N N . LEU B 2 144 ? 10.017 15.061 -31.283 1.00 58.22 262 LEU B N 1
ATOM 2695 C CA . LEU B 2 144 ? 10.006 14.162 -32.427 1.00 61.99 262 LEU B CA 1
ATOM 2696 C C . LEU B 2 144 ? 9.625 14.834 -33.725 1.00 66.10 262 LEU B C 1
ATOM 2697 O O . LEU B 2 144 ? 8.964 15.872 -33.742 1.00 65.27 262 LEU B O 1
ATOM 2702 N N . ALA B 2 145 ? 10.101 14.205 -34.804 1.00 76.01 263 ALA B N 1
ATOM 2703 C CA . ALA B 2 145 ? 10.222 14.820 -36.117 1.00 78.42 263 ALA B CA 1
ATOM 2704 C C . ALA B 2 145 ? 8.978 14.452 -36.859 1.00 75.66 263 ALA B C 1
ATOM 2705 O O . ALA B 2 145 ? 8.937 13.468 -37.576 1.00 79.97 263 ALA B O 1
ATOM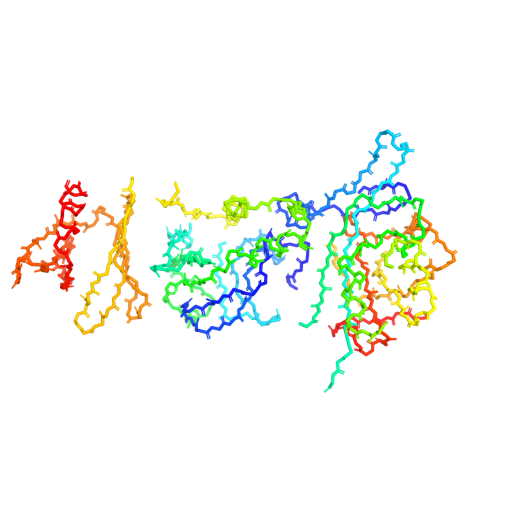 2707 N N . ILE B 2 146 ? 7.942 15.244 -36.651 1.00 77.67 264 ILE B N 1
ATOM 2708 C CA . ILE B 2 146 ? 6.597 14.819 -36.990 1.00 80.12 264 ILE B CA 1
ATOM 2709 C C . ILE B 2 146 ? 6.391 14.773 -38.494 1.00 80.13 264 ILE B C 1
ATOM 2710 O O . ILE B 2 146 ? 5.611 13.959 -38.980 1.00 85.54 264 ILE B O 1
ATOM 2715 N N . HIS B 2 147 ? 7.127 15.615 -39.219 1.00 81.85 265 HIS B N 1
ATOM 2716 C CA . HIS B 2 147 ? 6.930 15.807 -40.652 1.00 81.47 265 HIS B CA 1
ATOM 2717 C C . HIS B 2 147 ? 7.752 14.858 -41.498 1.00 78.25 265 HIS B C 1
ATOM 2718 O O . HIS B 2 147 ? 7.671 14.877 -42.715 1.00 93.84 265 HIS B O 1
ATOM 2725 N N . GLU B 2 148 ? 8.527 14.011 -40.854 1.00 75.48 266 GLU B N 1
ATOM 2726 C CA . GLU B 2 148 ? 9.470 13.192 -41.553 1.00 75.50 266 GLU B CA 1
ATOM 2727 C C . GLU B 2 148 ? 9.148 11.728 -41.335 1.00 79.14 266 GLU B C 1
ATOM 2728 O O . GLU B 2 148 ? 9.986 10.895 -41.598 1.00 79.62 266 GLU B O 1
ATOM 2734 N N . LYS B 2 149 ? 7.927 11.421 -40.876 1.00 89.17 267 LYS B N 1
ATOM 2735 C CA . LYS B 2 149 ? 7.517 10.043 -40.475 1.00 87.45 267 LYS B CA 1
ATOM 2736 C C . LYS B 2 149 ? 6.032 9.917 -40.083 1.00 79.69 267 LYS B C 1
ATOM 2737 O O . LYS B 2 149 ? 5.417 10.860 -39.574 1.00 82.64 267 LYS B O 1
ATOM 2743 N N . CYS B 2 150 ? 5.480 8.733 -40.305 1.00 71.85 268 CYS B N 1
ATOM 2744 C CA . CYS B 2 150 ? 4.134 8.414 -39.853 1.00 73.93 268 CYS B CA 1
ATOM 2745 C C . CYS B 2 150 ? 4.188 7.966 -38.370 1.00 69.22 268 CYS B C 1
ATOM 2746 O O . CYS B 2 150 ? 5.246 7.538 -37.870 1.00 60.32 268 CYS B O 1
ATOM 2749 N N . ILE B 2 151 ? 3.049 8.084 -37.678 1.00 64.08 269 ILE B N 1
ATOM 2750 C CA . ILE B 2 151 ? 2.934 7.748 -36.235 1.00 61.10 269 ILE B CA 1
ATOM 2751 C C . ILE B 2 151 ? 3.547 6.382 -35.937 1.00 57.50 269 ILE B C 1
ATOM 2752 O O . ILE B 2 151 ? 4.247 6.217 -34.929 1.00 53.17 269 ILE B O 1
ATOM 2757 N N . GLY B 2 152 ? 3.224 5.413 -36.800 1.00 51.79 270 GLY B N 1
ATOM 2758 C CA . GLY B 2 152 ? 3.679 4.042 -36.679 1.00 52.82 270 GLY B CA 1
ATOM 2759 C C . GLY B 2 152 ? 5.189 3.952 -36.676 1.00 58.12 270 GLY B C 1
ATOM 2760 O O . GLY B 2 152 ? 5.771 3.124 -35.968 1.00 55.54 270 GLY B O 1
ATOM 2761 N N . GLU B 2 153 ? 5.834 4.808 -37.463 1.00 63.98 271 GLU B N 1
ATOM 2762 C CA . GLU B 2 153 ? 7.285 4.822 -37.488 1.00 68.51 271 GLU B CA 1
ATOM 2763 C C . GLU B 2 153 ? 7.760 5.632 -36.288 1.00 62.84 271 GLU B C 1
ATOM 2764 O O . GLU B 2 153 ? 8.567 5.145 -35.506 1.00 59.53 271 GLU B O 1
ATOM 2770 N N . LEU B 2 154 ? 7.204 6.826 -36.090 1.00 65.15 272 LEU B N 1
ATOM 2771 C CA . LEU B 2 154 ? 7.511 7.619 -34.878 1.00 66.87 272 LEU B CA 1
ATOM 2772 C C . LEU B 2 154 ? 7.412 6.825 -33.573 1.00 67.29 272 LEU B C 1
ATOM 2773 O O . LEU B 2 154 ? 7.891 7.288 -32.543 1.00 74.62 272 LEU B O 1
ATOM 2778 N N . LEU B 2 155 ? 6.763 5.667 -33.592 1.00 62.48 273 LEU B N 1
ATOM 2779 C CA . LEU B 2 155 ? 6.511 4.964 -32.360 1.00 66.59 273 LEU B CA 1
ATOM 2780 C C . LEU B 2 155 ? 7.226 3.631 -32.325 1.00 70.04 273 LEU B C 1
ATOM 2781 O O . LEU B 2 155 ? 7.353 3.046 -31.253 1.00 73.91 273 LEU B O 1
ATOM 2786 N N . LYS B 2 156 ? 7.762 3.179 -33.461 1.00 73.21 274 LYS B N 1
ATOM 2787 C CA . LYS B 2 156 ? 8.133 1.761 -33.620 1.00 69.19 274 LYS B CA 1
ATOM 2788 C C . LYS B 2 156 ? 8.962 1.150 -32.486 1.00 73.78 274 LYS B C 1
ATOM 2789 O O . LYS B 2 156 ? 8.555 0.146 -31.895 1.00 80.83 274 LYS B O 1
ATOM 2795 N N . ASN B 2 157 ? 10.112 1.723 -32.170 1.00 70.37 275 ASN B N 1
ATOM 2796 C CA . ASN B 2 157 ? 10.949 1.124 -31.130 1.00 65.68 275 ASN B CA 1
ATOM 2797 C C . ASN B 2 157 ? 10.910 2.039 -29.916 1.00 61.42 275 ASN B C 1
ATOM 2798 O O . ASN B 2 157 ? 11.942 2.488 -29.451 1.00 67.92 275 ASN B O 1
ATOM 2803 N N . THR B 2 158 ? 9.706 2.375 -29.450 1.00 61.78 276 THR B N 1
ATOM 2804 C CA . THR B 2 158 ? 9.523 3.191 -28.234 1.00 58.78 276 THR B CA 1
ATOM 2805 C C . THR B 2 158 ? 8.773 2.407 -27.196 1.00 55.39 276 THR B C 1
ATOM 2806 O O . THR B 2 158 ? 8.401 1.246 -27.379 1.00 55.99 276 THR B O 1
ATOM 2810 N N . THR B 2 159 ? 8.517 3.078 -26.093 1.00 54.48 277 THR B N 1
ATOM 2811 C CA . THR B 2 159 ? 7.539 2.589 -25.148 1.00 53.17 277 THR B CA 1
ATOM 2812 C C . THR B 2 159 ? 6.465 3.640 -24.886 1.00 48.66 277 THR B C 1
ATOM 2813 O O . THR B 2 159 ? 6.769 4.858 -24.848 1.00 41.68 277 THR B O 1
ATOM 2817 N N . VAL B 2 160 ? 5.206 3.174 -24.762 1.00 45.25 278 VAL B N 1
ATOM 2818 C CA . VAL B 2 160 ? 4.124 4.046 -24.286 1.00 42.75 278 VAL B CA 1
ATOM 2819 C C . VAL B 2 160 ? 3.472 3.491 -23.067 1.00 40.99 278 VAL B C 1
ATOM 2820 O O . VAL B 2 160 ? 3.511 2.302 -22.816 1.00 42.43 278 VAL B O 1
ATOM 2824 N N . ILE B 2 161 ? 2.895 4.362 -22.267 1.00 43.22 279 ILE B N 1
ATOM 2825 C CA . ILE B 2 161 ? 2.008 3.887 -21.227 1.00 43.15 279 ILE B CA 1
ATOM 2826 C C . ILE B 2 161 ? 0.632 3.842 -21.866 1.00 47.13 279 ILE B C 1
ATOM 2827 O O . ILE B 2 161 ? -0.040 4.876 -22.095 1.00 41.81 279 ILE B O 1
ATOM 2832 N N . GLU B 2 162 ? 0.268 2.619 -22.229 1.00 48.68 280 GLU B N 1
ATOM 2833 C CA . GLU B 2 162 ? -0.990 2.321 -22.912 1.00 45.36 280 GLU B CA 1
ATOM 2834 C C . GLU B 2 162 ? -1.021 2.841 -24.357 1.00 45.06 280 GLU B C 1
ATOM 2835 O O . GLU B 2 162 ? -1.561 2.186 -25.268 1.00 50.90 280 GLU B O 1
ATOM 2841 N N . PHE B 2 163 ? -0.463 4.015 -24.572 1.00 42.86 281 PHE B N 1
ATOM 2842 C CA . PHE B 2 163 ? -0.694 4.726 -25.810 1.00 44.80 281 PHE B CA 1
ATOM 2843 C C . PHE B 2 163 ? -0.025 6.077 -25.666 1.00 48.71 281 PHE B C 1
ATOM 2844 O O . PHE B 2 163 ? -0.022 6.675 -24.572 1.00 52.30 281 PHE B O 1
ATOM 2852 N N . PRO B 2 164 ? 0.539 6.563 -26.766 1.00 50.79 282 PRO B N 1
ATOM 2853 C CA . PRO B 2 164 ? 1.301 7.798 -26.756 1.00 51.43 282 PRO B CA 1
ATOM 2854 C C . PRO B 2 164 ? 0.599 8.962 -26.073 1.00 47.72 282 PRO B C 1
ATOM 2855 O O . PRO B 2 164 ? -0.612 9.145 -26.214 1.00 48.09 282 PRO B O 1
ATOM 2859 N N . THR B 2 165 ? 1.381 9.726 -25.334 1.00 43.25 283 THR B N 1
ATOM 2860 C CA . THR B 2 165 ? 0.986 11.045 -24.898 1.00 46.22 283 THR B CA 1
ATOM 2861 C C . THR B 2 165 ? 1.883 12.000 -25.718 1.00 51.78 283 THR B C 1
ATOM 2862 O O . THR B 2 165 ? 3.034 11.655 -26.003 1.00 61.40 283 THR B O 1
ATOM 2866 N N . ILE B 2 166 ? 1.368 13.156 -26.139 1.00 50.72 284 ILE B N 1
ATOM 2867 C CA . ILE B 2 166 ? 2.087 13.997 -27.081 1.00 49.54 284 ILE B CA 1
ATOM 2868 C C . ILE B 2 166 ? 1.904 15.451 -26.749 1.00 47.39 284 ILE B C 1
ATOM 2869 O O . ILE B 2 166 ? 0.815 15.993 -26.932 1.00 48.98 284 ILE B O 1
ATOM 2874 N N . PHE B 2 167 ? 2.997 16.070 -26.296 1.00 47.32 285 PHE B N 1
ATOM 2875 C CA . PHE B 2 167 ? 3.036 17.443 -25.819 1.00 44.00 285 PHE B CA 1
ATOM 2876 C C . PHE B 2 167 ? 3.296 18.361 -26.990 1.00 47.55 285 PHE B C 1
ATOM 2877 O O . PHE B 2 167 ? 4.051 18.008 -27.918 1.00 51.42 285 PHE B O 1
ATOM 2885 N N . VAL B 2 168 ? 2.696 19.550 -26.900 1.00 46.72 286 VAL B N 1
ATOM 2886 C CA . VAL B 2 168 ? 2.703 20.550 -27.938 1.00 47.94 286 VAL B CA 1
ATOM 2887 C C . VAL B 2 168 ? 3.012 21.883 -27.249 1.00 52.61 286 VAL B C 1
ATOM 2888 O O . VAL B 2 168 ? 2.426 22.214 -26.225 1.00 63.77 286 VAL B O 1
ATOM 2892 N N . ALA B 2 169 ? 3.960 22.636 -27.784 1.00 55.19 287 ALA B N 1
ATOM 2893 C CA . ALA B 2 169 ? 4.300 23.937 -27.222 1.00 54.17 287 ALA B CA 1
ATOM 2894 C C . ALA B 2 169 ? 5.188 24.709 -28.194 1.00 58.63 287 ALA B C 1
ATOM 2895 O O . ALA B 2 169 ? 5.906 24.106 -29.015 1.00 49.32 287 ALA B O 1
ATOM 2897 N N . MET B 2 170 ? 5.129 26.039 -28.119 1.00 69.47 288 MET B N 1
ATOM 2898 C CA . MET B 2 170 ? 5.995 26.866 -28.973 1.00 84.33 288 MET B CA 1
ATOM 2899 C C . MET B 2 170 ? 7.453 26.763 -28.531 1.00 82.95 288 MET B C 1
ATOM 2900 O O . MET B 2 170 ? 8.353 26.615 -29.379 1.00 77.89 288 MET B O 1
ATOM 2905 N N . THR B 2 171 ? 7.660 26.823 -27.213 1.00 80.52 289 THR B N 1
ATOM 2906 C CA . THR B 2 171 ? 8.983 26.685 -26.593 1.00 79.17 289 THR B CA 1
ATOM 2907 C C . THR B 2 171 ? 8.958 25.685 -25.426 1.00 75.54 289 THR B C 1
ATOM 2908 O O . THR B 2 171 ? 7.899 25.341 -24.919 1.00 71.67 289 THR B O 1
ATOM 2912 N N . GLU B 2 172 ? 10.143 25.238 -25.012 1.00 72.11 290 GLU B N 1
ATOM 2913 C CA . GLU B 2 172 ? 10.308 24.294 -23.907 1.00 63.09 290 GLU B CA 1
ATOM 2914 C C . GLU B 2 172 ? 9.820 24.886 -22.585 1.00 61.37 290 GLU B C 1
ATOM 2915 O O . GLU B 2 172 ? 9.298 24.195 -21.701 1.00 57.18 290 GLU B O 1
ATOM 2921 N N . ALA B 2 173 ? 10.037 26.177 -22.439 1.00 65.14 291 ALA B N 1
ATOM 2922 C CA . ALA B 2 173 ? 9.725 26.862 -21.195 1.00 67.48 291 ALA B CA 1
ATOM 2923 C C . ALA B 2 173 ? 8.324 26.491 -20.823 1.00 59.43 291 ALA B C 1
ATOM 2924 O O . ALA B 2 173 ? 8.083 26.058 -19.720 1.00 55.28 291 ALA B O 1
ATOM 2926 N N . ASP B 2 174 ? 7.432 26.641 -21.794 1.00 61.20 292 ASP B N 1
ATOM 2927 C CA . ASP B 2 174 ? 6.010 26.279 -21.696 1.00 60.16 292 ASP B CA 1
ATOM 2928 C C . ASP B 2 174 ? 5.641 24.823 -21.325 1.00 53.96 292 ASP B C 1
ATOM 2929 O O . ASP B 2 174 ? 4.610 24.613 -20.762 1.00 48.50 292 ASP B O 1
ATOM 2934 N N . LEU B 2 175 ? 6.446 23.823 -21.645 1.00 56.84 293 LEU B N 1
ATOM 2935 C CA . LEU B 2 175 ? 6.145 22.469 -21.182 1.00 62.19 293 LEU B CA 1
ATOM 2936 C C . LEU B 2 175 ? 5.918 22.487 -19.663 1.00 63.72 293 LEU B C 1
ATOM 2937 O O . LEU B 2 175 ? 6.472 23.316 -18.968 1.00 54.67 293 LEU B O 1
ATOM 2942 N N . PRO B 2 176 ? 5.104 21.566 -19.138 1.00 71.37 294 PRO B N 1
ATOM 2943 C CA . PRO B 2 176 ? 4.886 21.546 -17.678 1.00 72.13 294 PRO B CA 1
ATOM 2944 C C . PRO B 2 176 ? 6.191 21.424 -16.870 1.00 73.64 294 PRO B C 1
ATOM 2945 O O . PRO B 2 176 ? 7.197 20.951 -17.406 1.00 74.49 294 PRO B O 1
ATOM 2949 N N . GLU B 2 177 ? 6.174 21.855 -15.605 1.00 70.37 295 GLU B N 1
ATOM 2950 C CA . GLU B 2 177 ? 7.396 21.867 -14.770 1.00 70.09 295 GLU B CA 1
ATOM 2951 C C . GLU B 2 177 ? 7.596 20.501 -14.212 1.00 62.26 295 GLU B C 1
ATOM 2952 O O . GLU B 2 177 ? 6.631 19.804 -13.960 1.00 72.75 295 GLU B O 1
ATOM 2958 N N . GLY B 2 178 ? 8.847 20.109 -14.024 1.00 62.12 296 GLY B N 1
ATOM 2959 C CA . GLY B 2 178 ? 9.175 18.704 -13.735 1.00 62.47 296 GLY B CA 1
ATOM 2960 C C . GLY B 2 178 ? 9.578 17.970 -15.005 1.00 63.22 296 GLY B C 1
ATOM 2961 O O . GLY B 2 178 ? 10.441 17.103 -14.962 1.00 63.03 296 GLY B O 1
ATOM 2962 N N . TYR B 2 179 ? 8.956 18.323 -16.135 1.00 64.50 297 TYR B N 1
ATOM 2963 C CA . TYR B 2 179 ? 9.298 17.755 -17.447 1.00 62.28 297 TYR B CA 1
ATOM 2964 C C . TYR B 2 179 ? 10.600 18.342 -17.974 1.00 63.03 297 TYR B C 1
ATOM 2965 O O . TYR B 2 179 ? 10.798 19.553 -17.953 1.00 59.78 297 TYR B O 1
ATOM 2974 N N . GLU B 2 180 ? 11.482 17.463 -18.438 1.00 64.05 298 GLU B N 1
ATOM 2975 C CA . GLU B 2 180 ? 12.781 17.849 -18.957 1.00 63.04 298 GLU B CA 1
ATOM 2976 C C . GLU B 2 180 ? 13.012 17.159 -20.305 1.00 58.61 298 GLU B C 1
ATOM 2977 O O . GLU B 2 180 ? 12.845 15.948 -20.408 1.00 59.42 298 GLU B O 1
ATOM 2983 N N . VAL B 2 181 ? 13.391 17.929 -21.328 1.00 56.79 299 VAL B N 1
ATOM 2984 C CA . VAL B 2 181 ? 13.656 17.388 -22.665 1.00 56.57 299 VAL B CA 1
ATOM 2985 C C . VAL B 2 181 ? 15.110 17.043 -22.870 1.00 58.24 299 VAL B C 1
ATOM 2986 O O . VAL B 2 181 ? 15.978 17.818 -22.497 1.00 62.06 299 VAL B O 1
ATOM 2990 N N . LEU B 2 182 ? 15.351 15.914 -23.527 1.00 65.75 300 LEU B N 1
ATOM 2991 C CA . LEU B 2 182 ? 16.684 15.384 -23.803 1.00 69.86 300 LEU B CA 1
ATOM 2992 C C . LEU B 2 182 ? 17.056 15.619 -25.262 1.00 75.73 300 LEU B C 1
ATOM 2993 O O . LEU B 2 182 ? 16.344 15.150 -26.148 1.00 77.28 300 LEU B O 1
ATOM 2998 N N . HIS B 2 183 ? 18.185 16.298 -25.511 1.00 84.68 301 HIS B N 1
ATOM 2999 C CA . HIS B 2 183 ? 18.755 16.460 -26.884 1.00 78.97 301 HIS B CA 1
ATOM 3000 C C . HIS B 2 183 ? 20.096 15.760 -27.034 1.00 62.48 301 HIS B C 1
ATOM 3001 O O . HIS B 2 183 ? 20.167 14.541 -26.969 1.00 59.19 301 HIS B O 1
#

Secondary structure (DSSP, 8-state):
--STTTEEEEEEEEEEEESS-EEEEEEEEE-TTTS-EEEEEEETTEEEEEEE---EEEEEEEEETTEEEEEEEEEEES--GGG---S-EEEEEEHHHHHHHHHHTTSS-TT---THHHHHHHHHHHHTTT---B-TT---EEEEEEETTEEEEEEE-SSEEEEESSSSPEEEEGGGEEEEEEEESSSSEEEEEEEETT--EEEEEEEEGGGHHHHHHH-/-EETTEEEE---TTSHHHHH---EEETTTTEEEEEEEEEE-------EEEEEEEEESSSBTGGGS-HHHHHHHHHH----HHHHHHHHHTS--EEEEE--------EEEE--GGGSBHHHHHTT-EEESS-EEEEESSSTTSPTT-EE--

GO terms:
  GO:0003690 double-stranded DNA binding (F, IDA)
  GO:0042393 histone binding (F, IDA)
  GO:0031507 heterochromatin formation (P, IGI)
  GO:0006335 DNA replication-dependent chromatin assembly (P, IGI)
  GO:0006368 transcription elongation by RNA polymerase II (P, IGI)
  GO:0005634 nucleus (C, HDA)
  GO:0003690 double-stranded DNA binding (F, IMP)
  GO:0042393 histone binding (F, IMP)
  GO:0031507 heterochromatin formation (P, IMP)
  GO:0006325 chromatin organization (P, IMP)
  GO:0006368 transcription elongation by RNA polymerase II (P, IMP)
  GO:0000122 negative regulation of transcription by RNA polymerase II (P, IMP)
  GO:0042393 histone binding (F, IPI)
  GO:0042802 identical protein binding (F, IPI)
  GO:0005515 protein binding (F, IPI)
  GO:0005634 nucleus (C, EXP)
  GO:0005694 chromosome (C, EXP)

Nearest PDB structures (foldseek):
  6thl-assembly1_A  TM=1.005E+00  e=4.930E-40  Saccharomyces cerevisiae
  3gyp-assembly1_A  TM=9.585E-01  e=2.572E-32  Saccharomyces cerevisiae
  3gyo-assembly1_A  TM=9.610E-01  e=7.425E-32  Saccharomyces cerevisiae
  3to1-assembly1_A  TM=9.568E-01  e=2.211E-32  Saccharomyces cerevisiae S288C
  3to1-assembly2_B  TM=9.741E-01  e=9.267E-31  Saccharomyces cerevisiae S288C

Organism: Saccharomyces cerevisiae (strain ATCC 204508 / S288c) (NCBI:txid559292)

InterPro domains:
  IPR011993 PH-like domain superfamily [G3DSA:2.30.29.30] (206-302)
  IPR013719 Histone chaperone RTT106/FACT complex subunit SPT16-like, middle domain [PF08512] (221-307)
  IPR013719 Histone chaperone RTT106/FACT complex subunit SPT16-like, middle domain [SM01287] (219-308)
  IPR040770 Rtt106, pleckstrin homology domain [PF18469] (66-203)
  IPR040993 Histone chaperone Rtt106, N-terminal domain [PF18215] (5-46)
  IPR040993 Histone chaperone Rtt106, N-terminal domain [cd11604] (3-59)
  IPR044891 Histone chaperone Rtt106, N-terminal domain superfamily [G3DSA:6.10.10.70] (1-66)
  IPR050454 RTT106/SSRP1 Histone Chaperone/FACT Complex [PTHR45849] (70-419)

B-factor: mean 58.25, std 15.49, range [16.71, 120.18]

Radius of gyration: 25.04 Å; Cα contacts (8 Å, |Δi|>4): 756; chains: 2; bounding box: 71×41×69 Å